Protein AF-A0A554J314-F1 (afdb_monomer_lite)

Structure (mmCIF, N/CA/C/O backbone):
data_AF-A0A554J314-F1
#
_entry.id   AF-A0A554J314-F1
#
loop_
_atom_site.group_PDB
_atom_site.id
_atom_site.type_symbol
_atom_site.label_atom_id
_atom_site.label_alt_id
_atom_site.label_comp_id
_atom_site.label_asym_id
_atom_site.label_entity_id
_atom_site.label_seq_id
_atom_site.pdbx_PDB_ins_code
_atom_site.Cartn_x
_atom_site.Cartn_y
_atom_site.Cartn_z
_atom_site.occupancy
_atom_site.B_iso_or_equiv
_atom_site.auth_seq_id
_atom_site.auth_comp_id
_atom_site.auth_asym_id
_atom_site.auth_atom_id
_atom_site.pdbx_PDB_model_num
ATOM 1 N N . MET A 1 1 ? 24.169 -7.172 84.965 1.00 36.34 1 MET A N 1
ATOM 2 C CA . MET A 1 1 ? 24.574 -8.600 84.905 1.00 36.34 1 MET A CA 1
ATOM 3 C C . MET A 1 1 ? 24.036 -9.178 83.606 1.00 36.34 1 MET A C 1
ATOM 5 O O . MET A 1 1 ? 22.936 -8.791 83.254 1.00 36.34 1 MET A O 1
ATOM 9 N N . LYS A 1 2 ? 24.721 -10.056 82.871 1.00 39.69 2 LYS A N 1
ATOM 10 C CA . LYS A 1 2 ? 26.118 -10.541 82.938 1.00 39.69 2 LYS A CA 1
ATOM 11 C C . LYS A 1 2 ? 26.517 -10.917 81.498 1.00 39.69 2 LYS A C 1
ATOM 13 O O . LYS A 1 2 ? 25.660 -11.377 80.752 1.00 39.69 2 LYS A O 1
ATOM 18 N N . HIS A 1 3 ? 27.785 -10.763 81.117 1.00 31.23 3 HIS A N 1
ATOM 19 C CA . HIS A 1 3 ? 28.264 -11.332 79.851 1.00 31.23 3 HIS A CA 1
ATOM 20 C C . HIS A 1 3 ? 28.229 -12.864 79.908 1.00 31.23 3 HIS A C 1
ATOM 22 O O . HIS A 1 3 ? 28.579 -13.445 80.937 1.00 31.23 3 HIS A O 1
ATOM 28 N N . VAL A 1 4 ? 27.932 -13.498 78.775 1.00 39.94 4 VAL A N 1
ATOM 29 C CA . VAL A 1 4 ? 28.384 -14.859 78.472 1.00 39.94 4 VAL A CA 1
ATOM 30 C C . VAL A 1 4 ? 29.137 -14.788 77.149 1.00 39.94 4 VAL A C 1
ATOM 32 O O . VAL A 1 4 ? 28.532 -14.661 76.090 1.00 39.94 4 VAL A O 1
ATOM 35 N N . LEU A 1 5 ? 30.468 -14.835 77.216 1.00 35.53 5 LEU A N 1
ATOM 36 C CA . LEU A 1 5 ? 31.262 -15.269 76.071 1.00 35.53 5 LEU A CA 1
ATOM 37 C C . LEU A 1 5 ? 31.262 -16.797 76.058 1.00 35.53 5 LEU A C 1
ATOM 39 O O . LEU A 1 5 ? 31.381 -17.418 77.115 1.00 35.53 5 LEU A O 1
ATOM 43 N N . TYR A 1 6 ? 31.296 -17.384 74.867 1.00 33.56 6 TYR A N 1
ATOM 44 C CA . TYR A 1 6 ? 32.010 -18.639 74.678 1.00 33.56 6 TYR A CA 1
ATOM 45 C C . TYR A 1 6 ? 32.952 -18.501 73.482 1.00 33.56 6 TYR A C 1
ATOM 47 O O . TYR A 1 6 ? 32.580 -17.943 72.453 1.00 33.56 6 TYR A O 1
ATOM 55 N N . ARG A 1 7 ? 34.197 -18.955 73.643 1.00 41.25 7 ARG A N 1
ATOM 56 C CA . ARG A 1 7 ? 35.196 -19.014 72.568 1.00 41.25 7 ARG A CA 1
ATOM 57 C C . ARG A 1 7 ? 35.217 -20.429 72.007 1.00 41.25 7 ARG A C 1
ATOM 59 O O . ARG A 1 7 ? 35.247 -21.369 72.795 1.00 41.25 7 ARG A O 1
ATOM 66 N N . ILE A 1 8 ? 35.341 -20.577 70.691 1.00 35.28 8 ILE A N 1
ATOM 67 C CA . ILE A 1 8 ? 35.898 -21.792 70.080 1.00 35.28 8 ILE A CA 1
ATOM 68 C C . ILE A 1 8 ? 37.040 -21.389 69.137 1.00 35.28 8 ILE A C 1
ATOM 70 O O . ILE A 1 8 ? 37.084 -20.268 68.635 1.00 35.28 8 ILE A O 1
ATOM 74 N N . SER A 1 9 ? 38.021 -22.286 69.033 1.00 35.62 9 SER A N 1
ATOM 75 C CA . SER A 1 9 ? 39.341 -22.091 68.430 1.00 35.62 9 SER A CA 1
ATOM 76 C C . SER A 1 9 ? 39.325 -21.678 66.958 1.00 35.62 9 SER A C 1
ATOM 78 O O . SER A 1 9 ? 38.494 -22.131 66.176 1.00 35.62 9 SER A O 1
ATOM 80 N N . SER A 1 10 ? 40.359 -20.933 66.568 1.00 35.44 10 SER A N 1
ATOM 81 C CA . SER A 1 10 ? 40.813 -20.826 65.183 1.00 35.44 10 SER A CA 1
ATOM 82 C C . SER A 1 10 ? 41.165 -22.200 64.599 1.00 35.44 10 SER A C 1
ATOM 84 O O . SER A 1 10 ? 41.749 -23.037 65.292 1.00 35.44 10 SER A O 1
ATOM 86 N N . ALA A 1 11 ? 40.932 -22.365 63.299 1.00 36.38 11 ALA A N 1
ATOM 87 C CA . ALA A 1 11 ? 41.648 -23.302 62.438 1.00 36.38 11 ALA A CA 1
ATOM 88 C C . ALA A 1 11 ? 41.911 -22.586 61.105 1.00 36.38 11 ALA A C 1
ATOM 90 O O . ALA A 1 11 ? 40.971 -22.199 60.415 1.00 36.38 11 ALA A O 1
ATOM 91 N N . ALA A 1 12 ? 43.179 -22.339 60.774 1.00 35.69 12 ALA A N 1
ATOM 92 C CA . ALA A 1 12 ? 43.545 -21.643 59.544 1.00 35.69 12 ALA A CA 1
ATOM 93 C C . ALA A 1 12 ? 43.756 -22.654 58.410 1.00 35.69 12 ALA A C 1
ATOM 95 O O . ALA A 1 12 ? 44.639 -23.505 58.499 1.00 35.69 12 ALA A O 1
ATOM 96 N N . VAL A 1 13 ? 42.980 -22.525 57.334 1.00 40.09 13 VAL A N 1
ATOM 97 C CA . VAL A 1 13 ? 43.230 -23.201 56.055 1.00 40.09 13 VAL A CA 1
ATOM 98 C C . VAL A 1 13 ? 43.403 -22.115 55.000 1.00 40.09 13 VAL A C 1
ATOM 100 O O . VAL A 1 13 ? 42.504 -21.308 54.778 1.00 40.09 13 VAL A O 1
ATOM 103 N N . GLY A 1 14 ? 44.585 -22.058 54.389 1.00 46.81 14 GLY A N 1
ATOM 104 C CA . GLY A 1 14 ? 44.901 -21.056 53.377 1.00 46.81 14 GLY A CA 1
ATOM 105 C C . GLY A 1 14 ? 44.252 -21.390 52.037 1.00 46.81 14 GLY A C 1
ATOM 106 O O . GLY A 1 14 ? 44.757 -22.241 51.313 1.00 46.81 14 GLY A O 1
ATOM 107 N N . ALA A 1 15 ? 43.177 -20.686 51.689 1.00 39.16 15 ALA A N 1
ATOM 108 C CA . ALA A 1 15 ? 42.673 -20.610 50.322 1.00 39.16 15 ALA A CA 1
ATOM 109 C C . ALA A 1 15 ? 43.132 -19.282 49.703 1.00 39.16 15 ALA A C 1
ATOM 111 O O . ALA A 1 15 ? 42.823 -18.211 50.226 1.00 39.16 15 ALA A O 1
ATOM 112 N N . SER A 1 16 ? 43.892 -19.340 48.606 1.00 40.81 16 SER A N 1
ATOM 113 C CA . SER A 1 16 ? 44.317 -18.136 47.886 1.00 40.81 16 SER A CA 1
ATOM 114 C C . SER A 1 16 ? 43.133 -17.588 47.090 1.00 40.81 16 SER A C 1
ATOM 116 O O . SER A 1 16 ? 42.816 -18.084 46.009 1.00 40.81 16 SER A O 1
ATOM 118 N N . LEU A 1 17 ? 42.429 -16.608 47.662 1.00 34.78 17 LEU A N 1
ATOM 119 C CA . LEU A 1 17 ? 41.282 -15.985 47.013 1.00 34.78 17 LEU A CA 1
ATOM 120 C C . LEU A 1 17 ? 41.768 -15.063 45.889 1.00 34.78 17 LEU A C 1
ATOM 122 O O . LEU A 1 17 ? 42.130 -13.909 46.123 1.00 34.78 17 LEU A O 1
ATOM 126 N N . VAL A 1 18 ? 41.760 -15.578 44.661 1.00 39.84 18 VAL A N 1
ATOM 127 C CA . VAL A 1 18 ? 41.906 -14.756 43.458 1.00 39.84 18 VAL A CA 1
ATOM 128 C C . VAL A 1 18 ? 40.742 -13.767 43.436 1.00 39.84 18 VAL A C 1
ATOM 130 O O . VAL A 1 18 ? 39.596 -14.164 43.230 1.00 39.84 18 VAL A O 1
ATOM 133 N N . MET A 1 19 ? 41.026 -12.478 43.649 1.00 43.53 19 MET A N 1
ATOM 134 C CA . MET A 1 19 ? 40.049 -11.408 43.440 1.00 43.53 19 MET A CA 1
ATOM 135 C C . MET A 1 19 ? 39.821 -11.215 41.940 1.00 43.53 19 MET A C 1
ATOM 137 O O . MET A 1 19 ? 40.336 -10.287 41.320 1.00 43.53 19 MET A O 1
ATOM 141 N N . GLY A 1 20 ? 39.041 -12.126 41.358 1.00 37.97 20 GLY A N 1
ATOM 142 C CA . GLY A 1 20 ? 38.425 -11.921 40.061 1.00 37.97 20 GLY A CA 1
ATOM 143 C C . GLY A 1 20 ? 37.456 -10.753 40.171 1.00 37.97 20 GLY A C 1
ATOM 144 O O . GLY A 1 20 ? 36.363 -10.905 40.713 1.00 37.97 20 GLY A O 1
ATOM 145 N N . VAL A 1 21 ? 37.866 -9.591 39.663 1.00 40.28 21 VAL A N 1
ATOM 146 C CA . VAL A 1 21 ? 36.977 -8.452 39.421 1.00 40.28 21 VAL A CA 1
ATOM 147 C C . VAL A 1 21 ? 36.015 -8.803 38.290 1.00 40.28 21 VAL A C 1
ATOM 149 O O . VAL A 1 21 ? 36.167 -8.380 37.148 1.00 40.28 21 VAL A O 1
ATOM 152 N N . PHE A 1 22 ? 34.999 -9.595 38.631 1.00 40.62 22 PHE A N 1
ATOM 153 C CA . PHE A 1 22 ? 33.749 -9.616 37.892 1.00 40.62 22 PHE A CA 1
ATOM 154 C C . PHE A 1 22 ? 33.112 -8.237 38.041 1.00 40.62 22 PHE A C 1
ATOM 156 O O . PHE A 1 22 ? 32.334 -7.995 38.961 1.00 40.62 22 PHE A O 1
ATOM 163 N N . SER A 1 23 ? 33.447 -7.329 37.126 1.00 45.84 23 SER A N 1
ATOM 164 C CA . SER A 1 23 ? 32.514 -6.274 36.755 1.00 45.84 23 SER A CA 1
ATOM 165 C C . SER A 1 23 ? 31.254 -6.978 36.249 1.00 45.84 23 SER A C 1
ATOM 167 O O . SER A 1 23 ? 31.345 -7.657 35.221 1.00 45.84 23 SER A O 1
ATOM 169 N N . PRO A 1 24 ? 30.095 -6.879 36.925 1.00 44.75 24 PRO A N 1
ATOM 170 C CA . PRO A 1 24 ? 28.856 -7.255 36.273 1.00 44.75 24 PRO A CA 1
ATOM 171 C C . PRO A 1 24 ? 28.718 -6.328 35.067 1.00 44.75 24 PRO A C 1
ATOM 173 O O . PRO A 1 24 ? 28.706 -5.105 35.217 1.00 44.75 24 PRO A O 1
ATOM 176 N N . SER A 1 25 ? 28.653 -6.901 33.866 1.00 43.78 25 SER A N 1
ATOM 177 C CA . SER A 1 25 ? 28.128 -6.143 32.741 1.00 43.78 25 SER A CA 1
ATOM 178 C C . SER A 1 25 ? 26.694 -5.788 33.112 1.00 43.78 25 SER A C 1
ATOM 180 O O . SER A 1 25 ? 25.878 -6.681 33.351 1.00 43.78 25 SER A O 1
ATOM 182 N N . LEU A 1 26 ? 26.412 -4.491 33.238 1.00 41.16 26 LEU A N 1
ATOM 183 C CA . LEU A 1 26 ? 25.044 -4.003 33.281 1.00 41.16 26 LEU A CA 1
ATOM 184 C C . LEU A 1 26 ? 24.472 -4.207 31.880 1.00 41.16 26 LEU A C 1
ATOM 186 O O . LEU A 1 26 ? 24.529 -3.310 31.043 1.00 41.16 26 LEU A O 1
ATOM 190 N N . ALA A 1 27 ? 23.955 -5.409 31.630 1.00 44.50 27 ALA A N 1
ATOM 191 C CA . ALA A 1 27 ? 22.963 -5.589 30.590 1.00 44.50 27 ALA A CA 1
ATOM 192 C C . ALA A 1 27 ? 21.834 -4.599 30.896 1.00 44.50 27 ALA A C 1
ATOM 194 O O . ALA A 1 27 ? 21.289 -4.614 32.006 1.00 44.50 27 ALA A O 1
ATOM 195 N N . LEU A 1 28 ? 21.528 -3.715 29.946 1.00 49.56 28 LEU A N 1
ATOM 196 C CA . LEU A 1 28 ? 20.290 -2.953 30.021 1.00 49.56 28 LEU A CA 1
ATOM 197 C C . LEU A 1 28 ? 19.143 -3.969 30.067 1.00 49.56 28 LEU A C 1
ATOM 199 O O . LEU A 1 28 ? 19.191 -5.005 29.399 1.00 49.56 28 LEU A O 1
ATOM 203 N N . ALA A 1 29 ? 18.140 -3.692 30.894 1.00 57.12 29 ALA A N 1
ATOM 204 C CA . ALA A 1 29 ? 16.894 -4.429 30.803 1.00 57.12 29 ALA A CA 1
ATOM 205 C C . ALA A 1 29 ? 16.218 -4.010 29.494 1.00 57.12 29 ALA A C 1
ATOM 207 O O . ALA A 1 29 ? 15.944 -2.825 29.314 1.00 57.12 29 ALA A O 1
ATOM 208 N N . ASP A 1 30 ? 15.997 -4.981 28.610 1.00 70.12 30 ASP A N 1
ATOM 209 C CA . ASP A 1 30 ? 15.224 -4.824 27.377 1.00 70.12 30 ASP A CA 1
ATOM 210 C C . ASP A 1 30 ? 13.847 -4.201 27.699 1.00 70.12 30 ASP A C 1
ATOM 212 O O . ASP A 1 30 ? 13.246 -4.516 28.738 1.00 70.12 30 ASP A O 1
ATOM 216 N N . VAL A 1 31 ? 13.367 -3.285 26.853 1.00 87.38 31 VAL A N 1
ATOM 217 C CA . VAL A 1 31 ? 12.099 -2.583 27.074 1.00 87.38 31 VAL A CA 1
ATOM 218 C C . VAL A 1 31 ? 10.946 -3.572 26.918 1.00 87.38 31 VAL A C 1
ATOM 220 O O . VAL A 1 31 ? 10.574 -3.970 25.819 1.00 87.38 31 VAL A O 1
ATOM 223 N N . VAL A 1 32 ? 10.352 -3.962 28.047 1.00 90.44 32 VAL A N 1
ATOM 224 C CA . VAL A 1 32 ? 9.278 -4.962 28.090 1.00 90.44 32 VAL A CA 1
ATOM 225 C C . VAL A 1 32 ? 8.037 -4.460 27.332 1.00 90.44 32 VAL A C 1
ATOM 227 O O . VAL A 1 32 ? 7.472 -3.433 27.722 1.00 90.44 32 VAL A O 1
ATOM 230 N N . PRO A 1 33 ? 7.554 -5.178 26.299 1.00 92.88 33 PRO A N 1
ATOM 231 C CA . PRO A 1 33 ? 6.301 -4.849 25.627 1.00 92.88 33 PRO A CA 1
ATOM 232 C C . PRO A 1 33 ? 5.094 -4.966 26.564 1.00 92.88 33 PRO A C 1
ATOM 234 O O . PRO A 1 33 ? 4.939 -5.950 27.288 1.00 92.88 33 PRO A O 1
ATOM 237 N N . VAL A 1 34 ? 4.207 -3.976 26.513 1.00 92.44 34 VAL A N 1
ATOM 238 C CA . VAL A 1 34 ? 2.854 -4.051 27.080 1.00 92.44 34 VAL A CA 1
ATOM 239 C C . VAL A 1 34 ? 1.943 -4.784 26.092 1.00 92.44 34 VAL A C 1
ATOM 241 O O . VAL A 1 34 ? 2.133 -4.672 24.881 1.00 92.44 34 VAL A O 1
ATOM 244 N N . SER A 1 35 ? 0.959 -5.531 26.598 1.00 91.75 35 SER A N 1
ATOM 245 C CA . SER A 1 35 ? 0.002 -6.258 25.758 1.00 91.75 35 SER A CA 1
ATOM 246 C C . SER A 1 35 ? -0.831 -5.308 24.889 1.00 91.75 35 SER A C 1
ATOM 248 O O . SER A 1 35 ? -1.215 -4.223 25.321 1.00 91.75 35 SER A O 1
ATOM 250 N N . ASN A 1 36 ? -1.103 -5.736 23.660 1.00 92.44 36 ASN A N 1
ATOM 251 C CA . ASN A 1 36 ? -1.868 -4.999 22.665 1.00 92.44 36 ASN A CA 1
ATOM 252 C C . ASN A 1 36 ? -3.367 -5.001 23.023 1.00 92.44 36 ASN A C 1
ATOM 254 O O . ASN A 1 36 ? -3.939 -6.091 23.163 1.00 92.44 36 ASN A O 1
ATOM 258 N N . PRO A 1 37 ? -4.027 -3.833 23.137 1.00 90.31 37 PRO A N 1
ATOM 259 C CA . PRO A 1 37 ? -5.461 -3.744 23.384 1.00 90.31 37 PRO A CA 1
ATOM 260 C C . PRO A 1 37 ? -6.300 -4.537 22.379 1.00 90.31 37 PRO A C 1
ATOM 262 O O . PRO A 1 37 ? -5.907 -4.766 21.230 1.00 90.31 37 PRO A O 1
ATOM 265 N N . LYS A 1 38 ? -7.478 -4.978 22.826 1.00 86.44 38 LYS A N 1
ATOM 266 C CA . LYS A 1 38 ? -8.464 -5.675 21.994 1.00 86.44 38 LYS A CA 1
ATOM 267 C C . LYS A 1 38 ? -9.531 -4.691 21.540 1.00 86.44 38 LYS A C 1
ATOM 269 O O . LYS A 1 38 ? -10.087 -3.976 22.366 1.00 86.44 38 LYS A O 1
ATOM 274 N N . LEU A 1 39 ? -9.831 -4.700 20.244 1.00 83.88 39 LEU A N 1
ATOM 275 C CA . LEU A 1 39 ? -10.947 -3.940 19.690 1.00 83.88 39 LEU A CA 1
ATOM 276 C C . LEU A 1 39 ? -12.272 -4.569 20.132 1.00 83.88 39 LEU A C 1
ATOM 278 O O . LEU A 1 39 ? -12.472 -5.780 19.999 1.00 83.88 39 LEU A O 1
ATOM 282 N N . SER A 1 40 ? -13.187 -3.733 20.613 1.00 74.75 40 SER A N 1
ATOM 283 C CA . SER A 1 40 ? -14.620 -4.021 20.569 1.00 74.75 40 SER A CA 1
ATOM 284 C C . SER A 1 40 ? -15.111 -4.029 19.115 1.00 74.75 40 SER A C 1
ATOM 286 O O . SER A 1 40 ? -14.478 -3.455 18.229 1.00 74.75 40 SER A O 1
ATOM 288 N N . ASP A 1 41 ? -16.236 -4.698 18.855 1.00 63.66 41 ASP A N 1
ATOM 289 C CA . ASP A 1 41 ? -16.800 -4.804 17.505 1.00 63.66 41 ASP A CA 1
ATOM 290 C C . ASP A 1 41 ? -17.225 -3.426 16.982 1.00 63.66 41 ASP A C 1
ATOM 292 O O . ASP A 1 41 ? -18.177 -2.825 17.484 1.00 63.66 41 ASP A O 1
ATOM 296 N N . ALA A 1 42 ? -16.499 -2.913 15.985 1.00 58.91 42 ALA A N 1
ATOM 297 C CA . ALA A 1 42 ? -16.579 -1.514 15.592 1.00 58.91 42 ALA A CA 1
ATOM 298 C C . ALA A 1 42 ? -16.498 -1.316 14.076 1.00 58.91 42 ALA A C 1
ATOM 300 O O . ALA A 1 42 ? -15.448 -1.020 13.512 1.00 58.91 42 ALA A O 1
ATOM 301 N N . CYS A 1 43 ? -17.656 -1.330 13.420 1.00 68.75 43 CYS A N 1
ATOM 302 C CA . CYS A 1 43 ? -17.812 -0.849 12.046 1.00 68.75 43 CYS A CA 1
ATOM 303 C C . CYS A 1 43 ? -17.752 0.704 11.994 1.00 68.75 43 CYS A C 1
ATOM 305 O O . CYS A 1 43 ? -18.648 1.346 11.453 1.00 68.75 43 CYS A O 1
ATOM 307 N N . GLY A 1 44 ? -16.759 1.326 12.646 1.00 85.38 44 GLY A N 1
ATOM 308 C CA . GLY A 1 44 ? -16.733 2.772 12.916 1.00 85.38 44 GLY A CA 1
ATOM 309 C C . GLY A 1 44 ? -15.498 3.317 13.648 1.00 85.38 44 GLY A C 1
ATOM 310 O O . GLY A 1 44 ? -15.598 4.389 14.239 1.00 85.38 44 GLY A O 1
ATOM 311 N N . LEU A 1 45 ? -14.371 2.593 13.619 1.00 91.88 45 LEU A N 1
ATOM 312 C CA . LEU A 1 45 ? -13.095 2.958 14.264 1.00 91.88 45 LEU A CA 1
ATOM 313 C C . LEU A 1 45 ? -12.597 4.376 13.925 1.00 91.88 45 LEU A C 1
ATOM 315 O O . LEU A 1 45 ? -12.960 4.928 12.882 1.00 91.88 45 LEU A O 1
ATOM 319 N N . ASP A 1 46 ? -11.683 4.895 14.739 1.00 95.62 46 ASP A N 1
ATOM 320 C CA . ASP A 1 46 ? -10.743 5.948 14.349 1.00 95.62 46 ASP A CA 1
ATOM 321 C C . ASP A 1 46 ? -9.388 5.305 14.004 1.00 95.62 46 ASP A C 1
ATOM 323 O O . ASP A 1 46 ? -8.835 4.510 14.765 1.00 95.62 46 ASP A O 1
ATOM 327 N N . ILE A 1 47 ? -8.901 5.539 12.778 1.00 96.88 47 ILE A N 1
ATOM 328 C CA . ILE A 1 47 ? -7.771 4.781 12.214 1.00 96.88 47 ILE A CA 1
ATOM 329 C C . ILE A 1 47 ? -6.658 5.714 11.743 1.00 96.88 47 ILE A C 1
ATOM 331 O O . ILE A 1 47 ? -6.861 6.532 10.844 1.00 96.88 47 ILE A O 1
ATOM 335 N N . MET A 1 48 ? -5.441 5.510 12.247 1.00 98.50 48 MET A N 1
ATOM 336 C CA . MET A 1 48 ? -4.244 6.141 11.685 1.00 98.50 48 MET A CA 1
ATOM 337 C C . MET A 1 48 ? -3.505 5.176 10.764 1.00 98.50 48 MET A C 1
ATOM 339 O O . MET A 1 48 ? -2.975 4.154 11.200 1.00 98.50 48 MET A O 1
ATOM 343 N N . LEU A 1 49 ? -3.437 5.532 9.480 1.00 98.56 49 LEU A N 1
ATOM 344 C CA . LEU A 1 49 ? -2.575 4.873 8.504 1.00 98.56 49 LEU A CA 1
ATOM 345 C C . LEU A 1 49 ? -1.164 5.455 8.644 1.00 98.56 49 LEU A C 1
ATOM 347 O O . LEU A 1 49 ? -0.922 6.597 8.250 1.00 98.56 49 LEU A O 1
ATOM 351 N N . VAL A 1 50 ? -0.247 4.688 9.231 1.00 98.69 50 VAL A N 1
ATOM 352 C CA . VAL A 1 50 ? 1.128 5.114 9.522 1.00 98.69 50 VAL A CA 1
ATOM 353 C C . VAL A 1 50 ? 2.061 4.490 8.487 1.00 98.69 50 VAL A C 1
ATOM 355 O O . VAL A 1 50 ? 2.405 3.314 8.566 1.00 98.69 50 VAL A O 1
ATOM 358 N N . MET A 1 51 ? 2.390 5.267 7.454 1.00 98.19 51 MET A N 1
ATOM 359 C CA . MET A 1 51 ? 3.005 4.793 6.213 1.00 98.19 51 MET A CA 1
ATOM 360 C C . MET A 1 51 ? 4.488 5.160 6.115 1.00 98.19 51 MET A C 1
ATOM 362 O O . MET A 1 51 ? 4.842 6.340 6.044 1.00 98.19 51 MET A O 1
ATOM 366 N N . ASP A 1 52 ? 5.341 4.143 6.030 1.00 97.75 52 ASP A N 1
ATOM 367 C CA . ASP A 1 52 ? 6.777 4.293 5.797 1.00 97.75 52 ASP A CA 1
ATOM 368 C C . ASP A 1 52 ? 7.079 4.863 4.402 1.00 97.75 52 ASP A C 1
ATOM 370 O O . ASP A 1 52 ? 6.515 4.435 3.393 1.00 97.75 52 ASP A O 1
ATOM 374 N N . ARG A 1 53 ? 7.975 5.847 4.347 1.00 97.19 53 ARG A N 1
ATOM 375 C CA . ARG A 1 53 ? 8.488 6.518 3.142 1.00 97.19 53 ARG A CA 1
ATOM 376 C C . ARG A 1 53 ? 10.025 6.547 3.120 1.00 97.19 53 ARG A C 1
ATOM 378 O O . ARG A 1 53 ? 10.611 7.395 2.444 1.00 97.19 53 ARG A O 1
ATOM 385 N N . SER A 1 54 ? 10.667 5.672 3.892 1.00 96.56 54 SER A N 1
ATOM 386 C CA . SER A 1 54 ? 12.119 5.517 3.991 1.00 96.56 54 SER A CA 1
ATOM 387 C C . SER A 1 54 ? 12.784 5.159 2.653 1.00 96.56 54 SER A C 1
ATOM 389 O O . SER A 1 54 ? 12.142 4.800 1.664 1.00 96.56 54 SER A O 1
ATOM 391 N N . GLY A 1 55 ? 14.111 5.304 2.602 1.00 96.06 55 GLY A N 1
ATOM 392 C CA . GLY A 1 55 ? 14.906 5.155 1.380 1.00 96.06 55 GLY A CA 1
ATOM 393 C C . GLY A 1 55 ? 15.102 3.717 0.885 1.00 96.06 55 GLY A C 1
ATOM 394 O O . GLY A 1 55 ? 15.742 3.540 -0.153 1.00 96.06 55 GLY A O 1
ATOM 395 N N . SER A 1 56 ? 14.602 2.709 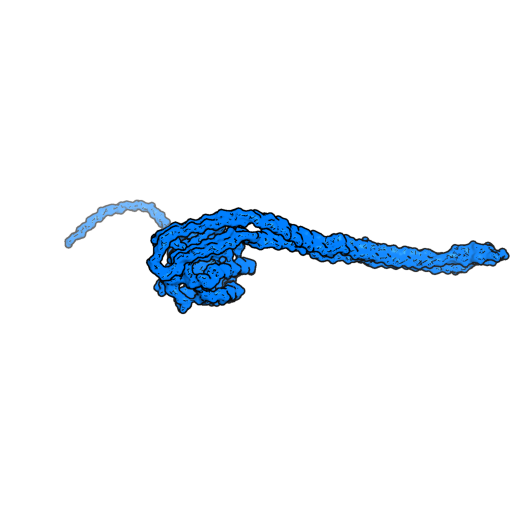1.606 1.00 95.19 56 SER A N 1
ATOM 396 C CA . SER A 1 56 ? 14.554 1.305 1.173 1.00 95.19 56 SER A CA 1
ATOM 397 C C . SER A 1 56 ? 13.454 1.061 0.134 1.00 95.19 56 SER A C 1
ATOM 399 O O . SER A 1 56 ? 13.693 0.364 -0.852 1.00 95.19 56 SER A O 1
ATOM 401 N N . ILE A 1 57 ? 12.294 1.704 0.299 1.00 94.25 57 ILE A N 1
ATOM 402 C CA . ILE A 1 57 ? 11.095 1.484 -0.518 1.00 94.25 57 ILE A CA 1
ATOM 403 C C . ILE A 1 57 ? 11.258 2.132 -1.904 1.00 94.25 57 ILE A C 1
ATOM 405 O O . ILE A 1 57 ? 11.322 3.358 -2.041 1.00 94.25 57 ILE A O 1
ATOM 409 N N . SER A 1 58 ? 11.278 1.326 -2.971 1.00 93.56 58 SER A N 1
ATOM 410 C CA . SER A 1 58 ? 11.399 1.841 -4.341 1.00 93.56 58 SER A CA 1
ATOM 411 C C . SER A 1 58 ? 10.113 2.506 -4.848 1.00 93.56 58 SER A C 1
ATOM 413 O O . SER A 1 58 ? 9.023 2.331 -4.308 1.00 93.56 58 SER A O 1
ATOM 415 N N . SER A 1 59 ? 10.198 3.243 -5.961 1.00 92.44 59 SER A N 1
ATOM 416 C CA . SER A 1 59 ? 9.032 3.911 -6.563 1.00 92.44 59 SER A CA 1
ATOM 417 C C . SER A 1 59 ? 7.921 2.953 -7.024 1.00 92.44 59 SER A C 1
ATOM 419 O O . SER A 1 59 ? 6.755 3.353 -7.063 1.00 92.44 59 SER A O 1
ATOM 421 N N . LEU A 1 60 ? 8.249 1.697 -7.347 1.00 93.19 60 LEU A N 1
ATOM 422 C CA . LEU A 1 60 ? 7.260 0.666 -7.677 1.00 93.19 60 LEU A CA 1
ATOM 423 C C . LEU A 1 60 ? 6.520 0.202 -6.417 1.00 93.19 60 LEU A C 1
ATOM 425 O O . LEU A 1 60 ? 5.291 0.210 -6.382 1.00 93.19 60 LEU A O 1
ATOM 429 N N . GLU A 1 61 ? 7.274 -0.119 -5.372 1.00 94.94 61 GLU A N 1
ATOM 430 C CA . GLU A 1 61 ? 6.768 -0.589 -4.079 1.00 94.94 61 GLU A CA 1
ATOM 431 C C . GLU A 1 61 ? 5.931 0.498 -3.389 1.00 94.94 61 GLU A C 1
ATOM 433 O O . GLU A 1 61 ? 4.821 0.234 -2.931 1.00 94.94 61 GLU A O 1
ATOM 438 N N . MET A 1 62 ? 6.372 1.758 -3.465 1.00 94.19 62 MET A N 1
ATOM 439 C CA . MET A 1 62 ? 5.617 2.941 -3.041 1.00 94.19 62 MET A CA 1
ATOM 440 C C . MET A 1 62 ? 4.273 3.068 -3.779 1.00 94.19 62 MET A C 1
ATOM 442 O O . MET A 1 62 ? 3.246 3.378 -3.174 1.00 94.19 62 MET A O 1
ATOM 446 N N . THR A 1 63 ? 4.252 2.786 -5.088 1.00 94.38 63 THR A N 1
ATOM 447 C CA . THR A 1 63 ? 3.024 2.805 -5.905 1.00 94.38 63 THR A CA 1
ATOM 448 C C . THR A 1 63 ? 2.075 1.669 -5.511 1.00 94.38 63 THR A C 1
ATOM 450 O O . THR A 1 63 ? 0.859 1.870 -5.445 1.00 94.38 63 THR A O 1
ATOM 453 N N . GLN A 1 64 ? 2.612 0.485 -5.212 1.00 94.31 64 GLN A N 1
ATOM 454 C CA . GLN A 1 64 ? 1.840 -0.669 -4.747 1.00 94.31 64 GLN A CA 1
ATOM 455 C C . GLN A 1 64 ? 1.261 -0.425 -3.347 1.00 94.31 64 GLN A C 1
ATOM 457 O O . GLN A 1 64 ? 0.064 -0.627 -3.144 1.00 94.31 64 GLN A O 1
ATOM 462 N N . MET A 1 65 ? 2.061 0.105 -2.419 1.00 95.12 65 MET A N 1
ATOM 463 C CA . MET A 1 65 ? 1.631 0.457 -1.065 1.00 95.12 65 MET A CA 1
ATOM 464 C C . MET A 1 65 ? 0.555 1.550 -1.071 1.00 95.12 65 MET A C 1
ATOM 466 O O . MET A 1 65 ? -0.474 1.393 -0.417 1.00 95.12 65 MET A O 1
ATOM 470 N N . ASN A 1 66 ? 0.712 2.601 -1.884 1.00 95.88 66 ASN A N 1
ATOM 471 C CA . ASN A 1 66 ? -0.344 3.594 -2.095 1.00 95.88 66 ASN A CA 1
ATOM 472 C C . ASN A 1 66 ? -1.619 2.971 -2.668 1.00 95.88 66 ASN A C 1
ATOM 474 O O . ASN A 1 66 ? -2.719 3.309 -2.241 1.00 95.88 66 ASN A O 1
ATOM 478 N N . THR A 1 67 ? -1.501 2.068 -3.643 1.00 95.50 67 THR A N 1
ATOM 479 C CA . THR A 1 67 ? -2.665 1.394 -4.238 1.00 95.50 67 THR A CA 1
ATOM 480 C C . THR A 1 67 ? -3.407 0.553 -3.198 1.00 95.50 67 THR A C 1
ATOM 482 O O . THR A 1 67 ? -4.629 0.649 -3.100 1.00 95.50 67 THR A O 1
ATOM 485 N N . ALA A 1 68 ? -2.677 -0.194 -2.367 1.00 94.44 68 ALA A N 1
ATOM 486 C CA . ALA A 1 68 ? -3.239 -0.991 -1.285 1.00 94.44 68 ALA A CA 1
ATOM 487 C C . ALA A 1 68 ? -3.909 -0.126 -0.202 1.00 94.44 68 ALA A C 1
ATOM 489 O O . ALA A 1 68 ? -5.060 -0.375 0.152 1.00 94.44 68 ALA A O 1
ATOM 490 N N . ALA A 1 69 ? -3.241 0.931 0.270 1.00 96.25 69 ALA A N 1
ATOM 491 C CA . ALA A 1 69 ? -3.794 1.841 1.273 1.00 96.25 69 ALA A CA 1
ATOM 492 C C . ALA A 1 69 ? -5.063 2.554 0.771 1.00 96.25 69 ALA A C 1
ATOM 494 O O . ALA A 1 69 ? -6.051 2.644 1.493 1.00 96.25 69 ALA A O 1
ATOM 495 N N . LYS A 1 70 ? -5.105 2.992 -0.495 1.00 96.38 70 LYS A N 1
ATOM 496 C CA . LYS A 1 70 ? -6.316 3.606 -1.072 1.00 96.38 70 LYS A CA 1
ATOM 497 C C . LYS A 1 70 ? -7.466 2.607 -1.246 1.00 96.38 70 LYS A C 1
ATOM 499 O O . LYS A 1 70 ? -8.615 3.019 -1.118 1.00 96.38 70 LYS A O 1
ATOM 504 N N . ALA A 1 71 ? -7.173 1.327 -1.496 1.00 92.44 71 ALA A N 1
ATOM 505 C CA . ALA A 1 71 ? -8.179 0.262 -1.526 1.00 92.44 71 ALA A CA 1
ATOM 506 C C . ALA A 1 71 ? -8.719 -0.070 -0.120 1.00 92.44 71 ALA A C 1
ATOM 508 O O . ALA A 1 71 ? -9.912 -0.316 0.029 1.00 92.44 71 ALA A O 1
ATOM 509 N N . PHE A 1 72 ? -7.874 0.000 0.916 1.00 94.19 72 PHE A N 1
ATOM 510 C CA . PHE A 1 72 ? -8.304 -0.084 2.316 1.00 94.19 72 PHE A CA 1
ATOM 511 C C . PHE A 1 72 ? -9.264 1.060 2.678 1.00 94.19 72 PHE A C 1
ATOM 513 O O . PHE A 1 72 ? -10.332 0.814 3.230 1.00 94.19 72 PHE A O 1
ATOM 520 N N . VAL A 1 73 ? -8.941 2.299 2.280 1.00 95.50 73 VAL A N 1
ATOM 521 C CA . VAL A 1 73 ? -9.830 3.464 2.456 1.00 95.50 73 VAL A CA 1
ATOM 522 C C . VAL A 1 73 ? -11.195 3.238 1.787 1.00 95.50 73 VAL A C 1
ATOM 524 O O . VAL A 1 73 ? -12.215 3.512 2.412 1.00 95.50 73 VAL A O 1
ATOM 527 N N . ASP A 1 74 ? -11.235 2.706 0.557 1.00 91.94 74 ASP A N 1
ATOM 528 C CA . ASP A 1 74 ? -12.492 2.400 -0.160 1.00 91.94 74 ASP A CA 1
ATOM 529 C C . ASP A 1 74 ? -13.328 1.278 0.477 1.00 91.94 74 ASP A C 1
ATOM 531 O O . ASP A 1 74 ? -14.545 1.243 0.293 1.00 91.94 74 ASP A O 1
ATOM 535 N N . ALA A 1 75 ? -12.701 0.344 1.198 1.00 87.81 75 ALA A N 1
ATOM 536 C CA . ALA A 1 75 ? -13.413 -0.760 1.840 1.00 87.81 75 ALA A CA 1
ATOM 537 C C . ALA A 1 75 ? -14.261 -0.283 3.035 1.00 87.81 75 ALA A C 1
ATOM 539 O O . ALA A 1 75 ? -15.370 -0.775 3.237 1.00 87.81 75 ALA A O 1
ATOM 540 N N . PHE A 1 76 ? -13.773 0.715 3.781 1.00 85.88 76 PHE A N 1
ATOM 541 C CA . PHE A 1 76 ? -14.511 1.349 4.878 1.00 85.88 76 PHE A CA 1
ATOM 542 C C . PHE A 1 76 ? -15.387 2.510 4.394 1.00 85.88 76 PHE A C 1
ATOM 544 O O . PHE A 1 76 ? -16.577 2.572 4.695 1.00 85.88 76 PHE A O 1
ATOM 551 N N . LEU A 1 77 ? -14.822 3.462 3.648 1.00 88.06 77 LEU A N 1
ATOM 552 C CA . LEU A 1 77 ? -15.422 4.782 3.449 1.00 88.06 77 LEU A CA 1
ATOM 553 C C . LEU A 1 77 ? -16.045 4.946 2.050 1.00 88.06 77 LEU A C 1
ATOM 555 O O . LEU A 1 77 ? -15.428 4.573 1.055 1.00 88.06 77 LEU A O 1
ATOM 559 N N . PRO A 1 78 ? -17.237 5.565 1.927 1.00 86.81 78 PRO A N 1
ATOM 560 C CA . PRO A 1 78 ? -18.058 6.191 2.972 1.00 86.81 78 PRO A CA 1
ATOM 561 C C . PRO A 1 78 ? -19.100 5.228 3.590 1.00 86.81 78 PRO A C 1
ATOM 563 O O . PRO A 1 78 ? -20.147 5.673 4.058 1.00 86.81 78 PRO A O 1
ATOM 566 N N . SER A 1 79 ? -18.874 3.913 3.516 1.00 82.56 79 SER A N 1
ATOM 567 C CA . SER A 1 79 ? -19.843 2.881 3.921 1.00 82.56 79 SER A CA 1
ATOM 568 C C . SER A 1 79 ? -19.988 2.729 5.439 1.00 82.56 79 SER A C 1
ATOM 570 O O . SER A 1 79 ? -21.050 2.316 5.905 1.00 82.56 79 SER A O 1
ATOM 572 N N . THR A 1 80 ? -18.951 3.073 6.205 1.00 85.12 80 THR A N 1
ATOM 573 C CA . THR A 1 80 ? -18.917 3.031 7.670 1.00 85.12 80 THR A CA 1
ATOM 574 C C . THR A 1 80 ? -18.766 4.437 8.274 1.00 85.12 80 THR A C 1
ATOM 576 O O . THR A 1 80 ? -18.155 5.315 7.661 1.00 85.12 80 THR A O 1
ATOM 579 N N . PRO A 1 81 ? -19.247 4.674 9.511 1.00 88.38 81 PRO A N 1
ATOM 580 C CA . PRO A 1 81 ? -18.898 5.838 10.333 1.00 88.38 81 PRO A CA 1
ATOM 581 C C . PRO A 1 81 ? -17.453 5.782 10.879 1.00 88.38 81 PRO A C 1
ATOM 583 O O . PRO A 1 81 ? -17.214 6.124 12.033 1.00 88.38 81 PRO A O 1
ATOM 586 N N . THR A 1 82 ? -16.490 5.326 10.080 1.00 92.94 82 THR A N 1
ATOM 587 C CA . THR A 1 82 ? -15.051 5.373 10.388 1.00 92.94 82 THR A CA 1
ATOM 588 C C . THR A 1 82 ? -14.504 6.775 10.090 1.00 92.94 82 THR A C 1
ATOM 590 O O . THR A 1 82 ? -15.004 7.442 9.181 1.00 92.94 82 THR A O 1
ATOM 593 N N . LEU A 1 83 ? -13.460 7.217 10.794 1.00 96.50 83 LEU A N 1
ATOM 594 C CA . LEU A 1 83 ? -12.560 8.260 10.287 1.00 96.50 83 LEU A CA 1
ATOM 595 C C . LEU A 1 83 ? -11.172 7.661 10.047 1.00 96.50 83 LEU A C 1
ATOM 597 O O . LEU A 1 83 ? -10.759 6.712 10.714 1.00 96.50 83 LEU A O 1
ATOM 601 N N . MET A 1 84 ? -10.450 8.218 9.079 1.00 98.06 84 MET A N 1
ATOM 602 C CA . MET A 1 84 ? -9.062 7.862 8.808 1.00 98.06 84 MET A CA 1
ATOM 603 C C . MET A 1 84 ? -8.186 9.110 8.763 1.00 98.06 84 MET A C 1
ATOM 605 O O . MET A 1 84 ? -8.538 10.103 8.122 1.00 98.06 84 MET A O 1
ATOM 609 N N . GLY A 1 85 ? -7.029 9.032 9.411 1.00 98.56 85 GLY A N 1
ATOM 610 C CA . GLY A 1 85 ? -5.914 9.956 9.250 1.00 98.56 85 GLY A CA 1
ATOM 611 C C . GLY A 1 85 ? -4.709 9.261 8.610 1.00 98.56 85 GLY A C 1
ATOM 612 O O . GLY A 1 85 ? -4.672 8.038 8.453 1.00 98.56 85 GLY A O 1
ATOM 613 N N . VAL A 1 86 ? -3.713 10.052 8.214 1.00 98.81 86 VAL A N 1
ATOM 614 C CA . VAL A 1 86 ? -2.484 9.570 7.566 1.00 98.81 86 VAL A CA 1
ATOM 615 C C . VAL A 1 86 ? -1.280 10.247 8.204 1.00 98.81 86 VAL A C 1
ATOM 617 O O . VAL A 1 86 ? -1.119 11.467 8.099 1.00 98.81 86 VAL A O 1
ATOM 620 N N . VAL A 1 87 ? -0.410 9.439 8.806 1.00 98.81 87 VAL A N 1
ATOM 621 C CA . VAL A 1 87 ? 0.967 9.821 9.130 1.00 98.81 87 VAL A CA 1
ATOM 622 C C . VAL A 1 87 ? 1.869 9.201 8.077 1.00 98.81 87 VAL A C 1
ATOM 624 O O . VAL A 1 87 ? 1.838 7.994 7.862 1.00 98.81 87 VAL A O 1
ATOM 627 N N . ASN A 1 88 ? 2.697 10.011 7.432 1.00 98.44 88 ASN A N 1
ATOM 628 C CA . ASN A 1 88 ? 3.815 9.516 6.637 1.00 98.44 88 ASN A CA 1
ATOM 629 C C . ASN A 1 88 ? 5.090 9.654 7.476 1.00 98.44 88 ASN A C 1
ATOM 631 O O . ASN A 1 88 ? 5.226 10.640 8.202 1.00 98.44 88 ASN A O 1
ATOM 635 N N . PHE A 1 89 ? 6.024 8.705 7.400 1.00 98.62 89 PHE A N 1
ATOM 636 C CA . PHE A 1 89 ? 7.269 8.783 8.172 1.00 98.62 89 PHE A CA 1
ATOM 637 C C . PHE A 1 89 ? 8.505 8.347 7.387 1.00 98.62 89 PHE A C 1
ATOM 639 O O . PHE A 1 89 ? 8.418 7.670 6.370 1.00 98.62 89 PHE A O 1
ATOM 646 N N . GLY A 1 90 ? 9.666 8.781 7.860 1.00 98.25 90 GLY A N 1
ATOM 647 C CA . GLY A 1 90 ? 10.977 8.451 7.318 1.00 98.25 90 GLY A CA 1
ATOM 648 C C . GLY A 1 90 ? 12.023 8.655 8.407 1.00 98.25 90 GLY A C 1
ATOM 649 O O . GLY A 1 90 ? 11.981 7.993 9.436 1.00 98.25 90 GLY A O 1
ATOM 650 N N . SER A 1 91 ? 12.929 9.617 8.237 1.00 98.31 91 SER A N 1
ATOM 651 C CA . SER A 1 91 ? 13.806 10.079 9.326 1.00 98.31 91 SER A CA 1
ATOM 652 C C . SER A 1 91 ? 13.040 10.775 10.463 1.00 98.31 91 SER A C 1
ATOM 654 O O . SER A 1 91 ? 13.532 10.825 11.587 1.00 98.31 91 SER A O 1
ATOM 656 N N . PHE A 1 92 ? 11.862 11.316 10.162 1.00 98.12 92 PHE A N 1
ATOM 657 C CA . PHE A 1 92 ? 10.901 11.915 11.091 1.00 98.12 92 PHE A CA 1
ATOM 658 C C . PHE A 1 92 ? 9.477 11.653 10.574 1.00 98.12 92 PHE A C 1
ATOM 660 O O . PHE A 1 92 ? 9.312 11.143 9.465 1.00 98.12 92 PHE A O 1
ATOM 667 N N . ALA A 1 93 ? 8.453 11.989 11.348 1.00 98.44 93 ALA A N 1
ATOM 668 C CA . ALA A 1 93 ? 7.051 11.810 10.992 1.00 98.44 93 ALA A CA 1
ATOM 669 C C . ALA A 1 93 ? 6.367 13.119 10.566 1.00 98.44 93 ALA A C 1
ATOM 671 O O . ALA A 1 93 ? 6.737 14.220 10.979 1.00 98.44 93 ALA A O 1
ATOM 672 N N . ALA A 1 94 ? 5.328 12.993 9.743 1.00 98.56 94 ALA A N 1
ATOM 673 C CA . ALA A 1 94 ? 4.439 14.077 9.355 1.00 98.56 94 ALA A CA 1
ATOM 674 C C . ALA A 1 94 ? 2.982 13.598 9.388 1.00 98.56 94 ALA A C 1
ATOM 676 O O . ALA A 1 94 ? 2.595 12.706 8.631 1.00 98.56 94 ALA A O 1
ATOM 677 N N . LEU A 1 95 ? 2.164 14.231 10.234 1.00 98.62 95 LEU A N 1
ATOM 678 C CA . LEU A 1 95 ? 0.707 14.124 10.177 1.00 98.62 95 LEU A CA 1
ATOM 679 C C . LEU A 1 95 ? 0.218 14.862 8.925 1.00 98.62 95 LEU A C 1
ATOM 681 O O . LEU A 1 95 ? 0.034 16.080 8.924 1.00 98.62 95 LEU A O 1
ATOM 685 N N . ASP A 1 96 ? 0.069 14.125 7.828 1.00 98.44 96 ASP A N 1
ATOM 686 C CA . ASP A 1 96 ? -0.366 14.680 6.552 1.00 98.44 96 ASP A CA 1
ATOM 687 C C . ASP A 1 96 ? -1.885 14.837 6.486 1.00 98.44 96 ASP A C 1
ATOM 689 O O . ASP A 1 96 ? -2.359 15.789 5.866 1.00 98.44 96 ASP A O 1
ATOM 693 N N . GLN A 1 97 ? -2.643 13.938 7.111 1.00 98.62 97 GLN A N 1
ATOM 694 C CA . GLN A 1 97 ? -4.100 14.004 7.156 1.00 98.62 97 GLN A CA 1
ATOM 695 C C . GLN A 1 97 ? -4.592 13.751 8.581 1.00 98.62 97 GLN A C 1
ATOM 697 O O . GLN A 1 97 ? -4.335 12.687 9.139 1.00 98.62 97 GLN A O 1
ATOM 702 N N . THR A 1 98 ? -5.322 14.716 9.137 1.00 98.56 98 THR A N 1
ATOM 703 C CA . THR A 1 98 ? -6.103 14.561 10.374 1.00 98.56 98 THR A CA 1
ATOM 704 C C . THR A 1 98 ? -7.292 13.625 10.151 1.00 98.56 98 THR A C 1
ATOM 706 O O . THR A 1 98 ? -7.744 13.488 9.009 1.00 98.56 98 THR A O 1
ATOM 709 N N . LEU A 1 99 ? -7.838 13.037 11.216 1.00 98.44 99 LEU A N 1
ATOM 710 C CA . LEU A 1 99 ? -9.006 12.151 11.163 1.00 98.44 99 LEU A CA 1
ATOM 711 C C . LEU A 1 99 ? -10.153 12.786 10.355 1.00 98.44 99 LEU A C 1
ATOM 713 O O . LEU A 1 99 ? -10.626 13.886 10.646 1.00 98.44 99 LEU A O 1
ATOM 717 N N . THR A 1 100 ? -10.584 12.104 9.292 1.00 98.06 100 THR A N 1
ATOM 718 C CA . THR A 1 100 ? -11.691 12.540 8.429 1.00 98.06 100 THR A CA 1
ATOM 719 C C . THR A 1 100 ? -12.407 11.352 7.783 1.00 98.06 100 THR A C 1
ATOM 721 O O . THR A 1 100 ? -11.843 10.270 7.649 1.00 98.06 100 THR A O 1
ATOM 724 N N . SER A 1 101 ? -13.646 11.554 7.334 1.00 96.00 101 SER A N 1
ATOM 725 C CA . SER A 1 101 ? -14.369 10.624 6.452 1.00 96.00 101 SER A CA 1
ATOM 726 C C . SER A 1 101 ? -14.298 11.033 4.970 1.00 96.00 101 SER A C 1
ATOM 728 O O . SER A 1 101 ? -14.813 10.326 4.099 1.00 96.00 101 SER A O 1
ATOM 730 N N . THR A 1 102 ? -13.638 12.153 4.639 1.00 97.69 102 THR A N 1
ATOM 731 C CA . THR A 1 102 ? -13.475 12.607 3.251 1.00 97.69 102 THR A CA 1
ATOM 732 C C . THR A 1 102 ? -12.445 11.754 2.505 1.00 97.69 102 THR A C 1
ATOM 734 O O . THR A 1 102 ? -11.254 12.062 2.471 1.00 97.69 102 THR A O 1
ATOM 737 N N . VAL A 1 103 ? -12.927 10.712 1.821 1.00 97.00 103 VAL A N 1
ATOM 738 C CA . VAL A 1 103 ? -12.135 9.788 0.979 1.00 97.00 103 VAL A CA 1
ATOM 739 C C . VAL A 1 103 ? -11.138 10.504 0.056 1.00 97.00 103 VAL A C 1
ATOM 741 O O . VAL A 1 103 ? -10.015 10.039 -0.122 1.00 97.00 103 VAL A O 1
ATOM 744 N N . ILE A 1 104 ? -11.527 11.638 -0.537 1.00 97.50 104 ILE A N 1
ATOM 745 C CA . ILE A 1 104 ? -10.679 12.392 -1.475 1.00 97.50 104 ILE A CA 1
ATOM 746 C C . ILE A 1 104 ? -9.450 12.986 -0.772 1.00 97.50 104 ILE A C 1
ATOM 748 O O . ILE A 1 104 ? -8.353 12.912 -1.327 1.00 97.50 104 ILE A O 1
ATOM 752 N N . ASP A 1 105 ? -9.605 13.520 0.439 1.00 98.06 105 ASP A N 1
ATOM 753 C CA . ASP A 1 105 ? -8.522 14.180 1.177 1.00 98.06 105 ASP A CA 1
ATOM 754 C C . ASP A 1 105 ? -7.475 13.139 1.608 1.00 98.06 105 ASP A C 1
ATOM 756 O O . ASP A 1 105 ? -6.290 13.264 1.284 1.00 98.06 105 ASP A O 1
ATOM 760 N N . ILE A 1 106 ? -7.943 12.030 2.198 1.00 98.44 106 ILE A N 1
ATOM 761 C CA . ILE A 1 106 ? -7.124 10.877 2.607 1.00 98.44 106 ILE A CA 1
ATOM 762 C C . ILE A 1 106 ? -6.316 10.338 1.422 1.00 98.44 106 ILE A C 1
ATOM 764 O O . ILE A 1 106 ? -5.091 10.227 1.493 1.00 98.44 106 ILE A O 1
ATOM 768 N N . LYS A 1 107 ? -6.976 10.046 0.293 1.00 98.44 107 LYS A N 1
ATOM 769 C CA . LYS A 1 107 ? -6.302 9.514 -0.901 1.00 98.44 107 LYS A CA 1
ATOM 770 C C . LYS A 1 107 ? -5.298 10.500 -1.495 1.00 98.44 107 LYS A C 1
ATOM 772 O O . LYS A 1 107 ? -4.225 10.077 -1.918 1.00 98.44 107 LYS A O 1
ATOM 777 N N . THR A 1 108 ? -5.610 11.797 -1.479 1.00 98.12 108 THR A N 1
ATOM 778 C CA . THR A 1 108 ? -4.687 12.851 -1.928 1.00 98.12 108 THR A CA 1
ATOM 779 C C . THR A 1 108 ? -3.425 12.884 -1.064 1.00 98.12 108 THR A C 1
ATOM 781 O O . THR A 1 108 ? -2.331 13.042 -1.599 1.00 98.12 108 THR A O 1
ATOM 784 N N . LYS A 1 109 ? -3.539 12.668 0.252 1.00 98.00 109 LYS A N 1
ATOM 785 C CA . LYS A 1 109 ? -2.387 12.614 1.166 1.00 98.00 109 LYS A CA 1
ATOM 786 C C . LYS A 1 109 ? -1.625 11.287 1.181 1.00 98.00 109 LYS A C 1
ATOM 788 O O . LYS A 1 109 ? -0.439 11.287 1.501 1.00 98.00 109 LYS A O 1
ATOM 793 N N . ILE A 1 110 ? -2.244 10.189 0.747 1.00 98.12 110 ILE A N 1
ATOM 794 C CA . ILE A 1 110 ? -1.526 8.950 0.411 1.00 98.12 110 ILE A CA 1
ATOM 795 C C . ILE A 1 110 ? -0.684 9.146 -0.866 1.00 98.12 110 ILE A C 1
ATOM 797 O O . ILE A 1 110 ? 0.480 8.748 -0.894 1.00 98.12 110 ILE A O 1
ATOM 801 N N . ASP A 1 111 ? -1.243 9.778 -1.908 1.00 97.62 111 ASP A N 1
ATOM 802 C CA . ASP A 1 111 ? -0.584 9.998 -3.212 1.00 97.62 111 ASP A CA 1
ATOM 803 C C . ASP A 1 111 ? 0.351 11.216 -3.288 1.00 97.62 111 ASP A C 1
ATOM 805 O O . ASP A 1 111 ? 1.110 11.356 -4.247 1.00 97.62 111 ASP A O 1
ATOM 809 N N . SER A 1 112 ? 0.315 12.115 -2.310 1.00 96.44 112 SER A N 1
ATOM 810 C CA . SER A 1 112 ? 1.206 13.277 -2.216 1.00 96.44 112 SER A CA 1
ATOM 811 C C . SER A 1 112 ? 1.602 13.532 -0.756 1.00 96.44 112 SER A C 1
ATOM 813 O O . SER A 1 112 ? 1.131 14.501 -0.154 1.00 96.44 112 SER A O 1
ATOM 815 N N . PRO A 1 113 ? 2.437 12.647 -0.176 1.00 96.31 113 PRO A N 1
ATOM 816 C CA . PRO A 1 113 ? 2.938 12.788 1.186 1.00 96.31 113 PRO A CA 1
ATOM 817 C C . PRO A 1 113 ? 3.925 13.958 1.310 1.00 96.31 113 PRO A C 1
ATOM 819 O O . PRO A 1 113 ? 4.596 14.346 0.348 1.00 96.31 113 PRO A O 1
ATOM 822 N N . SER A 1 114 ? 4.058 14.490 2.521 1.00 96.38 114 SER A N 1
ATOM 823 C CA . SER A 1 114 ? 5.117 15.427 2.892 1.00 96.38 114 SER A CA 1
ATOM 824 C C . SER A 1 114 ? 6.497 14.752 2.855 1.00 96.38 114 SER A C 1
ATOM 826 O O . SER A 1 114 ? 6.625 13.541 3.036 1.00 96.38 114 SER A O 1
ATOM 828 N N . PHE A 1 115 ? 7.562 15.530 2.628 1.00 97.00 115 PHE A N 1
ATOM 829 C CA . PHE A 1 115 ? 8.927 14.997 2.692 1.00 97.00 115 PHE A CA 1
ATOM 830 C C . PHE A 1 115 ? 9.341 14.733 4.145 1.00 97.00 115 PHE A C 1
ATOM 832 O O . PHE A 1 115 ? 9.343 15.654 4.961 1.00 97.00 115 PHE A O 1
ATOM 839 N N . VAL A 1 116 ? 9.737 13.491 4.427 1.00 97.88 116 VAL A N 1
ATOM 840 C CA . VAL A 1 116 ? 9.961 12.952 5.782 1.00 97.88 116 VAL A CA 1
ATOM 841 C C . VAL A 1 116 ? 11.371 12.383 6.008 1.00 97.88 116 VAL A C 1
ATOM 843 O O . VAL A 1 116 ? 11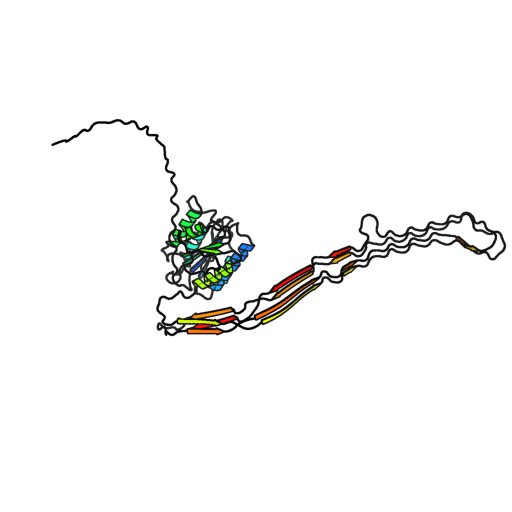.647 11.750 7.023 1.00 97.88 116 VAL A O 1
ATOM 846 N N . GLY A 1 117 ? 12.308 12.623 5.086 1.00 97.50 117 GLY A N 1
ATOM 847 C CA . GLY A 1 117 ? 13.670 12.078 5.145 1.00 97.50 117 GLY A CA 1
ATOM 848 C C . GLY A 1 117 ? 13.824 10.745 4.407 1.00 97.50 117 GLY A C 1
ATOM 849 O O . GLY A 1 117 ? 13.105 10.490 3.448 1.00 97.50 117 GLY A O 1
ATOM 850 N N . PHE A 1 118 ? 14.803 9.933 4.825 1.00 96.94 118 PHE A N 1
ATOM 851 C CA . PHE A 1 118 ? 15.190 8.682 4.139 1.00 96.94 118 PHE A CA 1
ATOM 852 C C . PHE A 1 118 ? 15.570 7.520 5.078 1.00 96.94 118 PHE A C 1
ATOM 854 O O . PHE A 1 118 ? 15.884 6.436 4.592 1.00 96.94 118 PHE A O 1
ATOM 861 N N . LEU A 1 119 ? 15.589 7.740 6.395 1.00 98.06 119 LEU A N 1
ATOM 862 C CA . LEU A 1 119 ? 15.765 6.678 7.399 1.00 98.06 119 LEU A CA 1
ATOM 863 C C . LEU A 1 119 ? 14.385 6.125 7.800 1.00 98.06 119 LEU A C 1
ATOM 865 O O . LEU A 1 119 ? 13.392 6.497 7.181 1.00 98.06 119 LEU A O 1
ATOM 869 N N . THR A 1 120 ? 14.328 5.278 8.825 1.00 97.81 120 THR A N 1
ATOM 870 C CA . THR A 1 120 ? 13.112 4.573 9.262 1.00 97.81 120 THR A CA 1
ATOM 871 C C . THR A 1 120 ? 12.894 4.824 10.758 1.00 97.81 120 THR A C 1
ATOM 873 O O . THR A 1 120 ? 13.542 4.194 11.589 1.00 97.81 120 THR A O 1
ATOM 876 N N . ASN A 1 121 ? 12.033 5.781 11.113 1.00 98.44 121 ASN A N 1
ATOM 877 C CA . ASN A 1 121 ? 11.806 6.247 12.487 1.00 98.44 121 ASN A CA 1
ATOM 878 C C . ASN A 1 121 ? 10.428 5.811 13.002 1.00 98.44 121 ASN A C 1
ATOM 880 O O . ASN A 1 121 ? 9.439 6.533 12.870 1.00 98.44 121 ASN A O 1
ATOM 884 N N . TRP A 1 122 ? 10.364 4.607 13.575 1.00 98.50 122 TRP A N 1
ATOM 885 C CA . TRP A 1 122 ? 9.119 4.046 14.111 1.00 98.50 122 TRP A CA 1
ATOM 886 C C . TRP A 1 122 ? 8.608 4.791 15.355 1.00 98.50 122 TRP A C 1
ATOM 888 O O . TRP A 1 122 ? 7.399 4.887 15.547 1.00 98.50 122 TRP A O 1
ATOM 898 N N . GLU A 1 123 ? 9.499 5.329 16.193 1.00 98.50 123 GLU A N 1
ATOM 899 C CA . GLU A 1 123 ? 9.123 6.067 17.405 1.00 98.50 123 GLU A CA 1
ATOM 900 C C . GLU A 1 123 ? 8.316 7.324 17.057 1.00 98.50 123 GLU A C 1
ATOM 902 O O . GLU A 1 123 ? 7.179 7.473 17.502 1.00 98.50 123 GLU A O 1
ATOM 907 N N . ASP A 1 124 ? 8.882 8.204 16.229 1.00 98.50 124 ASP A N 1
ATOM 908 C CA . ASP A 1 124 ? 8.267 9.483 15.856 1.00 98.50 124 ASP A CA 1
ATOM 909 C C . ASP A 1 124 ? 6.958 9.263 15.075 1.00 98.50 124 ASP A C 1
ATOM 911 O O . ASP A 1 124 ? 5.984 9.994 15.251 1.00 98.50 124 ASP A O 1
ATOM 915 N N . ALA A 1 125 ? 6.891 8.189 14.278 1.00 98.62 125 ALA A N 1
ATOM 916 C CA . ALA A 1 125 ? 5.687 7.765 13.565 1.00 98.62 125 ALA A CA 1
ATOM 917 C C . ALA A 1 125 ? 4.545 7.357 14.511 1.00 98.62 125 ALA A C 1
ATOM 919 O O . ALA A 1 125 ? 3.406 7.802 14.343 1.00 98.62 125 ALA A O 1
ATOM 920 N N . ILE A 1 126 ? 4.853 6.548 15.530 1.00 98.69 126 ILE A N 1
ATOM 921 C CA . ILE A 1 126 ? 3.883 6.109 16.540 1.00 98.69 126 ILE A CA 1
ATOM 922 C C . ILE A 1 126 ? 3.451 7.290 17.417 1.00 98.69 126 ILE A C 1
ATOM 924 O O . ILE A 1 126 ? 2.257 7.441 17.679 1.00 98.69 126 ILE A O 1
ATOM 928 N N . LEU A 1 127 ? 4.378 8.164 17.823 1.00 98.38 127 LEU A N 1
ATOM 929 C CA . LEU A 1 127 ? 4.064 9.371 18.596 1.00 98.38 127 LEU A CA 1
ATOM 930 C C . LEU A 1 127 ? 3.166 10.341 17.812 1.00 98.38 127 LEU A C 1
ATOM 932 O O . LEU A 1 127 ? 2.190 10.840 18.369 1.00 98.38 127 LEU A O 1
ATOM 936 N N . ALA A 1 128 ? 3.440 10.573 16.524 1.00 98.50 128 ALA A N 1
ATOM 937 C CA . ALA A 1 128 ? 2.628 11.448 15.677 1.00 98.50 128 ALA A CA 1
ATOM 938 C C . ALA A 1 128 ? 1.204 10.912 15.448 1.00 98.50 128 ALA A C 1
ATOM 940 O O . ALA A 1 128 ? 0.258 11.696 15.422 1.00 98.50 128 ALA A O 1
ATOM 941 N N . ALA A 1 129 ? 1.039 9.592 15.314 1.00 98.50 129 ALA A N 1
ATOM 942 C CA . ALA A 1 129 ? -0.277 8.964 15.200 1.00 98.50 129 ALA A CA 1
ATOM 943 C C . ALA A 1 129 ? -1.044 8.996 16.532 1.00 98.50 129 ALA A C 1
ATOM 945 O O . ALA A 1 129 ? -2.213 9.375 16.562 1.00 98.50 129 ALA A O 1
ATOM 946 N N . THR A 1 130 ? -0.363 8.683 17.639 1.00 97.81 130 THR A N 1
ATOM 947 C CA . THR A 1 130 ? -0.921 8.768 19.000 1.00 97.81 130 THR A CA 1
ATOM 948 C C . THR A 1 130 ? -1.392 10.189 19.316 1.00 97.81 130 THR A C 1
ATOM 950 O O . THR A 1 130 ? -2.448 10.364 19.899 1.00 97.81 130 THR A O 1
ATOM 953 N N . ALA A 1 131 ? -0.662 11.225 18.891 1.00 97.19 131 ALA A N 1
ATOM 954 C CA . ALA A 1 131 ? -1.032 12.620 19.144 1.00 97.19 131 ALA A CA 1
ATOM 955 C C . ALA A 1 131 ? -2.280 13.115 18.376 1.00 97.19 131 ALA A C 1
ATOM 957 O O . ALA A 1 131 ? -2.821 14.162 18.731 1.00 97.19 131 ALA A O 1
ATOM 958 N N . GLU A 1 132 ? -2.722 12.398 17.337 1.00 97.69 132 GLU A N 1
ATOM 959 C CA . GLU A 1 132 ? -3.969 12.682 16.609 1.00 97.69 132 GLU A CA 1
ATOM 960 C C . GLU A 1 132 ? -5.152 11.875 17.172 1.00 97.69 132 GLU A C 1
ATOM 962 O O . GLU A 1 132 ? -6.240 12.433 17.311 1.00 97.69 132 GLU A O 1
ATOM 967 N N . LEU A 1 133 ? -4.921 10.611 17.551 1.00 96.50 133 LEU A N 1
ATOM 968 C CA . LEU A 1 133 ? -5.890 9.737 18.236 1.00 96.50 133 LEU A CA 1
ATOM 969 C C . LEU A 1 133 ? -6.197 10.215 19.672 1.00 96.50 133 LEU A C 1
ATOM 971 O O . LEU A 1 133 ? -7.327 10.190 20.125 1.00 96.50 133 LEU A O 1
ATOM 975 N N . GLU A 1 134 ? -5.224 10.815 20.358 1.00 95.00 134 GLU A N 1
ATOM 976 C CA . GLU A 1 134 ? -5.426 11.541 21.628 1.00 95.00 134 GLU A CA 1
ATOM 977 C C . GLU A 1 134 ? -5.746 13.037 21.403 1.00 95.00 134 GLU A C 1
ATOM 979 O O . GLU A 1 134 ? -5.540 13.888 22.278 1.00 95.00 134 GLU A O 1
ATOM 984 N N . GLY A 1 135 ? -6.135 13.388 20.175 1.00 92.81 135 GLY A N 1
ATOM 985 C CA . GLY A 1 135 ? -6.164 14.753 19.666 1.00 92.81 135 GLY A CA 1
ATOM 986 C C . GLY A 1 135 ? -7.495 15.484 19.852 1.00 92.81 135 GLY A C 1
ATOM 987 O O . GLY A 1 135 ? -8.393 15.088 20.586 1.00 92.81 135 GLY A O 1
ATOM 988 N N . ALA A 1 136 ? -7.637 16.608 19.145 1.00 91.56 136 ALA A N 1
ATOM 989 C CA . ALA A 1 136 ? -8.881 17.387 19.120 1.00 91.56 136 ALA A CA 1
ATOM 990 C C . ALA A 1 136 ? -9.884 16.921 18.042 1.00 91.56 136 ALA A C 1
ATOM 992 O O . ALA A 1 136 ? -10.987 17.465 17.972 1.00 91.56 136 ALA A O 1
ATOM 993 N N . ASN A 1 137 ? -9.482 15.965 17.195 1.00 94.38 137 ASN A N 1
ATOM 994 C CA . ASN A 1 137 ? -10.289 15.392 16.110 1.00 94.38 137 ASN A CA 1
ATOM 995 C C . ASN A 1 137 ? -10.845 13.996 16.457 1.00 94.38 137 ASN A C 1
ATOM 997 O O . ASN A 1 137 ? -11.680 13.481 15.715 1.00 94.38 137 ASN A O 1
ATOM 1001 N N . ASP A 1 138 ? -10.383 13.423 17.570 1.00 94.00 138 ASP A N 1
ATOM 1002 C CA . ASP A 1 138 ? -10.800 12.138 18.129 1.00 94.00 138 ASP A CA 1
ATOM 1003 C C . ASP A 1 138 ? -12.301 12.077 18.495 1.00 94.00 138 ASP A C 1
ATOM 1005 O O . ASP A 1 138 ? -12.971 13.098 18.717 1.00 94.00 138 ASP A O 1
ATOM 1009 N N . ARG A 1 139 ? -12.834 10.852 18.568 1.00 91.94 139 ARG A N 1
ATOM 1010 C CA . ARG A 1 139 ? -14.180 10.525 19.026 1.00 91.94 139 ARG A CA 1
ATOM 1011 C C . ARG A 1 139 ? -14.122 9.373 20.032 1.00 91.94 139 ARG A C 1
ATOM 1013 O O . ARG A 1 139 ? -13.747 8.266 19.697 1.00 91.94 139 ARG A O 1
ATOM 1020 N N . THR A 1 140 ? -14.744 9.567 21.194 1.00 89.75 140 THR A N 1
ATOM 1021 C CA . THR A 1 140 ? -14.808 8.590 22.302 1.00 89.75 140 THR A CA 1
ATOM 1022 C C . THR A 1 140 ? -14.861 7.102 21.886 1.00 89.75 140 THR A C 1
ATOM 1024 O O . THR A 1 140 ? -15.885 6.602 21.394 1.00 89.75 140 THR A O 1
ATOM 1027 N N . ASP A 1 141 ? -13.789 6.378 22.213 1.00 89.19 141 ASP A N 1
ATOM 1028 C CA . ASP A 1 141 ? -13.474 4.987 21.848 1.00 89.19 141 ASP A CA 1
ATOM 1029 C C . ASP A 1 141 ? -14.535 3.981 22.276 1.00 89.19 141 ASP A C 1
ATOM 1031 O O . ASP A 1 141 ? -14.728 2.943 21.648 1.00 89.19 141 ASP A O 1
ATOM 1035 N N . ALA A 1 142 ? -15.261 4.288 23.357 1.00 83.94 142 ALA A N 1
ATOM 1036 C CA . ALA A 1 142 ? -16.394 3.489 23.821 1.00 83.94 142 ALA A CA 1
ATOM 1037 C C . ALA A 1 142 ? -17.472 3.307 22.728 1.00 83.94 142 ALA A C 1
ATOM 1039 O O . ALA A 1 142 ? -18.351 2.455 22.864 1.00 83.94 142 ALA A O 1
ATOM 1040 N N . THR A 1 143 ? -17.392 4.104 21.658 1.00 85.00 143 THR A N 1
ATOM 1041 C CA . THR A 1 143 ? -18.160 3.981 20.416 1.00 85.00 143 THR A CA 1
ATOM 1042 C C . THR A 1 143 ? -17.307 3.924 19.138 1.00 85.00 143 THR A C 1
ATOM 1044 O O . THR A 1 143 ? -17.805 3.405 18.140 1.00 85.00 143 THR A O 1
ATOM 1047 N N . HIS A 1 144 ? -16.058 4.409 19.146 1.00 89.50 144 HIS A N 1
ATOM 1048 C CA . HIS A 1 144 ? -15.180 4.460 17.964 1.00 89.50 144 HIS A CA 1
ATOM 1049 C C . HIS A 1 144 ? -13.727 4.066 18.318 1.00 89.50 144 HIS A C 1
ATOM 1051 O O . HIS A 1 144 ? -12.871 4.927 18.425 1.00 89.50 144 HIS A O 1
ATOM 1057 N N . PRO A 1 145 ? -13.425 2.782 18.575 1.00 91.56 145 PRO A N 1
ATOM 1058 C CA . PRO A 1 145 ? -12.127 2.373 19.111 1.00 91.56 145 PRO A CA 1
ATOM 1059 C C . PRO A 1 145 ? -10.945 2.686 18.187 1.00 91.56 145 PRO A C 1
ATOM 1061 O O . PRO A 1 145 ? -11.044 2.501 16.970 1.00 91.56 145 PRO A O 1
ATOM 1064 N N . ASP A 1 146 ? -9.817 3.047 18.795 1.00 94.44 146 ASP A N 1
ATOM 1065 C CA . ASP A 1 146 ? -8.599 3.449 18.097 1.00 94.44 146 ASP A CA 1
ATOM 1066 C C . ASP A 1 146 ? -7.785 2.290 17.510 1.00 94.44 146 ASP A C 1
ATOM 1068 O O . ASP A 1 146 ? -7.482 1.287 18.174 1.00 94.44 146 ASP A O 1
ATOM 1072 N N . LEU A 1 147 ? -7.338 2.480 16.264 1.00 95.06 147 LEU A N 1
ATOM 1073 C CA . LEU A 1 147 ? -6.457 1.560 15.552 1.00 95.06 147 LEU A CA 1
ATOM 1074 C C . LEU A 1 147 ? -5.319 2.290 14.816 1.00 95.06 147 LEU A C 1
ATOM 1076 O O . LEU A 1 147 ? -5.512 2.941 13.789 1.00 95.06 147 LEU A O 1
ATOM 1080 N N . LEU A 1 148 ? -4.091 2.089 15.286 1.00 97.69 148 LEU A N 1
ATOM 1081 C CA . LEU A 1 148 ? -2.866 2.514 14.610 1.00 97.69 148 LEU A CA 1
ATOM 1082 C C . LEU A 1 148 ? -2.367 1.372 13.712 1.00 97.69 148 LEU A C 1
ATOM 1084 O O . LEU A 1 148 ? -1.975 0.318 14.215 1.00 97.69 148 LEU A O 1
ATOM 1088 N N . ILE A 1 149 ? -2.358 1.568 12.390 1.00 97.56 149 ILE A N 1
ATOM 1089 C CA . ILE A 1 149 ? -1.852 0.578 11.423 1.00 97.56 149 ILE A CA 1
ATOM 1090 C C . ILE A 1 149 ? -0.467 1.009 10.934 1.00 97.56 149 ILE A C 1
ATOM 1092 O O . ILE A 1 149 ? -0.336 1.985 10.197 1.00 97.56 149 ILE A O 1
ATOM 1096 N N . MET A 1 150 ? 0.557 0.270 11.358 1.00 97.75 150 MET A N 1
ATOM 1097 C CA . MET A 1 150 ? 1.973 0.567 11.146 1.00 97.75 150 MET A CA 1
ATOM 1098 C C . MET A 1 150 ? 2.526 -0.223 9.955 1.00 97.75 150 MET A C 1
ATOM 1100 O O . MET A 1 150 ? 2.801 -1.417 10.075 1.00 97.75 150 MET A O 1
ATOM 1104 N N . PHE A 1 151 ? 2.702 0.440 8.814 1.00 97.31 151 PHE A N 1
ATOM 1105 C CA . PHE A 1 151 ? 3.297 -0.129 7.601 1.00 97.31 151 PHE A CA 1
ATOM 1106 C C . PHE A 1 151 ? 4.799 0.155 7.567 1.00 97.31 151 PHE A C 1
ATOM 1108 O O . PHE A 1 151 ? 5.172 1.316 7.700 1.00 97.31 151 PHE A O 1
ATOM 1115 N N . SER A 1 152 ? 5.651 -0.853 7.347 1.00 96.75 152 SER A N 1
ATOM 1116 C CA . SER A 1 152 ? 7.100 -0.663 7.129 1.00 96.75 152 SER A CA 1
ATOM 1117 C C . SER A 1 152 ? 7.723 -1.858 6.397 1.00 96.75 152 SER A C 1
ATOM 1119 O O . SER A 1 152 ? 7.221 -2.981 6.510 1.00 96.75 152 SER A O 1
ATOM 1121 N N . ASP A 1 153 ? 8.798 -1.628 5.635 1.00 94.88 153 ASP A N 1
ATOM 1122 C CA . ASP A 1 153 ? 9.517 -2.682 4.898 1.00 94.88 153 ASP A CA 1
ATOM 1123 C C . ASP A 1 153 ? 10.733 -3.253 5.653 1.00 94.88 153 ASP A C 1
ATOM 1125 O O . ASP A 1 153 ? 11.262 -4.303 5.282 1.00 94.88 153 ASP A O 1
ATOM 1129 N N . GLY A 1 154 ? 11.141 -2.611 6.751 1.00 95.06 154 GLY A N 1
ATOM 1130 C CA . GLY A 1 154 ? 12.298 -2.992 7.555 1.00 95.06 154 GLY A CA 1
ATOM 1131 C C . GLY A 1 154 ? 12.206 -2.527 9.008 1.00 95.06 154 GLY A C 1
ATOM 1132 O O . GLY A 1 154 ? 11.243 -1.890 9.424 1.00 95.06 154 GLY A O 1
ATOM 1133 N N . ASP A 1 155 ? 13.223 -2.872 9.793 1.00 95.69 155 ASP A N 1
ATOM 1134 C CA . ASP A 1 155 ? 13.363 -2.435 11.187 1.00 95.69 155 ASP A CA 1
ATOM 1135 C C . ASP A 1 155 ? 13.717 -0.932 11.287 1.00 95.69 155 ASP A C 1
ATOM 1137 O O . ASP A 1 155 ? 14.256 -0.361 10.330 1.00 95.69 155 ASP A O 1
ATOM 1141 N N . PRO A 1 156 ? 13.460 -0.260 12.429 1.00 97.00 156 PRO A N 1
ATOM 1142 C CA . PRO A 1 156 ? 13.829 1.141 12.593 1.00 97.00 156 PRO A CA 1
ATOM 1143 C C . PRO A 1 156 ? 15.351 1.346 12.531 1.00 97.00 156 PRO A C 1
ATOM 1145 O O . PRO A 1 156 ? 16.136 0.552 13.045 1.00 97.00 156 PRO A O 1
ATOM 1148 N N . THR A 1 157 ? 15.760 2.446 11.897 1.00 97.19 157 THR A N 1
ATOM 1149 C CA . THR A 1 157 ? 17.164 2.821 11.638 1.00 97.19 157 THR A CA 1
ATOM 1150 C C . THR A 1 157 ? 17.537 4.197 12.197 1.00 97.19 157 THR A C 1
ATOM 1152 O O . THR A 1 157 ? 18.649 4.683 11.973 1.00 97.19 157 THR A O 1
ATOM 1155 N N . THR A 1 158 ? 16.592 4.862 12.868 1.00 98.06 158 THR A N 1
ATOM 1156 C CA . THR A 1 158 ? 16.817 6.078 13.652 1.00 98.06 158 THR A CA 1
ATOM 1157 C C . THR A 1 158 ? 15.651 6.315 14.615 1.00 98.06 158 THR A C 1
ATOM 1159 O O . THR A 1 158 ? 14.555 5.795 14.407 1.00 98.06 158 THR A O 1
ATOM 1162 N N . SER A 1 159 ? 15.870 7.127 15.644 1.00 97.31 159 SER A N 1
ATOM 1163 C CA . SER A 1 159 ? 14.875 7.529 16.636 1.00 97.31 159 SER A CA 1
ATOM 1164 C C . SER A 1 159 ? 15.179 8.942 17.150 1.00 97.31 159 SER A C 1
ATOM 1166 O O . SER A 1 159 ? 16.289 9.459 16.986 1.00 97.31 159 SER A O 1
ATOM 1168 N N . SER A 1 160 ? 14.177 9.587 17.745 1.00 94.69 160 SER A N 1
ATOM 1169 C CA . SER A 1 160 ? 14.270 10.917 18.370 1.00 94.69 160 SER A CA 1
ATOM 1170 C C . SER A 1 160 ? 14.454 10.842 19.896 1.00 94.69 160 SER A C 1
ATOM 1172 O O . SER A 1 160 ? 14.726 11.860 20.539 1.00 94.69 160 SER A O 1
ATOM 1174 N N . GLY A 1 161 ? 14.278 9.649 20.468 1.00 92.12 161 GLY A N 1
ATOM 1175 C CA . GLY A 1 161 ? 14.303 9.338 21.888 1.00 92.12 161 GLY A CA 1
ATOM 1176 C C . GLY A 1 161 ? 15.689 9.337 22.532 1.00 92.12 161 GLY A C 1
ATOM 1177 O O . GLY A 1 161 ? 16.638 9.980 22.084 1.00 92.12 161 GLY A O 1
ATOM 1178 N N . SER A 1 162 ? 15.795 8.647 23.670 1.00 93.12 162 SER A N 1
ATOM 1179 C CA . SER A 1 162 ? 16.978 8.719 24.550 1.00 93.12 162 SER A CA 1
ATOM 1180 C C . SER A 1 162 ? 17.612 7.373 24.900 1.00 93.12 162 SER A C 1
ATOM 1182 O O . SER A 1 162 ? 18.667 7.347 25.539 1.00 93.12 162 SER A O 1
ATOM 1184 N N . LEU A 1 163 ? 17.007 6.262 24.473 1.00 93.12 163 LEU A N 1
ATOM 1185 C CA . LEU A 1 163 ? 17.625 4.941 24.527 1.00 93.12 163 LEU A CA 1
ATOM 1186 C C . LEU A 1 163 ? 18.621 4.782 23.371 1.00 93.12 163 LEU A C 1
ATOM 1188 O O . LEU A 1 163 ? 18.548 5.487 22.367 1.00 93.12 163 LEU A O 1
ATOM 1192 N N . SER A 1 164 ? 19.579 3.869 23.530 1.00 92.06 164 SER A N 1
ATOM 1193 C CA . SER A 1 164 ? 20.664 3.632 22.564 1.00 92.06 164 SER A CA 1
ATOM 1194 C C . SER A 1 164 ? 20.284 2.735 21.381 1.00 92.06 164 SER A C 1
ATOM 1196 O O . SER A 1 164 ? 21.150 2.431 20.564 1.00 92.06 164 SER A O 1
ATOM 1198 N N . ASP A 1 165 ? 19.044 2.260 21.347 1.00 95.06 165 ASP A N 1
ATOM 1199 C CA . ASP A 1 165 ? 18.501 1.345 20.350 1.00 95.06 165 ASP A CA 1
ATOM 1200 C C . ASP A 1 165 ? 17.178 1.933 19.833 1.00 95.06 165 ASP A C 1
ATOM 1202 O O . ASP A 1 165 ? 16.316 2.340 20.619 1.00 95.06 165 ASP A O 1
ATOM 1206 N N . ASP A 1 166 ? 17.059 2.045 18.509 1.00 96.94 166 ASP A N 1
ATOM 1207 C CA . ASP A 1 166 ? 15.946 2.738 17.853 1.00 96.94 166 ASP A CA 1
ATOM 1208 C C . ASP A 1 166 ? 14.620 1.972 17.985 1.00 96.94 166 ASP A C 1
ATOM 1210 O O . ASP A 1 166 ? 13.548 2.582 18.055 1.00 96.94 166 ASP A O 1
ATOM 1214 N N . LEU A 1 167 ? 14.683 0.639 18.081 1.00 96.50 167 LEU A N 1
ATOM 1215 C CA . LEU A 1 167 ? 13.520 -0.209 18.307 1.00 96.50 167 LEU A CA 1
ATOM 1216 C C . LEU A 1 167 ? 13.054 -0.100 19.759 1.00 96.50 167 LEU A C 1
ATOM 1218 O O . LEU A 1 167 ? 11.857 0.039 19.987 1.00 96.50 167 LEU A O 1
ATOM 1222 N N . ASP A 1 168 ? 13.961 -0.079 20.737 1.00 96.50 168 ASP A N 1
ATOM 1223 C CA . ASP A 1 168 ? 13.593 0.126 22.145 1.00 96.50 168 ASP A CA 1
ATOM 1224 C C . ASP A 1 168 ? 12.918 1.496 22.380 1.00 96.50 168 ASP A C 1
ATOM 1226 O O . ASP A 1 168 ? 11.935 1.566 23.125 1.00 96.50 168 ASP A O 1
ATOM 1230 N N . ASN A 1 169 ? 13.360 2.572 21.709 1.00 97.75 169 ASN A N 1
ATOM 1231 C CA . ASN A 1 169 ? 12.639 3.859 21.715 1.00 97.75 169 ASN A CA 1
ATOM 1232 C C . ASN A 1 169 ? 11.220 3.706 21.113 1.00 97.75 169 ASN A C 1
ATOM 1234 O O . ASN A 1 169 ? 10.241 4.166 21.707 1.00 97.75 169 ASN A O 1
ATOM 1238 N N . ALA A 1 170 ? 11.072 2.981 19.997 1.00 97.88 170 ALA A N 1
ATOM 1239 C CA . ALA A 1 170 ? 9.761 2.689 19.409 1.00 97.88 170 ALA A CA 1
ATOM 1240 C C . ALA A 1 170 ? 8.859 1.822 20.315 1.00 97.88 170 ALA A C 1
ATOM 1242 O O . ALA A 1 170 ? 7.646 2.039 20.344 1.00 97.88 170 ALA A O 1
ATOM 1243 N N . VAL A 1 171 ? 9.413 0.899 21.116 1.00 97.31 171 VAL A N 1
ATOM 1244 C CA . VAL A 1 171 ? 8.645 0.152 22.134 1.00 97.31 171 VAL A CA 1
ATOM 1245 C C . VAL A 1 171 ? 8.149 1.075 23.245 1.00 97.31 171 VAL A C 1
ATOM 1247 O O . VAL A 1 171 ? 7.016 0.910 23.694 1.00 97.31 171 VAL A O 1
ATOM 1250 N N . VAL A 1 172 ? 8.933 2.072 23.673 1.00 97.31 172 VAL A N 1
ATOM 1251 C CA . VAL A 1 172 ? 8.461 3.075 24.647 1.00 97.31 172 VAL A CA 1
ATOM 1252 C C . VAL A 1 172 ? 7.276 3.867 24.084 1.00 97.31 172 VAL A C 1
ATOM 1254 O O . VAL A 1 172 ? 6.264 3.993 24.776 1.00 97.31 172 VAL A O 1
ATOM 1257 N N . ALA A 1 173 ? 7.349 4.330 22.831 1.00 97.81 173 ALA A N 1
ATOM 1258 C CA . ALA A 1 173 ? 6.236 5.017 22.167 1.00 97.81 173 ALA A CA 1
ATOM 1259 C C . ALA A 1 173 ? 4.990 4.119 22.038 1.00 97.81 173 ALA A C 1
ATOM 1261 O O . ALA A 1 173 ? 3.893 4.510 22.441 1.00 97.81 173 ALA A O 1
ATOM 1262 N N . ALA A 1 174 ? 5.165 2.882 21.563 1.00 97.69 174 ALA A N 1
ATOM 1263 C CA . ALA A 1 174 ? 4.089 1.903 21.417 1.00 97.69 174 ALA A CA 1
ATOM 1264 C C . ALA A 1 174 ? 3.428 1.547 22.758 1.00 97.69 174 ALA A C 1
ATOM 1266 O O . ALA A 1 174 ? 2.207 1.442 22.854 1.00 97.69 174 ALA A O 1
ATOM 1267 N N . ASN A 1 175 ? 4.223 1.377 23.815 1.00 96.44 175 ASN A N 1
ATOM 1268 C CA . ASN A 1 175 ? 3.722 1.147 25.167 1.00 96.44 175 ASN A CA 1
ATOM 1269 C C . ASN A 1 175 ? 2.980 2.370 25.726 1.00 96.44 175 ASN A C 1
ATOM 1271 O O . ASN A 1 175 ? 2.068 2.184 26.524 1.00 96.44 175 ASN A O 1
ATOM 1275 N N . GLY A 1 176 ? 3.332 3.589 25.305 1.00 95.69 176 GLY A N 1
ATOM 1276 C CA . GLY A 1 176 ? 2.561 4.799 25.591 1.00 95.69 176 GLY A CA 1
ATOM 1277 C C . GLY A 1 176 ? 1.143 4.714 25.023 1.00 95.69 176 GLY A C 1
ATOM 1278 O O . GLY A 1 176 ? 0.184 4.771 25.787 1.00 95.69 176 GLY A O 1
ATOM 1279 N N . ALA A 1 177 ? 1.018 4.479 23.713 1.00 96.38 177 ALA A N 1
ATOM 1280 C CA . ALA A 1 177 ? -0.270 4.336 23.023 1.00 96.38 177 ALA A CA 1
ATOM 1281 C C . ALA A 1 177 ? -1.148 3.219 23.631 1.00 96.38 177 ALA A C 1
ATOM 1283 O O . ALA A 1 177 ? -2.290 3.448 24.028 1.00 96.38 177 ALA A O 1
ATOM 1284 N N . LYS A 1 178 ? -0.575 2.020 23.819 1.00 95.12 178 LYS A N 1
ATOM 1285 C CA . LYS A 1 178 ? -1.253 0.848 24.412 1.00 95.12 178 LYS A CA 1
ATOM 1286 C C . LYS A 1 178 ? -1.598 0.993 25.904 1.00 95.12 178 LYS A C 1
ATOM 1288 O O . LYS A 1 178 ? -2.246 0.109 26.462 1.00 95.12 178 LYS A O 1
ATOM 1293 N N . MET A 1 179 ? -1.142 2.053 26.574 1.00 92.31 179 MET A N 1
ATOM 1294 C CA . MET A 1 179 ? -1.488 2.381 27.965 1.00 92.31 179 MET A CA 1
ATOM 1295 C C . MET A 1 179 ? -2.195 3.732 28.092 1.00 92.31 179 MET A C 1
ATOM 1297 O O . MET A 1 179 ? -2.278 4.272 29.201 1.00 92.31 179 MET A O 1
ATOM 1301 N N . SER A 1 180 ? -2.691 4.292 26.988 1.00 84.75 180 SER A N 1
ATOM 1302 C CA . SER A 1 180 ? -3.386 5.565 27.061 1.00 84.75 180 SER A CA 1
ATOM 1303 C C . SER A 1 180 ? -4.681 5.481 27.873 1.00 84.75 180 SER A C 1
ATOM 1305 O O . SER A 1 180 ? -5.252 4.415 28.119 1.00 84.75 180 SER A O 1
ATOM 1307 N N . SER A 1 181 ? -5.076 6.636 28.400 1.00 71.94 181 SER A N 1
ATOM 1308 C CA . SER A 1 181 ? -6.146 6.779 29.392 1.00 71.94 181 SER A CA 1
ATOM 1309 C C . SER A 1 181 ? -6.903 8.107 29.302 1.00 71.94 181 SER A C 1
ATOM 1311 O O . SER A 1 181 ? -7.734 8.383 30.171 1.00 71.94 181 SER A O 1
ATOM 1313 N N . SER A 1 182 ? -6.635 8.926 28.280 1.00 65.56 182 SER A N 1
ATOM 1314 C CA . SER A 1 182 ? -7.416 10.136 27.992 1.00 65.56 182 SER A CA 1
ATOM 1315 C C . SER A 1 182 ? -8.724 9.780 27.282 1.00 65.56 182 SER A C 1
ATOM 1317 O O . SER A 1 182 ? -9.765 10.352 27.613 1.00 65.56 182 SER A O 1
ATOM 1319 N N . THR A 1 183 ? -8.657 8.812 26.365 1.00 67.06 183 THR A N 1
ATOM 1320 C CA . THR A 1 183 ? -9.748 8.330 25.510 1.00 67.06 183 THR A CA 1
ATOM 1321 C C . THR A 1 183 ? -9.997 6.836 25.838 1.00 67.06 183 THR A C 1
ATOM 1323 O O . THR A 1 183 ? -10.861 6.540 26.675 1.00 67.06 183 THR A O 1
ATOM 1326 N N . MET A 1 184 ? -9.144 5.914 25.370 1.00 79.12 184 MET A N 1
ATOM 1327 C CA . MET A 1 184 ? -8.907 4.546 25.879 1.00 79.12 184 MET A CA 1
ATOM 1328 C C . MET A 1 184 ? -7.570 3.976 25.321 1.00 79.12 184 MET A C 1
ATOM 1330 O O . MET A 1 184 ? -6.791 4.700 24.711 1.00 79.12 184 MET A O 1
ATOM 1334 N N . PRO A 1 185 ? -7.204 2.703 25.592 1.00 90.25 185 PRO A N 1
ATOM 1335 C CA . PRO A 1 185 ? -5.970 2.112 25.060 1.00 90.25 185 PRO A CA 1
ATOM 1336 C C . PRO A 1 185 ? -6.006 1.808 23.547 1.00 90.25 185 PRO A C 1
ATOM 1338 O O . PRO A 1 185 ? -6.714 0.898 23.109 1.00 90.25 185 PRO A O 1
ATOM 1341 N N . ILE A 1 186 ? -5.143 2.478 22.776 1.00 94.25 186 ILE A N 1
ATOM 1342 C CA . ILE A 1 186 ? -4.986 2.318 21.317 1.00 94.25 186 ILE A CA 1
ATOM 1343 C C . ILE A 1 186 ? -4.478 0.912 20.950 1.00 94.25 186 ILE A C 1
ATOM 1345 O O . ILE A 1 186 ? -3.451 0.461 21.470 1.00 94.25 186 ILE A O 1
ATOM 1349 N N . ARG A 1 187 ? -5.123 0.232 19.986 1.00 94.31 187 ARG A N 1
ATOM 1350 C CA . ARG A 1 187 ? -4.582 -1.005 19.387 1.00 94.31 187 ARG A CA 1
ATOM 1351 C C . ARG A 1 187 ? -3.577 -0.679 18.283 1.00 94.31 187 ARG A C 1
ATOM 1353 O O . ARG A 1 187 ? -3.849 0.134 17.404 1.00 94.31 187 ARG A O 1
ATOM 1360 N N . ILE A 1 188 ? -2.444 -1.380 18.277 1.00 96.69 188 ILE A N 1
ATOM 1361 C CA . ILE A 1 188 ? -1.433 -1.297 17.214 1.00 96.69 188 ILE A CA 1
ATOM 1362 C C . ILE A 1 188 ? -1.523 -2.547 16.333 1.00 96.69 188 ILE A C 1
ATOM 1364 O O . ILE A 1 188 ? -1.508 -3.666 16.840 1.00 96.69 188 ILE A O 1
ATOM 1368 N N . LEU A 1 189 ? -1.578 -2.375 15.015 1.00 95.94 189 LEU A N 1
ATOM 1369 C CA . LEU A 1 189 ? -1.481 -3.451 14.029 1.00 95.94 189 LEU A CA 1
ATOM 1370 C C . LEU A 1 189 ? -0.209 -3.268 13.201 1.00 95.94 189 LEU A C 1
ATOM 1372 O O . LEU A 1 189 ? -0.053 -2.267 12.506 1.00 95.94 189 LEU A O 1
ATOM 1376 N N . GLY A 1 190 ? 0.689 -4.248 13.260 1.00 95.94 190 GLY A N 1
ATOM 1377 C CA . GLY A 1 190 ? 1.873 -4.287 12.413 1.00 95.94 190 GLY A CA 1
ATOM 1378 C C . GLY A 1 190 ? 1.561 -4.810 11.015 1.00 95.94 190 GLY A C 1
ATOM 1379 O O . GLY A 1 190 ? 0.942 -5.863 10.877 1.00 95.94 190 GLY A O 1
ATOM 1380 N N . VAL A 1 191 ? 2.024 -4.117 9.979 1.00 95.94 191 VAL A N 1
ATOM 1381 C CA . VAL A 1 191 ? 1.986 -4.580 8.587 1.00 95.94 191 VAL A CA 1
ATOM 1382 C C . VAL A 1 191 ? 3.406 -4.527 8.029 1.00 95.94 191 VAL A C 1
ATOM 1384 O O . VAL A 1 191 ? 3.844 -3.520 7.472 1.00 95.94 191 VAL A O 1
ATOM 1387 N N . GLY A 1 192 ? 4.136 -5.626 8.215 1.00 94.88 192 GLY A N 1
ATOM 1388 C CA . GLY A 1 192 ? 5.477 -5.800 7.669 1.00 94.88 192 GLY A CA 1
ATOM 1389 C C . GLY A 1 192 ? 5.413 -6.179 6.192 1.00 94.88 192 GLY A C 1
ATOM 1390 O O . GLY A 1 192 ? 4.647 -7.075 5.821 1.00 94.88 192 GLY A O 1
ATOM 1391 N N . ILE A 1 193 ? 6.196 -5.494 5.354 1.00 94.06 193 ILE A N 1
ATOM 1392 C CA . ILE A 1 193 ? 6.124 -5.639 3.897 1.00 94.06 193 ILE A CA 1
ATOM 1393 C C . ILE A 1 193 ? 7.447 -6.159 3.315 1.00 94.06 193 ILE A C 1
ATOM 1395 O O . ILE A 1 193 ? 8.491 -5.531 3.452 1.00 94.06 193 ILE A O 1
ATOM 1399 N N . GLY A 1 194 ? 7.401 -7.289 2.611 1.00 90.06 194 GLY A N 1
ATOM 1400 C CA . GLY A 1 194 ? 8.565 -7.899 1.967 1.00 90.06 194 GLY A CA 1
ATOM 1401 C C . GLY A 1 194 ? 9.530 -8.591 2.940 1.00 90.06 194 GLY A C 1
ATOM 1402 O O . GLY A 1 194 ? 9.187 -8.940 4.067 1.00 90.06 194 GLY A O 1
ATOM 1403 N N . SER A 1 195 ? 10.756 -8.854 2.473 1.00 83.56 195 SER A N 1
ATOM 1404 C CA . SER A 1 195 ? 11.705 -9.761 3.140 1.00 83.56 195 SER A CA 1
ATOM 1405 C C . SER A 1 195 ? 12.693 -9.108 4.112 1.00 83.56 195 SER A C 1
ATOM 1407 O O . SER A 1 195 ? 13.471 -9.828 4.734 1.00 83.56 195 SER A O 1
ATOM 1409 N N . SER A 1 196 ? 12.724 -7.776 4.203 1.00 82.00 196 SER A N 1
ATOM 1410 C CA . SER A 1 196 ? 13.682 -7.038 5.046 1.00 82.00 196 SER A CA 1
ATOM 1411 C C . SER A 1 196 ? 13.163 -6.781 6.468 1.00 82.00 196 SER A C 1
ATOM 1413 O O . SER A 1 196 ? 13.879 -6.209 7.287 1.00 82.00 196 SER A O 1
ATOM 1415 N N . VAL A 1 197 ? 11.935 -7.216 6.763 1.00 82.62 197 VAL A N 1
ATOM 1416 C CA . VAL A 1 197 ? 11.224 -6.920 8.006 1.00 82.62 197 VAL A CA 1
ATOM 1417 C C . VAL A 1 197 ? 11.421 -8.020 9.054 1.00 82.62 197 VAL A C 1
ATOM 1419 O O . VAL A 1 197 ? 11.198 -9.204 8.781 1.00 82.62 197 VAL A O 1
ATOM 1422 N N . THR A 1 198 ? 11.813 -7.656 10.278 1.00 88.06 198 THR A N 1
ATOM 1423 C CA . THR A 1 198 ? 11.992 -8.639 11.355 1.00 88.06 198 THR A CA 1
ATOM 1424 C C . THR A 1 198 ? 10.712 -8.764 12.178 1.00 88.06 198 THR A C 1
ATOM 1426 O O . THR A 1 19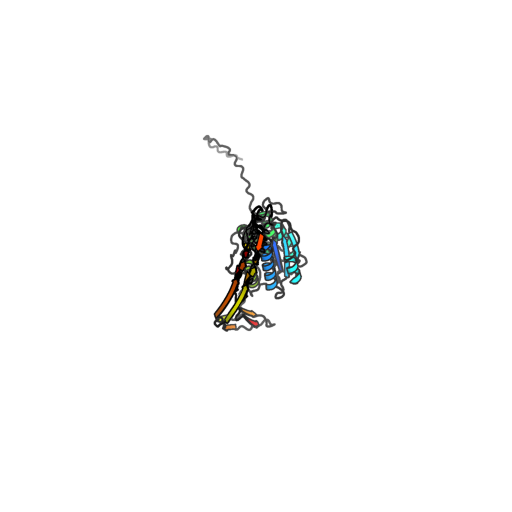8 ? 10.284 -7.832 12.857 1.00 88.06 198 THR A O 1
ATOM 1429 N N . VAL A 1 199 ? 10.103 -9.956 12.170 1.00 87.44 199 VAL A N 1
ATOM 1430 C CA . VAL A 1 199 ? 8.824 -10.218 12.863 1.00 87.44 199 VAL A CA 1
ATOM 1431 C C . VAL A 1 199 ? 8.886 -9.833 14.345 1.00 87.44 199 VAL A C 1
ATOM 1433 O O . VAL A 1 199 ? 7.973 -9.175 14.836 1.00 87.44 199 VAL A O 1
ATOM 1436 N N . SER A 1 200 ? 9.987 -10.147 15.039 1.00 90.25 200 SER A N 1
ATOM 1437 C CA . SER A 1 200 ? 10.157 -9.837 16.466 1.00 90.25 200 SER A CA 1
ATOM 1438 C C . SER A 1 200 ? 10.195 -8.338 16.790 1.00 90.25 200 SER A C 1
ATOM 1440 O O . SER A 1 200 ? 9.926 -7.960 17.928 1.00 90.25 200 SER A O 1
ATOM 1442 N N . SER A 1 201 ? 10.487 -7.471 15.816 1.00 93.62 201 SER A N 1
ATOM 1443 C CA . SER A 1 201 ? 10.399 -6.014 15.981 1.00 93.62 201 SER A CA 1
ATOM 1444 C C . SER A 1 201 ? 8.942 -5.561 16.034 1.00 93.62 201 SER A C 1
ATOM 1446 O O . SER A 1 201 ? 8.547 -4.803 16.921 1.00 93.62 201 SER A O 1
ATOM 1448 N N . PHE A 1 202 ? 8.110 -6.113 15.146 1.00 94.50 202 PHE A N 1
ATOM 1449 C CA . PHE A 1 202 ? 6.664 -5.924 15.201 1.00 94.50 202 PHE A CA 1
ATOM 1450 C C . PHE A 1 202 ? 6.033 -6.590 16.434 1.00 94.50 202 PHE A C 1
ATOM 1452 O O . PHE A 1 202 ? 5.113 -6.016 17.017 1.00 94.50 202 PHE A O 1
ATOM 1459 N N . GLU A 1 203 ? 6.550 -7.733 16.907 1.00 93.69 203 GLU A N 1
ATOM 1460 C CA . GLU A 1 203 ? 6.138 -8.320 18.195 1.00 93.69 203 GLU A CA 1
ATOM 1461 C C . GLU A 1 203 ? 6.440 -7.352 19.346 1.00 93.69 203 GLU A C 1
ATOM 1463 O O . GLU A 1 203 ? 5.563 -7.086 20.168 1.00 93.69 203 GLU A O 1
ATOM 1468 N N . LYS A 1 204 ? 7.647 -6.766 19.377 1.00 94.06 204 LYS A N 1
ATOM 1469 C CA . LYS A 1 204 ? 8.074 -5.793 20.394 1.00 94.06 204 LYS A CA 1
ATOM 1470 C C . LYS A 1 204 ? 7.136 -4.580 20.500 1.00 94.06 204 LYS A C 1
ATOM 1472 O O . LYS A 1 204 ? 6.797 -4.190 21.616 1.00 94.06 204 LYS A O 1
ATOM 1477 N N . ILE A 1 205 ? 6.662 -4.007 19.387 1.00 95.38 205 ILE A N 1
ATOM 1478 C CA . ILE A 1 205 ? 5.707 -2.881 19.449 1.00 95.38 205 ILE A CA 1
ATOM 1479 C C . ILE A 1 205 ? 4.248 -3.314 19.681 1.00 95.38 205 ILE A C 1
ATOM 1481 O O . ILE A 1 205 ? 3.481 -2.539 20.248 1.00 95.38 205 ILE A O 1
ATOM 1485 N N . THR A 1 206 ? 3.849 -4.546 19.348 1.00 94.06 206 THR A N 1
ATOM 1486 C CA . THR A 1 206 ? 2.458 -5.023 19.510 1.00 94.06 206 THR A CA 1
ATOM 1487 C C . THR A 1 206 ? 2.219 -5.740 20.844 1.00 94.06 206 THR A C 1
ATOM 1489 O O . THR A 1 206 ? 1.845 -5.080 21.811 1.00 94.06 206 THR A O 1
ATOM 1492 N N . ASN A 1 207 ? 2.399 -7.064 20.925 1.00 86.12 207 ASN A N 1
ATOM 1493 C CA . ASN A 1 207 ? 1.998 -7.898 22.072 1.00 86.12 207 ASN A CA 1
ATOM 1494 C C . ASN A 1 207 ? 3.174 -8.582 22.806 1.00 86.12 207 ASN A C 1
ATOM 1496 O O . ASN A 1 207 ? 2.974 -9.198 23.852 1.00 86.12 207 ASN A O 1
ATOM 1500 N N . GLY A 1 208 ? 4.397 -8.494 22.279 1.00 81.00 208 GLY A N 1
ATOM 1501 C CA . GLY A 1 208 ? 5.565 -9.231 22.762 1.00 81.00 208 GLY A CA 1
ATOM 1502 C C . GLY A 1 208 ? 5.512 -10.727 22.427 1.00 81.00 208 GLY A C 1
ATOM 1503 O O . GLY A 1 208 ? 5.036 -11.141 21.370 1.00 81.00 208 GLY A O 1
ATOM 1504 N N . VAL A 1 209 ? 6.014 -11.576 23.325 1.00 64.31 209 VAL A N 1
ATOM 1505 C CA . VAL A 1 209 ? 6.030 -13.033 23.107 1.00 64.31 209 VAL A CA 1
ATOM 1506 C C . VAL A 1 209 ? 4.604 -13.594 23.140 1.00 64.31 209 VAL A C 1
ATOM 1508 O O . VAL A 1 209 ? 3.924 -13.496 24.159 1.00 64.31 209 VAL A O 1
ATOM 1511 N N . GLY A 1 210 ? 4.177 -14.236 22.048 1.00 64.31 210 GLY A N 1
ATOM 1512 C CA . GLY A 1 210 ? 2.816 -14.773 21.889 1.00 64.31 210 GLY A CA 1
ATOM 1513 C C . GLY A 1 210 ? 1.872 -13.897 21.055 1.00 64.31 210 GLY A C 1
ATOM 1514 O O . GLY A 1 210 ? 0.681 -14.190 20.986 1.00 64.31 210 GLY A O 1
ATOM 1515 N N . THR A 1 211 ? 2.403 -12.851 20.418 1.00 78.62 211 THR A N 1
ATOM 1516 C CA . THR A 1 211 ? 1.718 -12.010 19.424 1.00 78.62 211 THR A CA 1
ATOM 1517 C C . THR A 1 211 ? 1.080 -12.831 18.292 1.00 78.62 211 THR A C 1
ATOM 1519 O O . THR A 1 211 ? 1.673 -13.790 17.795 1.00 78.62 211 THR A O 1
ATOM 1522 N N . SER A 1 212 ? -0.116 -12.438 17.838 1.00 82.94 212 SER A N 1
ATOM 1523 C CA . SER A 1 212 ? -0.790 -13.081 16.702 1.00 82.94 212 SER A CA 1
ATOM 1524 C C . SER A 1 212 ? -0.245 -12.567 15.363 1.00 82.94 212 SER A C 1
ATOM 1526 O O . SER A 1 212 ? -0.673 -11.520 14.874 1.00 82.94 212 SER A O 1
ATOM 1528 N N . SER A 1 213 ? 0.700 -13.300 14.768 1.00 87.06 213 SER A N 1
ATOM 1529 C CA . SER A 1 213 ? 1.223 -13.032 13.422 1.00 87.06 213 SER A CA 1
ATOM 1530 C C . SER A 1 213 ? 0.601 -13.945 12.358 1.00 87.06 213 SER A C 1
ATOM 1532 O O . SER A 1 213 ? 0.429 -15.147 12.577 1.00 87.06 213 SER A O 1
ATOM 1534 N N . ILE A 1 214 ? 0.272 -13.381 11.190 1.00 87.75 214 ILE A N 1
ATOM 1535 C CA . ILE A 1 214 ? -0.232 -14.122 10.022 1.00 87.75 214 ILE A CA 1
ATOM 1536 C C . ILE A 1 214 ? 0.590 -13.820 8.765 1.00 87.75 214 ILE A C 1
ATOM 1538 O O . ILE A 1 214 ? 1.096 -12.713 8.575 1.00 87.75 214 ILE A O 1
ATOM 1542 N N . VAL A 1 215 ? 0.663 -14.812 7.874 1.00 84.12 215 VAL A N 1
ATOM 1543 C CA . VAL A 1 215 ? 1.190 -14.686 6.507 1.00 84.12 215 VAL A CA 1
ATOM 1544 C C . VAL A 1 215 ? 0.051 -15.044 5.540 1.00 84.12 215 VAL A C 1
ATOM 1546 O O . VAL A 1 215 ? -0.465 -16.165 5.621 1.00 84.12 215 VAL A O 1
ATOM 1549 N N . PRO A 1 216 ? -0.382 -14.151 4.631 1.00 78.75 216 PRO A N 1
ATOM 1550 C CA . PRO A 1 216 ? -1.379 -14.472 3.613 1.00 78.75 216 PRO A CA 1
ATOM 1551 C C . PRO A 1 216 ? -0.930 -15.678 2.764 1.00 78.75 216 PRO A C 1
ATOM 1553 O O . PRO A 1 216 ? 0.254 -15.790 2.445 1.00 78.75 216 PRO A O 1
ATOM 1556 N N . PRO A 1 217 ? -1.835 -16.597 2.379 1.00 73.12 217 PRO A N 1
ATOM 1557 C CA . PRO A 1 217 ? -3.292 -16.465 2.376 1.00 73.12 217 PRO A CA 1
ATOM 1558 C C . PRO A 1 217 ? -3.997 -16.912 3.673 1.00 73.12 217 PRO A C 1
ATOM 1560 O O . PRO A 1 217 ? -5.192 -17.194 3.628 1.00 73.12 217 PRO A O 1
ATOM 1563 N N . ALA A 1 218 ? -3.309 -17.002 4.820 1.00 77.25 218 ALA A N 1
ATOM 1564 C CA . ALA A 1 218 ? -3.996 -17.194 6.099 1.00 77.25 218 ALA A CA 1
ATOM 1565 C C . ALA A 1 218 ? -5.003 -16.055 6.363 1.00 77.25 218 ALA A C 1
ATOM 1567 O O . ALA A 1 218 ? -4.726 -14.891 6.062 1.00 77.25 218 ALA A O 1
ATOM 1568 N N . SER A 1 219 ? -6.169 -16.395 6.917 1.00 76.50 219 SER A N 1
ATOM 1569 C CA . SER A 1 219 ? -7.231 -15.430 7.213 1.00 76.50 219 SER A CA 1
ATOM 1570 C C . SER A 1 219 ? -6.785 -14.406 8.255 1.00 76.50 219 SER A C 1
ATOM 1572 O O . SER A 1 219 ? -6.317 -14.772 9.333 1.00 76.50 219 SER A O 1
ATOM 1574 N N . VAL A 1 220 ? -6.980 -13.126 7.939 1.00 81.75 220 VAL A N 1
ATOM 1575 C CA . VAL A 1 220 ? -6.860 -12.022 8.898 1.00 81.75 220 VAL A CA 1
ATOM 1576 C C . VAL A 1 220 ? -8.081 -12.028 9.823 1.00 81.75 220 VAL A C 1
ATOM 1578 O O . VAL A 1 220 ? -9.175 -12.401 9.407 1.00 81.75 220 VAL A O 1
ATOM 1581 N N . THR A 1 221 ? -7.900 -11.608 11.072 1.00 83.25 221 THR A N 1
ATOM 1582 C CA . THR A 1 221 ? -8.959 -11.449 12.083 1.00 83.25 221 THR A CA 1
ATOM 1583 C C . THR A 1 221 ? -8.780 -10.122 12.825 1.00 83.25 221 THR A C 1
ATOM 1585 O O . THR A 1 221 ? -7.664 -9.604 12.883 1.00 83.25 221 THR A O 1
ATOM 1588 N N . LYS A 1 222 ? -9.824 -9.598 13.485 1.00 81.25 222 LYS A N 1
ATOM 1589 C CA . LYS A 1 222 ? -9.702 -8.434 14.396 1.00 81.25 222 LYS A CA 1
ATOM 1590 C C . LYS A 1 222 ? -8.649 -8.613 15.509 1.00 81.25 222 LYS A C 1
ATOM 1592 O O . LYS A 1 222 ? -8.089 -7.640 16.012 1.00 81.25 222 LYS A O 1
ATOM 1597 N N . ASP A 1 223 ? -8.360 -9.865 15.867 1.00 85.25 223 ASP A N 1
ATOM 1598 C CA . ASP A 1 223 ? -7.366 -10.270 16.864 1.00 85.25 223 ASP A CA 1
ATOM 1599 C C . ASP A 1 223 ? -5.934 -10.408 16.318 1.00 85.25 223 ASP A C 1
ATOM 1601 O O . ASP A 1 223 ? -5.006 -10.576 17.112 1.00 85.25 223 ASP A O 1
ATOM 1605 N N . THR A 1 224 ? -5.741 -10.317 14.997 1.00 90.00 224 THR A N 1
ATOM 1606 C CA . THR A 1 224 ? -4.419 -10.321 14.350 1.00 90.00 224 THR A CA 1
ATOM 1607 C C . THR A 1 224 ? -3.632 -9.086 14.781 1.00 90.00 224 THR A C 1
ATOM 1609 O O . THR A 1 224 ? -4.135 -7.967 14.691 1.00 90.00 224 THR A O 1
ATOM 1612 N N . ASP A 1 225 ? -2.411 -9.283 15.274 1.00 92.69 225 ASP A N 1
ATOM 1613 C CA . ASP A 1 225 ? -1.513 -8.218 15.735 1.00 92.69 225 ASP A CA 1
ATOM 1614 C C . ASP A 1 225 ? -0.448 -7.864 14.678 1.00 92.69 225 ASP A C 1
ATOM 1616 O O . ASP A 1 225 ? -0.027 -6.712 14.600 1.00 92.69 225 ASP A O 1
ATOM 1620 N N . ILE A 1 226 ? -0.007 -8.839 13.869 1.00 94.25 226 ILE A N 1
ATOM 1621 C CA . ILE A 1 226 ? 0.981 -8.654 12.793 1.00 94.25 226 ILE A CA 1
ATOM 1622 C C . ILE A 1 226 ? 0.499 -9.330 11.510 1.00 94.25 226 ILE A C 1
ATOM 1624 O O . ILE A 1 226 ? 0.137 -10.507 11.498 1.00 94.25 226 ILE A O 1
ATOM 1628 N N . ILE A 1 227 ? 0.596 -8.603 10.406 1.00 93.12 227 ILE A N 1
ATOM 1629 C CA . ILE A 1 227 ? 0.434 -9.084 9.040 1.00 93.12 227 ILE A CA 1
ATOM 1630 C C . ILE A 1 227 ? 1.797 -9.006 8.348 1.00 93.12 227 ILE A C 1
ATOM 1632 O O . ILE A 1 227 ? 2.429 -7.953 8.346 1.00 93.12 227 ILE A O 1
ATOM 1636 N N . LEU A 1 228 ? 2.237 -10.107 7.741 1.00 91.62 228 LEU A N 1
ATOM 1637 C CA . LEU A 1 228 ? 3.459 -10.175 6.934 1.00 91.62 228 LEU A CA 1
ATOM 1638 C C . LEU A 1 228 ? 3.065 -10.406 5.472 1.00 91.62 228 LEU A C 1
ATOM 1640 O O . LEU A 1 228 ? 2.587 -11.486 5.133 1.00 91.62 228 LEU A O 1
ATOM 1644 N N . SER A 1 229 ? 3.212 -9.396 4.615 1.00 91.19 229 SER A N 1
ATOM 1645 C CA . SER A 1 229 ? 2.715 -9.398 3.227 1.00 91.19 229 SER A CA 1
ATOM 1646 C C . SER A 1 229 ? 3.809 -8.977 2.246 1.00 91.19 229 SER A C 1
ATOM 1648 O O . SER A 1 229 ? 4.761 -8.315 2.630 1.00 91.19 229 SER A O 1
ATOM 1650 N N . ASP A 1 230 ? 3.656 -9.267 0.955 1.00 89.12 230 ASP A N 1
ATOM 1651 C CA . ASP A 1 230 ? 4.485 -8.657 -0.095 1.00 89.12 230 ASP A CA 1
ATOM 1652 C C . ASP A 1 230 ? 3.775 -7.437 -0.694 1.00 89.12 230 ASP A C 1
ATOM 1654 O O . ASP A 1 230 ? 2.542 -7.392 -0.728 1.00 89.12 230 ASP A O 1
ATOM 1658 N N 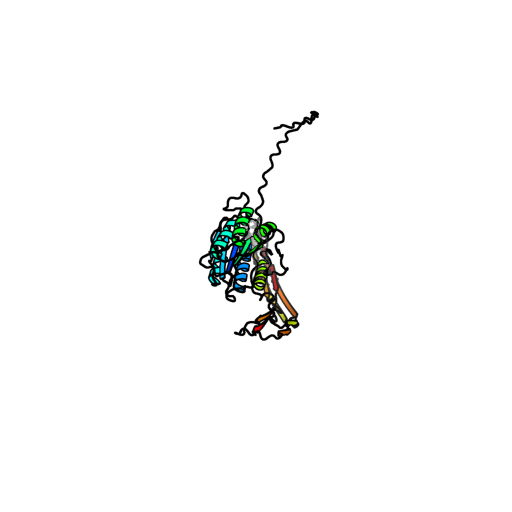. PHE A 1 231 ? 4.520 -6.483 -1.268 1.00 88.31 231 PHE A N 1
ATOM 1659 C CA . PHE A 1 231 ? 3.939 -5.335 -1.989 1.00 88.31 231 PHE A CA 1
ATOM 1660 C C . PHE A 1 231 ? 2.957 -5.760 -3.100 1.00 88.31 231 PHE A C 1
ATOM 1662 O O . PHE A 1 231 ? 1.966 -5.078 -3.352 1.00 88.31 231 PHE A O 1
ATOM 1669 N N . GLY A 1 232 ? 3.192 -6.913 -3.738 1.00 84.00 232 GLY A N 1
ATOM 1670 C CA . GLY A 1 232 ? 2.304 -7.476 -4.761 1.00 84.00 232 GLY A CA 1
ATOM 1671 C C . GLY A 1 232 ? 0.990 -8.068 -4.232 1.00 84.00 232 GLY A C 1
ATOM 1672 O O . GLY A 1 232 ? 0.032 -8.166 -4.994 1.00 84.00 232 GLY A O 1
ATOM 1673 N N . THR A 1 233 ? 0.918 -8.447 -2.951 1.00 85.31 233 THR A N 1
ATOM 1674 C CA . THR A 1 233 ? -0.275 -9.048 -2.318 1.00 85.31 233 THR A CA 1
ATOM 1675 C C . THR A 1 233 ? -0.986 -8.106 -1.346 1.00 85.31 233 THR A C 1
ATOM 1677 O O . THR A 1 233 ? -2.169 -8.302 -1.072 1.00 85.31 233 THR A O 1
ATOM 1680 N N . LEU A 1 234 ? -0.309 -7.047 -0.889 1.00 88.56 234 LEU A N 1
ATOM 1681 C CA . LEU A 1 234 ? -0.760 -6.106 0.141 1.00 88.56 234 LEU A CA 1
ATOM 1682 C C . LEU A 1 234 ? -2.173 -5.541 -0.086 1.00 88.56 234 LEU A C 1
ATOM 1684 O O . LEU A 1 234 ? -2.921 -5.391 0.874 1.00 88.56 234 LEU A O 1
ATOM 1688 N N . ALA A 1 235 ? -2.576 -5.273 -1.333 1.00 86.56 235 ALA A N 1
ATOM 1689 C CA . ALA A 1 235 ? -3.927 -4.786 -1.637 1.00 86.56 235 ALA A CA 1
ATOM 1690 C C . ALA A 1 235 ? -5.021 -5.819 -1.302 1.00 86.56 235 ALA A C 1
ATOM 1692 O O . ALA A 1 235 ? -6.036 -5.470 -0.701 1.00 86.56 235 ALA A O 1
ATOM 1693 N N . THR A 1 236 ? -4.793 -7.096 -1.620 1.00 85.62 236 THR A N 1
ATOM 1694 C CA . THR A 1 236 ? -5.681 -8.205 -1.234 1.00 85.62 236 THR A CA 1
ATOM 1695 C C . THR A 1 236 ? -5.656 -8.416 0.277 1.00 85.62 236 THR A C 1
ATOM 1697 O O . THR A 1 236 ? -6.700 -8.594 0.899 1.00 85.62 236 THR A O 1
ATOM 1700 N N . THR A 1 237 ? -4.469 -8.349 0.884 1.00 87.44 237 THR A N 1
ATOM 1701 C CA . THR A 1 237 ? -4.285 -8.511 2.330 1.00 87.44 237 THR A CA 1
ATOM 1702 C C . THR A 1 237 ? -5.039 -7.443 3.127 1.00 87.44 237 THR A C 1
ATOM 1704 O O . THR A 1 237 ? -5.721 -7.771 4.096 1.00 87.44 237 THR A O 1
ATOM 1707 N N . LEU A 1 238 ? -4.984 -6.180 2.693 1.00 87.62 238 LEU A N 1
ATOM 1708 C CA . LEU A 1 238 ? -5.734 -5.087 3.312 1.00 87.62 238 LEU A CA 1
ATOM 1709 C C . LEU A 1 238 ? -7.240 -5.159 3.033 1.00 87.62 238 LEU A C 1
ATOM 1711 O O . LEU A 1 238 ? -8.018 -4.843 3.927 1.00 87.62 238 LEU A O 1
ATOM 1715 N N . GLY A 1 239 ? -7.670 -5.634 1.860 1.00 85.19 239 GLY A N 1
ATOM 1716 C CA . GLY A 1 239 ? -9.086 -5.936 1.615 1.00 85.19 239 GLY A CA 1
ATOM 1717 C C . GLY A 1 239 ? -9.633 -6.981 2.597 1.00 85.19 239 GLY A C 1
ATOM 1718 O O . GLY A 1 239 ? -10.697 -6.791 3.181 1.00 85.19 239 GLY A O 1
ATOM 1719 N N . ASN A 1 240 ? -8.863 -8.042 2.859 1.00 84.56 240 ASN A N 1
ATOM 1720 C CA . ASN A 1 240 ? -9.219 -9.064 3.846 1.00 84.56 240 ASN A CA 1
ATOM 1721 C C . ASN A 1 240 ? -9.228 -8.515 5.284 1.00 84.56 240 ASN A C 1
ATOM 1723 O O . ASN A 1 240 ? -10.124 -8.856 6.049 1.00 84.56 240 ASN A O 1
ATOM 1727 N N . LEU A 1 241 ? -8.275 -7.647 5.647 1.00 87.56 241 LEU A N 1
ATOM 1728 C CA . LEU A 1 241 ? -8.267 -6.953 6.942 1.00 87.56 241 LEU A CA 1
ATOM 1729 C C . LEU A 1 241 ? -9.501 -6.057 7.117 1.00 87.56 241 LEU A C 1
ATOM 1731 O O . LEU A 1 241 ? -10.119 -6.083 8.176 1.00 87.56 241 LEU A O 1
ATOM 1735 N N . ALA A 1 242 ? -9.865 -5.277 6.096 1.00 87.12 242 ALA A N 1
ATOM 1736 C CA . ALA A 1 242 ? -11.036 -4.408 6.148 1.00 87.12 242 ALA A CA 1
ATOM 1737 C C . ALA A 1 242 ? -12.323 -5.218 6.351 1.00 87.12 242 ALA A C 1
ATOM 1739 O O . ALA A 1 242 ? -13.116 -4.894 7.231 1.00 87.12 242 ALA A O 1
ATOM 1740 N N . ASN A 1 243 ? -12.480 -6.330 5.624 1.00 82.06 243 ASN A N 1
ATOM 1741 C CA . ASN A 1 243 ? -13.580 -7.268 5.850 1.00 82.06 243 ASN A CA 1
ATOM 1742 C C . ASN A 1 243 ? -13.564 -7.808 7.291 1.00 82.06 243 ASN A C 1
ATOM 1744 O O . ASN A 1 243 ? -14.563 -7.682 7.985 1.00 82.06 243 ASN A O 1
ATOM 1748 N N . ALA A 1 244 ? -12.427 -8.300 7.790 1.00 82.00 244 ALA A N 1
ATOM 1749 C CA . ALA A 1 244 ? -12.307 -8.870 9.138 1.00 82.00 244 ALA A CA 1
ATOM 1750 C C . ALA A 1 244 ? -12.479 -7.862 10.302 1.00 82.00 244 ALA A C 1
ATOM 1752 O O . ALA A 1 244 ? -12.652 -8.278 11.449 1.00 82.00 244 ALA A O 1
ATOM 1753 N N . LEU A 1 245 ? -12.406 -6.554 10.026 1.00 82.69 245 LEU A N 1
ATOM 1754 C CA . LEU A 1 245 ? -12.712 -5.469 10.970 1.00 82.69 245 LEU A CA 1
ATOM 1755 C C . LEU A 1 245 ? -14.162 -4.961 10.848 1.00 82.69 245 LEU A C 1
ATOM 1757 O O . LEU A 1 245 ? -14.704 -4.431 11.816 1.00 82.69 245 LEU A O 1
ATOM 1761 N N . CYS A 1 246 ? -14.787 -5.112 9.675 1.00 74.56 246 CYS A N 1
ATOM 1762 C CA . CYS A 1 246 ? -16.163 -4.685 9.403 1.00 74.56 246 CYS A CA 1
ATOM 1763 C C . CYS A 1 246 ? -17.207 -5.809 9.483 1.00 74.56 246 CYS A C 1
ATOM 1765 O O . CYS A 1 246 ? -18.402 -5.506 9.542 1.00 74.56 246 CYS A O 1
ATOM 1767 N N . GLU A 1 247 ? -16.791 -7.076 9.482 1.00 63.06 247 GLU A N 1
ATOM 1768 C CA . GLU A 1 247 ? -17.648 -8.223 9.771 1.00 63.06 247 GLU A CA 1
ATOM 1769 C C . GLU A 1 247 ? -18.346 -8.008 11.125 1.00 63.06 247 GLU A C 1
ATOM 1771 O O . GLU A 1 247 ? -17.692 -7.620 12.098 1.00 63.06 247 GLU A O 1
ATOM 1776 N N . PRO A 1 248 ? -19.672 -8.231 11.223 1.00 52.66 248 PRO A N 1
ATOM 1777 C CA . PRO A 1 248 ? -20.353 -8.194 12.507 1.00 52.66 248 PRO A CA 1
ATOM 1778 C C . PRO A 1 248 ? -19.775 -9.321 13.363 1.00 52.66 248 PRO A C 1
ATOM 1780 O O . PRO A 1 248 ? -20.021 -10.496 13.084 1.00 52.66 248 PRO A O 1
ATOM 1783 N N . GLY A 1 249 ? -18.959 -8.950 14.353 1.00 47.53 249 GLY A N 1
ATOM 1784 C CA . GLY A 1 249 ? -18.205 -9.901 15.161 1.00 47.53 249 GLY A CA 1
ATOM 1785 C C . GLY A 1 249 ? -19.106 -10.962 15.781 1.00 47.53 249 GLY A C 1
ATOM 1786 O O . GLY A 1 249 ? -20.262 -10.679 16.098 1.00 47.53 249 GLY A O 1
ATOM 1787 N N . ASP A 1 250 ? -18.566 -12.176 15.930 1.00 41.16 250 ASP A N 1
ATOM 1788 C CA . ASP A 1 250 ? -19.305 -13.356 16.388 1.00 41.16 250 ASP A CA 1
ATOM 1789 C C . ASP A 1 250 ? -20.017 -13.069 17.718 1.00 41.16 250 ASP A C 1
ATOM 1791 O O . ASP A 1 250 ? -19.417 -13.028 18.798 1.00 41.16 250 ASP A O 1
ATOM 1795 N N . HIS A 1 251 ? -21.305 -12.748 17.609 1.00 41.72 251 HIS A N 1
ATOM 1796 C CA . HIS A 1 251 ? -22.088 -12.250 18.718 1.00 41.72 251 HIS A CA 1
ATOM 1797 C C . HIS A 1 251 ? -22.466 -13.430 19.610 1.00 41.72 251 HIS A C 1
ATOM 1799 O O . HIS A 1 251 ? -23.529 -14.029 19.451 1.00 41.72 251 HIS A O 1
ATOM 1805 N N . ASP A 1 252 ? -21.685 -13.630 20.674 1.00 43.78 252 ASP A N 1
ATOM 1806 C CA . ASP A 1 252 ? -22.057 -14.409 21.871 1.00 43.78 252 ASP A CA 1
ATOM 1807 C C . ASP A 1 252 ? -23.200 -13.724 22.685 1.00 43.78 252 ASP A C 1
ATOM 1809 O O . ASP A 1 252 ? -23.400 -13.921 23.884 1.00 43.78 252 ASP A O 1
ATOM 1813 N N . VAL A 1 253 ? -23.976 -12.873 22.001 1.00 47.62 253 VAL A N 1
ATOM 1814 C CA . VAL A 1 253 ? -25.278 -12.333 22.381 1.00 47.62 253 VAL A CA 1
ATOM 1815 C C . VAL A 1 253 ? -26.321 -13.183 21.645 1.00 47.62 253 VAL A C 1
ATOM 1817 O O . VAL A 1 253 ? -26.319 -13.185 20.414 1.00 47.62 253 VAL A O 1
ATOM 1820 N N . PRO A 1 254 ? -27.236 -13.891 22.336 1.00 46.31 254 PRO A N 1
ATOM 1821 C CA . PRO A 1 254 ? -28.114 -14.883 21.711 1.00 46.31 254 PRO A CA 1
ATOM 1822 C C . PRO A 1 254 ? -29.223 -14.258 20.842 1.00 46.31 254 PRO A C 1
ATOM 1824 O O . PRO A 1 254 ? -30.402 -14.229 21.199 1.00 46.31 254 PRO A O 1
ATOM 1827 N N . CYS A 1 255 ? -28.849 -13.805 19.647 1.00 50.75 255 CYS A N 1
ATOM 1828 C CA . CYS A 1 255 ? -29.735 -13.436 18.548 1.00 50.75 255 CYS A CA 1
ATOM 1829 C C . CYS A 1 255 ? -30.298 -14.713 17.900 1.00 50.75 255 CYS A C 1
ATOM 1831 O O . CYS A 1 255 ? -29.842 -15.147 16.845 1.00 50.75 255 CYS A O 1
ATOM 1833 N N . CYS A 1 256 ? -31.267 -15.335 18.582 1.00 54.97 256 CYS A N 1
ATOM 1834 C CA . CYS A 1 256 ? -31.768 -16.692 18.337 1.00 54.97 256 CYS A CA 1
ATOM 1835 C C . CYS A 1 256 ? -32.128 -16.996 16.868 1.00 54.97 256 CYS A C 1
ATOM 1837 O O . CYS A 1 256 ? -33.235 -16.700 16.414 1.00 54.97 256 CYS A O 1
ATOM 1839 N N . GLY A 1 257 ? -31.236 -17.669 16.148 1.00 58.59 257 GLY A N 1
ATOM 1840 C CA . GLY A 1 257 ? -31.478 -18.187 14.804 1.00 58.59 257 GLY A CA 1
ATOM 1841 C C . GLY A 1 257 ? -30.172 -18.359 14.041 1.00 58.59 257 GLY A C 1
ATOM 1842 O O . GLY A 1 257 ? -29.246 -17.568 14.213 1.00 58.59 257 GLY A O 1
ATOM 1843 N N . ASP A 1 258 ? -30.125 -19.355 13.166 1.00 61.72 258 ASP A N 1
ATOM 1844 C CA . ASP A 1 258 ? -28.941 -19.682 12.367 1.00 61.72 258 ASP A CA 1
ATOM 1845 C C . ASP A 1 258 ? -29.065 -19.051 10.975 1.00 61.72 258 ASP A C 1
ATOM 1847 O O . ASP A 1 258 ? -30.109 -19.177 10.335 1.00 61.72 258 ASP A O 1
ATOM 1851 N N . ASP A 1 259 ? -28.026 -18.386 10.474 1.00 65.50 259 ASP A N 1
ATOM 1852 C CA . ASP A 1 259 ? -27.974 -18.036 9.051 1.00 65.50 259 ASP A CA 1
ATOM 1853 C C . ASP A 1 259 ? -27.184 -19.117 8.311 1.00 65.50 259 ASP A C 1
ATOM 1855 O O . ASP A 1 259 ? -26.114 -19.538 8.742 1.00 65.50 259 ASP A O 1
ATOM 1859 N N . THR A 1 260 ? -27.739 -19.614 7.208 1.00 69.06 260 THR A N 1
ATOM 1860 C CA . THR A 1 260 ? -27.171 -20.718 6.428 1.00 69.06 260 THR A CA 1
ATOM 1861 C C . THR A 1 260 ? -27.030 -20.257 4.987 1.00 69.06 260 THR A C 1
ATOM 1863 O O . THR A 1 260 ? -27.998 -20.263 4.227 1.00 69.06 260 THR A O 1
ATOM 1866 N N . VAL A 1 261 ? -25.830 -19.807 4.623 1.00 68.44 261 VAL A N 1
ATOM 1867 C CA . VAL A 1 261 ? -25.508 -19.399 3.252 1.00 68.44 261 VAL A CA 1
ATOM 1868 C C . VAL A 1 261 ? -24.926 -20.601 2.509 1.00 68.44 261 VAL A C 1
ATOM 1870 O O . VAL A 1 261 ? -23.840 -21.077 2.827 1.00 68.44 261 VAL A O 1
ATOM 1873 N N . GLU A 1 262 ? -25.660 -21.097 1.519 1.00 66.56 262 GLU A N 1
ATOM 1874 C CA . GLU A 1 262 ? -25.284 -22.216 0.651 1.00 66.56 262 GLU A CA 1
ATOM 1875 C C . GLU A 1 262 ? -25.024 -21.670 -0.763 1.00 66.56 262 GLU A C 1
ATOM 1877 O O . GLU A 1 262 ? -25.816 -20.875 -1.269 1.00 66.56 262 GLU A O 1
ATOM 1882 N N . ASN A 1 263 ? -23.922 -22.054 -1.416 1.00 58.25 263 ASN A N 1
ATOM 1883 C CA . ASN A 1 263 ? -23.504 -21.441 -2.684 1.00 58.25 263 ASN A CA 1
ATOM 1884 C C . ASN A 1 263 ? -22.969 -22.488 -3.690 1.00 58.25 263 ASN A C 1
ATOM 1886 O O . ASN A 1 263 ? -21.885 -23.035 -3.495 1.00 58.25 263 ASN A O 1
ATOM 1890 N N . GLU A 1 264 ? -23.724 -22.783 -4.756 1.00 60.16 264 GLU A N 1
ATOM 1891 C CA . GLU A 1 264 ? -23.521 -23.922 -5.681 1.00 60.16 264 GLU A CA 1
ATOM 1892 C C . GLU A 1 264 ? -23.347 -23.463 -7.149 1.00 60.16 264 GLU A C 1
ATOM 1894 O O . GLU A 1 264 ? -24.321 -23.149 -7.825 1.00 60.16 264 GLU A O 1
ATOM 1899 N N . ASN A 1 265 ? -22.129 -23.418 -7.699 1.00 57.62 265 ASN A N 1
ATOM 1900 C CA . ASN A 1 265 ? -21.865 -22.597 -8.898 1.00 57.62 265 ASN A CA 1
ATOM 1901 C C . ASN A 1 265 ? -21.380 -23.372 -10.157 1.00 57.62 265 ASN A C 1
ATOM 1903 O O . ASN A 1 265 ? -20.200 -23.699 -10.254 1.00 57.62 265 ASN A O 1
ATOM 1907 N N . GLU A 1 266 ? -22.255 -23.574 -11.165 1.00 55.19 266 GLU A N 1
ATOM 1908 C CA . GLU A 1 266 ? -21.970 -24.180 -12.504 1.00 55.19 266 GLU A CA 1
ATOM 1909 C C . GLU A 1 266 ? -22.700 -23.464 -13.702 1.00 55.19 266 GLU A C 1
ATOM 1911 O O . GLU A 1 266 ? -23.868 -23.116 -13.542 1.00 55.19 266 GLU A O 1
ATOM 1916 N N . ALA A 1 267 ? -22.031 -23.172 -14.851 1.00 50.91 267 ALA A N 1
ATOM 1917 C CA . ALA A 1 267 ? -22.575 -22.736 -16.185 1.00 50.91 267 ALA A CA 1
ATOM 1918 C C . ALA A 1 267 ? -21.442 -22.576 -17.259 1.00 50.91 267 ALA A C 1
ATOM 1920 O O . ALA A 1 267 ? -20.496 -23.339 -17.165 1.00 50.91 267 ALA A O 1
ATOM 1921 N N . VAL A 1 268 ? -21.497 -21.642 -18.254 1.00 55.25 268 VAL A N 1
ATOM 1922 C CA . VAL A 1 268 ? -20.587 -21.536 -19.454 1.00 55.25 268 VAL A CA 1
ATOM 1923 C C . VAL A 1 268 ? -20.349 -20.093 -19.996 1.00 55.25 268 VAL A C 1
ATOM 1925 O O . VAL A 1 268 ? -21.299 -19.316 -20.039 1.00 55.25 268 VAL A O 1
ATOM 1928 N N . VAL A 1 269 ? -19.136 -19.743 -20.491 1.00 51.31 269 VAL A N 1
ATOM 1929 C CA . VAL A 1 269 ? -18.792 -18.490 -21.240 1.00 51.31 269 VAL A CA 1
ATOM 1930 C C . VAL A 1 269 ? -17.684 -18.710 -22.296 1.00 51.31 269 VAL A C 1
ATOM 1932 O O . VAL A 1 269 ? -16.566 -19.054 -21.943 1.00 51.31 269 VAL A O 1
ATOM 1935 N N . VAL A 1 270 ? -17.911 -18.433 -23.588 1.00 56.34 270 VAL A N 1
ATOM 1936 C CA . VAL A 1 270 ? -16.881 -18.605 -24.648 1.00 56.34 270 VAL A CA 1
ATOM 1937 C C . VAL A 1 270 ? -16.521 -17.273 -25.322 1.00 56.34 270 VAL A C 1
ATOM 1939 O O . VAL A 1 270 ? -17.408 -16.590 -25.829 1.00 56.34 270 VAL A O 1
ATOM 1942 N N . ASN A 1 271 ? -15.226 -16.929 -25.389 1.00 50.53 271 ASN A N 1
ATOM 1943 C CA . ASN A 1 271 ? -14.714 -15.709 -26.036 1.00 50.53 271 ASN A CA 1
ATOM 1944 C C . ASN A 1 271 ? -13.662 -16.011 -27.115 1.00 50.53 271 ASN A C 1
ATOM 1946 O O . ASN A 1 271 ? -12.892 -16.965 -27.002 1.00 50.53 271 ASN A O 1
ATOM 1950 N N . VAL A 1 272 ? -13.553 -15.136 -28.121 1.00 58.69 272 VAL A N 1
ATOM 1951 C CA . VAL A 1 272 ? -12.500 -15.188 -29.150 1.00 58.69 272 VAL A CA 1
ATOM 1952 C C . VAL A 1 272 ? -11.955 -13.782 -29.408 1.00 58.69 272 VAL A C 1
ATOM 1954 O O . VAL A 1 272 ? -12.729 -12.875 -29.703 1.00 58.69 272 VAL A O 1
ATOM 1957 N N . VAL A 1 273 ? -10.633 -13.600 -29.341 1.00 51.41 273 VAL A N 1
ATOM 1958 C CA . VAL A 1 273 ? -9.953 -12.336 -29.686 1.00 51.41 273 VAL A CA 1
ATOM 1959 C C . VAL A 1 273 ? -8.761 -12.628 -30.589 1.00 51.41 273 VAL A C 1
ATOM 1961 O O . VAL A 1 273 ? -7.944 -13.494 -30.291 1.00 51.41 273 VAL A O 1
ATOM 1964 N N . GLY A 1 274 ? -8.656 -11.885 -31.690 1.00 58.69 274 GLY A N 1
ATOM 1965 C CA . GLY A 1 274 ? -7.518 -11.918 -32.605 1.00 58.69 274 GLY A CA 1
ATOM 1966 C C . GLY A 1 274 ? -6.881 -10.537 -32.725 1.00 58.69 274 GLY A C 1
ATOM 1967 O O . GLY A 1 274 ? -7.575 -9.571 -33.033 1.00 58.69 274 GLY A O 1
ATOM 1968 N N . SER A 1 275 ? -5.570 -10.450 -32.515 1.00 50.38 275 SER A N 1
ATOM 1969 C CA . SER A 1 275 ? -4.765 -9.242 -32.742 1.00 50.38 275 SER A CA 1
ATOM 1970 C C . SER A 1 275 ? -3.616 -9.564 -33.691 1.00 50.38 275 SER A C 1
ATOM 1972 O O . SER A 1 275 ? -2.960 -10.594 -33.537 1.00 50.38 275 SER A O 1
ATOM 1974 N N . SER A 1 276 ? -3.355 -8.720 -34.689 1.00 66.31 276 SER A N 1
ATOM 1975 C CA . SER A 1 276 ? -2.233 -8.932 -35.605 1.00 66.31 276 SER A CA 1
ATOM 1976 C C . SER A 1 276 ? -1.582 -7.621 -36.022 1.00 66.31 276 SER A C 1
ATOM 1978 O O . SER A 1 276 ? -2.262 -6.616 -36.225 1.00 66.31 276 SER A O 1
ATOM 1980 N N . ALA A 1 277 ? -0.256 -7.650 -36.134 1.00 52.09 277 ALA A N 1
ATOM 1981 C CA . ALA A 1 277 ? 0.579 -6.534 -36.551 1.00 52.09 277 ALA A CA 1
ATOM 1982 C C . ALA A 1 277 ? 1.545 -7.029 -37.630 1.00 52.09 277 ALA A C 1
ATOM 1984 O O . ALA A 1 277 ? 2.218 -8.040 -37.435 1.00 52.09 277 ALA A O 1
ATOM 1985 N N . ASN A 1 278 ? 1.618 -6.319 -38.754 1.00 62.84 278 ASN A N 1
ATOM 1986 C CA . ASN A 1 278 ? 2.532 -6.630 -39.848 1.00 62.84 278 ASN A CA 1
ATOM 1987 C C . ASN A 1 278 ? 3.191 -5.333 -40.335 1.00 62.84 278 ASN A C 1
ATOM 1989 O O . ASN A 1 278 ? 2.472 -4.377 -40.631 1.00 62.84 278 ASN A O 1
ATOM 1993 N N . THR A 1 279 ? 4.525 -5.273 -40.414 1.00 58.75 279 THR A N 1
ATOM 1994 C CA . THR A 1 279 ? 5.247 -4.069 -40.889 1.00 58.75 279 THR A CA 1
ATOM 1995 C C . THR A 1 279 ? 5.425 -3.995 -42.410 1.00 58.75 279 THR A C 1
ATOM 1997 O O . THR A 1 279 ? 6.148 -3.135 -42.911 1.00 58.75 279 THR A O 1
ATOM 2000 N N . GLY A 1 280 ? 4.682 -4.821 -43.151 1.00 58.16 280 GLY A N 1
ATOM 2001 C CA . GLY A 1 280 ? 4.488 -4.722 -44.593 1.00 58.16 280 GLY A CA 1
ATOM 2002 C C . GLY A 1 280 ? 5.460 -5.559 -45.422 1.00 58.16 280 GLY A C 1
ATOM 2003 O O . GLY A 1 280 ? 6.512 -5.996 -44.963 1.00 58.16 280 GLY A O 1
ATOM 2004 N N . GLY A 1 281 ? 5.093 -5.769 -46.688 1.00 55.81 281 GLY A N 1
ATOM 2005 C CA . GLY A 1 281 ? 5.999 -6.309 -47.698 1.00 55.81 281 GLY A CA 1
ATOM 2006 C C . GLY A 1 281 ? 6.889 -5.197 -48.252 1.00 55.81 281 GLY A C 1
ATOM 2007 O O . GLY A 1 281 ? 6.515 -4.561 -49.237 1.00 55.81 281 GLY A O 1
ATOM 2008 N N . ASN A 1 282 ? 8.014 -4.910 -47.598 1.00 57.62 282 ASN A N 1
ATOM 2009 C CA . ASN A 1 282 ? 8.888 -3.802 -47.982 1.00 57.62 282 ASN A CA 1
ATOM 2010 C C . ASN A 1 282 ? 9.856 -4.246 -49.086 1.00 57.62 282 ASN A C 1
ATOM 2012 O O . ASN A 1 282 ? 10.710 -5.097 -48.853 1.00 57.62 282 ASN A O 1
ATOM 2016 N N . SER A 1 283 ? 9.736 -3.650 -50.274 1.00 58.94 283 SER A N 1
ATOM 2017 C CA . SER A 1 283 ? 10.624 -3.899 -51.415 1.00 58.94 283 SER A CA 1
ATOM 2018 C C . SER A 1 283 ? 11.370 -2.619 -51.792 1.00 58.94 283 SER A C 1
ATOM 2020 O O . SER A 1 283 ? 10.738 -1.593 -52.056 1.00 58.94 283 SER A O 1
ATOM 2022 N N . ALA A 1 284 ? 12.705 -2.668 -51.819 1.00 58.03 284 ALA A N 1
ATOM 2023 C CA . ALA A 1 284 ? 13.550 -1.552 -52.238 1.00 58.03 284 ALA A CA 1
ATOM 2024 C C . ALA A 1 284 ? 14.395 -1.933 -53.467 1.00 58.03 284 ALA A C 1
ATOM 2026 O O . ALA A 1 284 ? 15.322 -2.737 -53.385 1.00 58.03 284 ALA A O 1
ATOM 2027 N N . GLY A 1 285 ? 14.064 -1.338 -54.616 1.00 58.06 285 GLY A N 1
ATOM 2028 C CA . GLY A 1 285 ? 14.711 -1.627 -55.898 1.00 58.06 285 GLY A CA 1
ATOM 2029 C C . GLY A 1 285 ? 16.177 -1.180 -55.972 1.00 58.06 285 GLY A C 1
ATOM 2030 O O . GLY A 1 285 ? 16.549 -0.124 -55.459 1.00 58.06 285 GLY A O 1
ATOM 2031 N N . GLY A 1 286 ? 17.000 -1.967 -56.665 1.00 58.91 286 GLY A N 1
ATOM 2032 C CA . GLY A 1 286 ? 18.395 -1.651 -56.965 1.00 58.91 286 GLY A CA 1
ATOM 2033 C C . GLY A 1 286 ? 18.532 -0.636 -58.102 1.00 58.91 286 GLY A C 1
ATOM 2034 O O . GLY A 1 286 ? 17.610 -0.424 -58.892 1.00 58.91 286 GLY A O 1
ATOM 2035 N N . SER A 1 287 ? 19.704 -0.006 -58.222 1.00 53.22 287 SER A N 1
ATOM 2036 C CA . SER A 1 287 ? 19.968 0.966 -59.293 1.00 53.22 287 SER A CA 1
ATOM 2037 C C . SER A 1 287 ? 20.731 0.349 -60.472 1.00 53.22 287 SER A C 1
ATOM 2039 O O . SER A 1 287 ? 21.662 -0.437 -60.294 1.00 53.22 287 SER A O 1
ATOM 2041 N N . THR A 1 288 ? 20.375 0.736 -61.697 1.00 56.31 288 THR A N 1
ATOM 2042 C CA . THR A 1 288 ? 21.108 0.367 -62.920 1.00 56.31 288 THR A CA 1
ATOM 2043 C C . THR A 1 288 ? 22.063 1.480 -63.347 1.00 56.31 288 THR A C 1
ATOM 2045 O O . THR A 1 288 ? 21.631 2.601 -63.621 1.00 56.31 288 THR A O 1
ATOM 2048 N N . GLY A 1 289 ? 23.354 1.165 -63.454 1.00 56.47 289 GLY A N 1
ATOM 2049 C CA . GLY A 1 289 ? 24.357 2.036 -64.067 1.00 56.47 289 GLY A CA 1
ATOM 2050 C C . GLY A 1 289 ? 24.150 2.161 -65.582 1.00 56.47 289 GLY A C 1
ATOM 2051 O O . GLY A 1 289 ? 23.767 1.202 -66.247 1.00 56.47 289 GLY A O 1
ATOM 2052 N N . GLY A 1 290 ? 24.384 3.352 -66.138 1.00 53.59 290 GLY A N 1
ATOM 2053 C CA . GLY A 1 290 ? 24.132 3.636 -67.557 1.00 53.59 290 GLY A CA 1
ATOM 2054 C C . GLY A 1 290 ? 25.156 3.021 -68.521 1.00 53.59 290 GLY A C 1
ATOM 2055 O O . GLY A 1 290 ? 26.342 2.927 -68.205 1.00 53.59 290 GLY A O 1
ATOM 2056 N N . ASP A 1 291 ? 24.712 2.655 -69.725 1.00 52.91 291 ASP A N 1
ATOM 2057 C CA . ASP A 1 291 ? 25.570 2.106 -70.784 1.00 52.91 291 ASP A CA 1
ATOM 2058 C C . ASP A 1 291 ? 26.663 3.083 -71.255 1.00 52.91 291 ASP A C 1
ATOM 2060 O O . ASP A 1 291 ? 26.414 4.253 -71.553 1.00 52.91 291 ASP A O 1
ATOM 2064 N N . GLY A 1 292 ? 27.884 2.567 -71.400 1.00 56.12 292 GLY A N 1
ATOM 2065 C CA . GLY A 1 292 ? 29.041 3.278 -71.935 1.00 56.12 292 GLY A CA 1
ATOM 2066 C C . GLY A 1 292 ? 28.994 3.458 -73.456 1.00 56.12 292 GLY A C 1
ATOM 2067 O O . GLY A 1 292 ? 28.581 2.579 -74.219 1.00 56.12 292 GLY A O 1
ATOM 2068 N N . GLY A 1 293 ? 29.455 4.619 -73.923 1.00 53.06 293 GLY A N 1
ATOM 2069 C CA . GLY A 1 293 ? 29.352 5.024 -75.327 1.00 53.06 293 GLY A CA 1
ATOM 2070 C C . GLY A 1 293 ? 30.245 4.213 -76.272 1.00 53.06 293 GLY A C 1
ATOM 2071 O O . GLY A 1 293 ? 31.456 4.126 -76.073 1.00 53.06 293 GLY A O 1
ATOM 2072 N N . ARG A 1 294 ? 29.670 3.661 -77.349 1.00 53.59 294 ARG A N 1
ATOM 2073 C CA . ARG A 1 294 ? 30.434 3.017 -78.433 1.00 53.59 294 ARG A CA 1
ATOM 2074 C C . ARG A 1 294 ? 31.291 4.044 -79.184 1.00 53.59 294 ARG A C 1
ATOM 2076 O O . ARG A 1 294 ? 30.751 5.027 -79.683 1.00 53.59 294 ARG A O 1
ATOM 2083 N N . GLY A 1 295 ? 32.582 3.765 -79.345 1.00 53.94 295 GLY A N 1
ATOM 2084 C CA . GLY A 1 295 ? 33.399 4.359 -80.402 1.00 53.94 295 GLY A CA 1
ATOM 2085 C C . GLY A 1 295 ? 32.927 3.952 -81.813 1.00 53.94 295 GLY A C 1
ATOM 2086 O O . GLY A 1 295 ? 31.993 3.160 -81.971 1.00 53.94 295 GLY A O 1
ATOM 2087 N N . GLY A 1 296 ? 33.549 4.559 -82.836 1.00 54.06 296 GLY A N 1
ATOM 2088 C CA . GLY A 1 296 ? 33.243 4.398 -84.274 1.00 54.06 296 GLY A CA 1
ATOM 2089 C C . GLY A 1 296 ? 33.520 3.006 -84.880 1.00 54.06 296 GLY A C 1
ATOM 2090 O O . GLY A 1 296 ? 33.628 2.033 -84.149 1.00 54.06 296 GLY A O 1
ATOM 2091 N N . ARG A 1 297 ? 33.649 2.882 -86.218 1.00 54.59 297 ARG A N 1
ATOM 2092 C CA . ARG A 1 297 ? 33.912 1.583 -86.889 1.00 54.59 297 ARG A CA 1
ATOM 2093 C C . ARG A 1 297 ? 34.813 1.599 -88.160 1.00 54.59 297 ARG A C 1
ATOM 2095 O O . ARG A 1 297 ? 34.548 2.398 -89.049 1.00 54.59 297 ARG A O 1
ATOM 2102 N N . ILE A 1 298 ? 35.774 0.654 -88.313 1.00 52.62 298 ILE A N 1
ATOM 2103 C CA . ILE A 1 298 ? 36.583 0.361 -89.532 1.00 52.62 298 ILE A CA 1
ATOM 2104 C C . ILE A 1 298 ? 35.746 -0.527 -90.468 1.00 52.62 298 ILE A C 1
ATOM 2106 O O . ILE A 1 298 ? 35.144 -1.520 -90.044 1.00 52.62 298 ILE A O 1
ATOM 2110 N N . SER A 1 299 ? 35.728 -0.212 -91.766 1.00 56.34 299 SER A N 1
ATOM 2111 C CA . SER A 1 299 ? 35.481 -1.149 -92.887 1.00 56.34 299 SER A CA 1
ATOM 2112 C C . SER A 1 299 ? 36.001 -0.505 -94.166 1.00 56.34 299 SER A C 1
ATOM 2114 O O . SER A 1 299 ? 35.665 0.651 -94.411 1.00 56.34 299 SER A O 1
ATOM 2116 N N . ASN A 1 300 ? 36.836 -1.211 -94.921 1.00 52.00 300 ASN A N 1
ATOM 2117 C CA . ASN A 1 300 ? 37.499 -0.685 -96.104 1.00 52.00 300 ASN A CA 1
ATOM 2118 C C . ASN A 1 300 ? 37.170 -1.555 -97.325 1.00 52.00 300 ASN A C 1
ATOM 2120 O O . ASN A 1 300 ? 37.681 -2.668 -97.447 1.00 52.00 300 ASN A O 1
ATOM 2124 N N . ASP A 1 301 ? 36.309 -1.049 -98.201 1.00 52.19 301 ASP A N 1
ATOM 2125 C CA . ASP A 1 301 ? 35.526 -1.843 -99.143 1.00 52.19 301 ASP A CA 1
ATOM 2126 C C . ASP A 1 301 ? 35.685 -1.275 -100.578 1.00 52.19 301 ASP A C 1
ATOM 2128 O O . ASP A 1 301 ? 34.721 -0.824 -101.198 1.00 52.19 301 ASP A O 1
ATOM 2132 N N . GLY A 1 302 ? 36.919 -1.273 -101.110 1.00 53.53 302 GLY A N 1
ATOM 2133 C CA . GLY A 1 302 ? 37.199 -1.149 -102.556 1.00 53.53 302 GLY A CA 1
ATOM 2134 C C . GLY A 1 302 ? 38.402 -0.272 -102.964 1.00 53.53 302 GLY A C 1
ATOM 2135 O O . GLY A 1 302 ? 38.715 0.729 -102.323 1.00 53.53 302 GLY A O 1
ATOM 2136 N N . GLY A 1 303 ? 39.098 -0.648 -104.046 1.00 53.56 303 GLY A N 1
ATOM 2137 C CA . GLY A 1 303 ? 40.350 -0.010 -104.507 1.00 53.56 303 GLY A CA 1
ATOM 2138 C C . GLY A 1 303 ? 41.639 -0.578 -103.873 1.00 53.56 303 GLY A C 1
ATOM 2139 O O . GLY A 1 303 ? 41.597 -1.559 -103.134 1.00 53.56 303 GLY A O 1
ATOM 2140 N N . ILE A 1 304 ? 42.797 0.024 -104.180 1.00 53.44 304 ILE A N 1
ATOM 2141 C CA . ILE A 1 304 ? 44.147 -0.311 -103.648 1.00 53.44 304 ILE A CA 1
ATOM 2142 C C . ILE A 1 304 ? 44.538 0.740 -102.581 1.00 53.44 304 ILE A C 1
ATOM 2144 O O . ILE A 1 304 ? 44.244 1.898 -102.816 1.00 53.44 304 ILE A O 1
ATOM 2148 N N . GLN A 1 305 ? 45.152 0.406 -101.425 1.00 52.69 305 GLN A N 1
ATOM 2149 C CA . GLN A 1 305 ? 44.879 1.153 -100.163 1.00 52.69 305 GLN A CA 1
ATOM 2150 C C . GLN A 1 305 ? 46.062 1.550 -99.223 1.00 52.69 305 GLN A C 1
ATOM 2152 O O . GLN A 1 305 ? 46.759 0.673 -98.718 1.00 52.69 305 GLN A O 1
ATOM 2157 N N . THR A 1 306 ? 46.242 2.857 -98.894 1.00 53.38 306 THR A N 1
ATOM 2158 C CA . THR A 1 306 ? 47.205 3.397 -97.870 1.00 53.38 306 THR A CA 1
ATOM 2159 C C . THR A 1 306 ? 46.853 4.796 -97.240 1.00 53.38 306 THR A C 1
ATOM 2161 O O . THR A 1 306 ? 47.280 5.823 -97.761 1.00 53.38 306 THR A O 1
ATOM 2164 N N . VAL A 1 307 ? 46.062 4.899 -96.142 1.00 50.81 307 VAL A N 1
ATOM 2165 C CA . VAL A 1 307 ? 45.703 6.179 -95.412 1.00 50.81 307 VAL A CA 1
ATOM 2166 C C . VAL A 1 307 ? 46.578 6.303 -94.196 1.00 50.81 307 VAL A C 1
ATOM 2168 O O . VAL A 1 307 ? 46.539 5.415 -93.353 1.00 50.81 307 VAL A O 1
ATOM 2171 N N . ASN A 1 308 ? 47.249 7.430 -94.036 1.00 49.62 308 ASN A N 1
ATOM 2172 C CA . ASN A 1 308 ? 48.147 7.608 -92.911 1.00 49.62 308 ASN A CA 1
ATOM 2173 C C . ASN A 1 308 ? 47.438 8.346 -91.755 1.00 49.62 308 ASN A C 1
ATOM 2175 O O . ASN A 1 308 ? 46.472 9.086 -91.955 1.00 49.62 308 ASN A O 1
ATOM 2179 N N . ASP A 1 309 ? 47.892 8.074 -90.532 1.00 52.28 309 ASP A N 1
ATOM 2180 C CA . ASP A 1 309 ? 47.692 8.886 -89.320 1.00 52.28 309 ASP A CA 1
ATOM 2181 C C . ASP A 1 309 ? 46.241 9.129 -88.816 1.00 52.28 309 ASP A C 1
ATOM 2183 O O . ASP A 1 309 ? 46.007 9.972 -87.952 1.00 52.28 309 ASP A O 1
ATOM 2187 N N . SER A 1 310 ? 45.244 8.368 -89.289 1.00 52.31 310 SER A N 1
ATOM 2188 C CA . SER A 1 310 ? 43.815 8.560 -88.943 1.00 52.31 310 SER A CA 1
ATOM 2189 C C . SER A 1 310 ? 43.356 7.853 -87.654 1.00 52.31 310 SER A C 1
ATOM 2191 O O . SER A 1 310 ? 42.879 6.719 -87.707 1.00 52.31 310 SER A O 1
ATOM 2193 N N . SER A 1 311 ? 43.476 8.499 -86.491 1.00 55.28 311 SER A N 1
ATOM 2194 C CA . SER A 1 311 ? 43.015 7.939 -85.206 1.00 55.28 311 SER A CA 1
ATOM 2195 C C . SER A 1 311 ? 41.506 8.086 -84.942 1.00 55.28 311 SER A C 1
ATOM 2197 O O . SER A 1 311 ? 40.806 8.855 -85.602 1.00 55.28 311 SER A O 1
ATOM 2199 N N . THR A 1 312 ? 40.986 7.344 -83.957 1.00 58.31 312 THR A N 1
ATOM 2200 C CA . THR A 1 312 ? 39.570 7.382 -83.533 1.00 58.31 312 THR A CA 1
ATOM 2201 C C . THR A 1 312 ? 39.400 7.592 -82.036 1.00 58.31 312 THR A C 1
ATOM 2203 O O . THR A 1 312 ? 40.273 7.276 -81.230 1.00 58.31 312 THR A O 1
ATOM 2206 N N . GLY A 1 313 ? 38.234 8.118 -81.654 1.00 52.50 313 GLY A N 1
ATOM 2207 C CA . GLY A 1 313 ? 37.881 8.338 -80.254 1.00 52.50 313 GLY A CA 1
ATOM 2208 C C . GLY A 1 313 ? 37.745 7.039 -79.458 1.00 52.50 313 GLY A C 1
ATOM 2209 O O . GLY A 1 313 ? 37.201 6.047 -79.951 1.00 52.50 313 GLY A O 1
ATOM 2210 N N . ASN A 1 314 ? 38.214 7.076 -78.208 1.00 56.53 314 ASN A N 1
ATOM 2211 C CA . ASN A 1 314 ? 37.931 6.045 -77.213 1.00 56.53 314 ASN A CA 1
ATOM 2212 C C . ASN A 1 314 ? 36.416 5.932 -76.966 1.00 56.53 314 ASN A C 1
ATOM 2214 O O . ASN A 1 314 ? 35.684 6.918 -77.081 1.00 56.53 314 ASN A O 1
ATOM 2218 N N . GLY A 1 315 ? 35.961 4.752 -76.551 1.00 59.06 315 GLY A N 1
ATOM 2219 C CA . GLY A 1 315 ? 34.624 4.574 -75.998 1.00 59.06 315 GLY A CA 1
ATOM 2220 C C . GLY A 1 315 ? 34.444 5.345 -74.690 1.00 59.06 315 GLY A C 1
ATOM 2221 O O . GLY A 1 315 ? 35.384 5.508 -73.909 1.00 59.06 315 GLY A O 1
ATOM 2222 N N . GLY A 1 316 ? 33.218 5.795 -74.430 1.00 55.16 316 GLY A N 1
ATOM 2223 C CA . GLY A 1 316 ? 32.854 6.346 -73.127 1.00 55.16 316 GLY A CA 1
ATOM 2224 C C . GLY A 1 316 ? 32.831 5.240 -72.073 1.00 55.16 316 GLY A C 1
ATOM 2225 O O . GLY A 1 316 ? 32.328 4.148 -72.339 1.00 55.16 316 GLY A O 1
ATOM 2226 N N . ASN A 1 317 ? 33.360 5.506 -70.877 1.00 58.59 317 ASN A N 1
ATOM 2227 C CA . ASN A 1 317 ? 33.182 4.583 -69.754 1.00 58.59 317 ASN A CA 1
ATOM 2228 C C . ASN A 1 317 ? 31.682 4.413 -69.447 1.00 58.59 317 ASN A C 1
ATOM 2230 O O . ASN A 1 317 ? 30.905 5.354 -69.622 1.00 58.59 317 ASN A O 1
ATOM 2234 N N . GLY A 1 318 ? 31.290 3.227 -68.986 1.00 59.78 318 GLY A N 1
ATOM 2235 C CA . GLY A 1 318 ? 29.962 2.986 -68.427 1.00 59.78 318 GLY A CA 1
ATOM 2236 C C . GLY A 1 318 ? 29.757 3.768 -67.131 1.00 59.78 318 GLY A C 1
ATOM 2237 O O . GLY A 1 318 ? 30.711 4.062 -66.405 1.00 59.78 318 GLY A O 1
ATOM 2238 N N . GLY A 1 319 ? 28.507 4.108 -66.838 1.00 55.88 319 GLY A N 1
ATOM 2239 C CA . GLY A 1 319 ? 28.130 4.700 -65.563 1.00 55.88 319 GLY A CA 1
ATOM 2240 C C . GLY A 1 319 ? 28.236 3.667 -64.444 1.00 55.88 319 GLY A C 1
ATOM 2241 O O . GLY A 1 319 ? 27.659 2.581 -64.539 1.00 55.88 319 GLY A O 1
ATOM 2242 N N . ASN A 1 320 ? 28.947 4.013 -63.368 1.00 58.47 320 ASN A N 1
ATOM 2243 C CA . ASN A 1 320 ? 28.861 3.267 -62.113 1.00 58.47 320 ASN A CA 1
ATOM 2244 C C . ASN A 1 320 ? 27.398 3.228 -61.650 1.00 58.47 320 ASN A C 1
ATOM 2246 O O . ASN A 1 320 ? 26.672 4.213 -61.806 1.00 58.47 320 ASN A O 1
ATOM 2250 N N . ALA A 1 321 ? 26.978 2.110 -61.065 1.00 57.81 321 ALA A N 1
ATOM 2251 C CA . ALA A 1 321 ? 25.685 2.052 -60.393 1.00 57.81 321 ALA A CA 1
ATOM 2252 C C . ALA A 1 321 ? 25.767 2.733 -59.016 1.00 57.81 321 ALA A C 1
ATOM 2254 O O . ALA A 1 321 ? 26.849 2.842 -58.432 1.00 57.81 321 ALA A O 1
ATOM 2255 N N . GLY A 1 322 ? 24.627 3.195 -58.503 1.00 56.00 322 GLY A N 1
ATOM 2256 C CA . GLY A 1 322 ? 24.507 3.692 -57.135 1.00 56.00 322 GLY A CA 1
ATOM 2257 C C . GLY A 1 322 ? 24.441 2.557 -56.108 1.00 56.00 322 GLY A C 1
ATOM 2258 O O . GLY A 1 322 ? 24.515 1.373 -56.446 1.00 56.00 322 GLY A O 1
ATOM 2259 N N . VAL A 1 323 ? 24.260 2.919 -54.839 1.00 58.72 323 VAL A N 1
ATOM 2260 C CA . VAL A 1 323 ? 23.923 1.956 -53.775 1.00 58.72 323 VAL A CA 1
ATOM 2261 C C . VAL A 1 323 ? 22.565 1.302 -54.091 1.00 58.72 323 VAL A C 1
ATOM 2263 O O . VAL A 1 323 ? 21.755 1.887 -54.813 1.00 58.72 323 VAL A O 1
ATOM 2266 N N . GLY A 1 324 ? 22.357 0.062 -53.637 1.00 63.00 324 GLY A N 1
ATOM 2267 C CA . GLY A 1 324 ? 21.065 -0.622 -53.751 1.00 63.00 324 GLY A CA 1
ATOM 2268 C C . GLY A 1 324 ? 20.000 -0.009 -52.836 1.00 63.00 324 GLY A C 1
ATOM 2269 O O . GLY A 1 324 ? 20.268 0.945 -52.104 1.00 63.00 324 GLY A O 1
ATOM 2270 N N . GLY A 1 325 ? 18.792 -0.566 -52.868 1.00 59.78 325 GLY A N 1
ATOM 2271 C CA . GLY A 1 325 ? 17.730 -0.165 -51.949 1.00 59.78 325 GLY A CA 1
ATOM 2272 C C . GLY A 1 325 ? 18.051 -0.534 -50.495 1.00 59.78 325 GLY A C 1
ATOM 2273 O O . GLY A 1 325 ? 18.563 -1.620 -50.228 1.00 59.78 325 GLY A O 1
ATOM 2274 N N . GLU A 1 326 ? 17.730 0.347 -49.547 1.00 64.44 326 GLU A N 1
ATOM 2275 C CA . GLU A 1 326 ? 17.755 0.030 -48.113 1.00 64.44 326 GLU A CA 1
ATOM 2276 C C . GLU A 1 326 ? 16.324 -0.160 -47.597 1.00 64.44 326 GLU A C 1
ATOM 2278 O O . GLU A 1 326 ? 15.458 0.694 -47.798 1.00 64.44 326 GLU A O 1
ATOM 2283 N N . VAL A 1 327 ? 16.088 -1.280 -46.914 1.00 60.44 327 VAL A N 1
ATOM 2284 C CA . VAL A 1 327 ? 14.862 -1.590 -46.179 1.00 60.44 327 VAL A CA 1
ATOM 2285 C C . VAL A 1 327 ? 15.194 -1.616 -44.693 1.00 60.44 327 VAL A C 1
ATOM 2287 O O . VAL A 1 327 ? 15.959 -2.462 -44.237 1.00 60.44 327 VAL A O 1
ATOM 2290 N N . ASN A 1 328 ? 14.575 -0.722 -43.928 1.00 65.69 328 ASN A N 1
ATOM 2291 C CA . ASN A 1 328 ? 14.605 -0.748 -42.471 1.00 65.69 328 ASN A CA 1
ATOM 2292 C C . ASN A 1 328 ? 13.161 -0.876 -41.966 1.00 65.69 328 ASN A C 1
ATOM 2294 O O . ASN A 1 328 ? 12.428 0.115 -41.926 1.00 65.69 328 ASN A O 1
ATOM 2298 N N . SER A 1 329 ? 12.717 -2.105 -41.681 1.00 63.91 329 SER A N 1
ATOM 2299 C CA . SER A 1 329 ? 11.351 -2.353 -41.209 1.00 63.91 329 SER A CA 1
ATOM 2300 C C . SER A 1 329 ? 11.258 -2.148 -39.699 1.00 63.91 329 SER A C 1
ATOM 2302 O O . SER A 1 329 ? 12.138 -2.552 -38.939 1.00 63.91 329 SER A O 1
ATOM 2304 N N . GLY A 1 330 ? 10.184 -1.497 -39.249 1.00 61.75 330 GLY A N 1
ATOM 2305 C CA . GLY A 1 330 ? 9.959 -1.251 -37.825 1.00 61.75 330 GLY A CA 1
ATOM 2306 C C . GLY A 1 330 ? 9.691 -2.529 -37.022 1.00 61.75 330 GLY A C 1
ATOM 2307 O O . GLY A 1 330 ? 9.527 -3.621 -37.570 1.00 61.75 330 GLY A O 1
ATOM 2308 N N . ASN A 1 331 ? 9.580 -2.376 -35.702 1.00 70.19 331 ASN A N 1
ATOM 2309 C 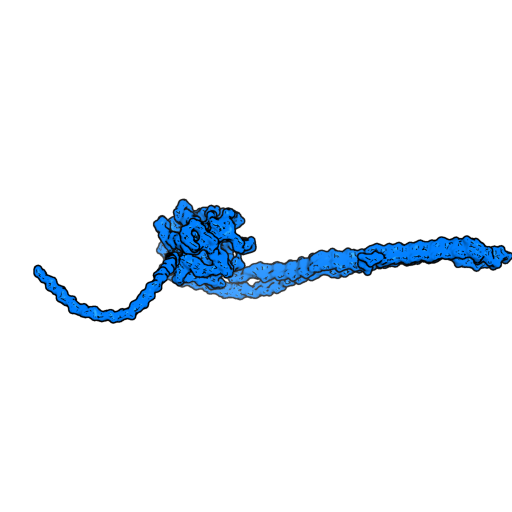CA . ASN A 1 331 ? 9.099 -3.450 -34.832 1.00 70.19 331 ASN A CA 1
ATOM 2310 C C . ASN A 1 331 ? 7.608 -3.721 -35.094 1.00 70.19 331 ASN A C 1
ATOM 2312 O O . ASN A 1 331 ? 6.818 -2.781 -35.201 1.00 70.19 331 ASN A O 1
ATOM 2316 N N . ALA A 1 332 ? 7.216 -4.993 -35.122 1.00 63.41 332 ALA A N 1
ATOM 2317 C CA . ALA A 1 332 ? 5.821 -5.417 -35.175 1.00 63.41 332 ALA A CA 1
ATOM 2318 C C . ALA A 1 332 ? 5.391 -5.909 -33.787 1.00 63.41 332 ALA A C 1
ATOM 2320 O O . ALA A 1 332 ? 5.906 -6.919 -33.312 1.00 63.41 332 ALA A O 1
ATOM 2321 N N . THR A 1 333 ? 4.444 -5.223 -33.139 1.00 71.19 333 THR A N 1
ATOM 2322 C CA . THR A 1 333 ? 3.938 -5.623 -31.814 1.00 71.19 333 THR A CA 1
ATOM 2323 C C . THR A 1 333 ? 2.435 -5.874 -31.856 1.00 71.19 333 THR A C 1
ATOM 2325 O O . THR A 1 333 ? 1.661 -4.941 -32.064 1.00 71.19 333 THR A O 1
ATOM 2328 N N . ALA A 1 334 ? 2.016 -7.120 -31.627 1.00 62.59 334 ALA A N 1
ATOM 2329 C CA . ALA A 1 334 ? 0.610 -7.515 -31.542 1.00 62.59 334 ALA A CA 1
ATOM 2330 C C . ALA A 1 334 ? 0.249 -7.867 -30.091 1.00 62.59 334 ALA A C 1
ATOM 2332 O O . ALA A 1 334 ? 0.736 -8.858 -29.554 1.00 62.59 334 ALA A O 1
ATOM 2333 N N . ASN A 1 335 ? -0.623 -7.071 -29.467 1.00 63.00 335 ASN A N 1
ATOM 2334 C CA . ASN A 1 335 ? -1.106 -7.300 -28.101 1.00 63.00 335 ASN A CA 1
ATOM 2335 C C . ASN A 1 335 ? -2.603 -7.655 -28.110 1.00 63.00 335 ASN A C 1
ATOM 2337 O O . ASN A 1 335 ? -3.370 -7.032 -28.848 1.00 63.00 335 ASN A O 1
ATOM 2341 N N . ALA A 1 336 ? -3.027 -8.606 -27.274 1.00 54.62 336 ALA A N 1
ATOM 2342 C CA . ALA A 1 336 ? -4.434 -8.961 -27.051 1.00 54.62 336 ALA A CA 1
ATOM 2343 C C . ALA A 1 336 ? -4.710 -9.252 -25.561 1.00 54.62 336 ALA A C 1
ATOM 2345 O O . ALA A 1 336 ? -4.082 -10.148 -25.009 1.00 54.62 336 ALA A O 1
ATOM 2346 N N . SER A 1 337 ? -5.655 -8.546 -24.923 1.00 65.81 337 SER A N 1
ATOM 2347 C CA . SER A 1 337 ? -6.164 -8.862 -23.568 1.00 65.81 337 SER A CA 1
ATOM 2348 C C . SER A 1 337 ? -7.690 -8.987 -23.568 1.00 65.81 337 SER A C 1
ATOM 2350 O O . SER A 1 337 ? -8.344 -8.458 -24.471 1.00 65.81 337 SER A O 1
ATOM 2352 N N . LEU A 1 338 ? -8.247 -9.686 -22.575 1.00 55.62 338 LEU A N 1
ATOM 2353 C CA . LEU A 1 338 ? -9.684 -9.922 -22.374 1.00 55.62 338 LEU A CA 1
ATOM 2354 C C . LEU A 1 338 ? -9.905 -10.381 -20.916 1.00 55.62 338 LEU A C 1
ATOM 2356 O O . LEU A 1 338 ? -9.316 -11.389 -20.561 1.00 55.62 338 LEU A O 1
ATOM 2360 N N . ASP A 1 339 ? -10.687 -9.681 -20.070 1.00 57.53 339 ASP A N 1
ATOM 2361 C CA . ASP A 1 339 ? -10.519 -9.746 -18.589 1.00 57.53 339 ASP A CA 1
ATOM 2362 C C . ASP A 1 339 ? -11.814 -9.722 -17.715 1.00 57.53 339 ASP A C 1
ATOM 2364 O O . ASP A 1 339 ? -12.825 -9.189 -18.173 1.00 57.53 339 ASP A O 1
ATOM 2368 N N . ASN A 1 340 ? -11.758 -10.297 -16.479 1.00 51.78 340 ASN A N 1
ATOM 2369 C CA . ASN A 1 340 ? -12.615 -10.259 -15.230 1.00 51.78 340 ASN A CA 1
ATOM 2370 C C . ASN A 1 340 ? -12.237 -11.478 -14.296 1.00 51.78 340 ASN A C 1
ATOM 2372 O O . ASN A 1 340 ? -11.193 -12.054 -14.569 1.00 51.78 340 ASN A O 1
ATOM 2376 N N . THR A 1 341 ? -12.827 -11.974 -13.180 1.00 58.31 341 THR A N 1
ATOM 2377 C CA . THR A 1 341 ? -14.135 -11.944 -12.447 1.00 58.31 341 THR A CA 1
ATOM 2378 C C . THR A 1 341 ? -15.250 -12.981 -12.803 1.00 58.31 341 THR A C 1
ATOM 2380 O O . THR A 1 341 ? -16.299 -12.580 -13.310 1.00 58.31 341 THR A O 1
ATOM 2383 N N . VAL A 1 342 ? -15.105 -14.293 -12.486 1.00 59.88 342 VAL A N 1
ATOM 2384 C CA . VAL A 1 342 ? -16.220 -15.298 -12.527 1.00 59.88 342 VAL A CA 1
ATOM 2385 C C . VAL A 1 342 ? -16.727 -15.749 -11.144 1.00 59.88 342 VAL A C 1
ATOM 2387 O O . VAL A 1 342 ? -15.931 -15.924 -10.227 1.00 59.88 342 VAL A O 1
ATOM 2390 N N . ASN A 1 343 ? -18.032 -16.035 -11.033 1.00 56.84 343 ASN A N 1
ATOM 2391 C CA . ASN A 1 343 ? -18.726 -16.644 -9.875 1.00 56.84 343 ASN A CA 1
ATOM 2392 C C . ASN A 1 343 ? -18.535 -15.884 -8.542 1.00 56.84 343 ASN A C 1
ATOM 2394 O O . ASN A 1 343 ? -18.437 -16.472 -7.462 1.00 56.84 343 ASN A O 1
ATOM 2398 N N . ASP A 1 344 ? -18.492 -14.561 -8.647 1.00 62.53 344 ASP A N 1
ATOM 2399 C CA . ASP A 1 344 ? -18.198 -13.578 -7.604 1.00 62.53 344 ASP A CA 1
ATOM 2400 C C . ASP A 1 344 ? -19.435 -13.294 -6.721 1.00 62.53 344 ASP A C 1
ATOM 2402 O O . ASP A 1 344 ? -20.291 -12.467 -7.033 1.00 62.53 344 ASP A O 1
ATOM 2406 N N . ASN A 1 345 ? -19.596 -14.043 -5.631 1.00 61.09 345 ASN A N 1
ATOM 2407 C CA . ASN A 1 345 ? -20.809 -13.996 -4.809 1.00 61.09 345 ASN A CA 1
ATOM 2408 C C . ASN A 1 345 ? -20.590 -13.210 -3.498 1.00 61.09 345 ASN A C 1
ATOM 2410 O O . ASN A 1 345 ? -20.059 -13.752 -2.532 1.00 61.09 345 ASN A O 1
ATOM 2414 N N . ASP A 1 346 ? -21.062 -11.961 -3.455 1.00 71.25 346 ASP A N 1
ATOM 2415 C CA . ASP A 1 346 ? -21.155 -11.095 -2.263 1.00 71.25 346 ASP A CA 1
ATOM 2416 C C . ASP A 1 346 ? -22.485 -11.402 -1.554 1.00 71.25 346 ASP A C 1
ATOM 2418 O O . ASP A 1 346 ? -23.552 -11.223 -2.141 1.00 71.25 346 ASP A O 1
ATOM 2422 N N . THR A 1 347 ? -22.459 -11.917 -0.322 1.00 69.19 347 THR A N 1
ATOM 2423 C CA . THR A 1 347 ? -23.681 -12.166 0.465 1.00 69.19 347 THR A CA 1
ATOM 2424 C C . THR A 1 347 ? -23.572 -11.541 1.848 1.00 69.19 347 THR A C 1
ATOM 2426 O O . THR A 1 347 ? -22.743 -11.945 2.655 1.00 69.19 347 THR A O 1
ATOM 2429 N N . SER A 1 348 ? -24.454 -10.583 2.132 1.00 69.75 348 SER A N 1
ATOM 2430 C CA . SER A 1 348 ? -24.499 -9.831 3.386 1.00 69.75 348 SER A CA 1
ATOM 2431 C C . SER A 1 348 ? -25.876 -9.952 4.042 1.00 69.75 348 SER A C 1
ATOM 2433 O O . SER A 1 348 ? -26.908 -9.737 3.395 1.00 69.75 348 SER A O 1
ATOM 2435 N N . ILE A 1 349 ? -25.901 -10.283 5.335 1.00 66.62 349 ILE A N 1
ATOM 2436 C CA . ILE A 1 349 ? -27.125 -10.370 6.139 1.00 66.62 349 ILE A CA 1
ATOM 2437 C C . ILE A 1 349 ? -27.011 -9.388 7.308 1.00 66.62 349 ILE A C 1
ATOM 2439 O O . ILE A 1 349 ? -26.212 -9.574 8.220 1.00 66.62 349 ILE A O 1
ATOM 2443 N N . ASN A 1 350 ? -27.831 -8.339 7.289 1.00 67.19 350 ASN A N 1
ATOM 2444 C CA . ASN A 1 350 ? -27.954 -7.382 8.381 1.00 67.19 350 ASN A CA 1
ATOM 2445 C C . ASN A 1 350 ? -29.162 -7.758 9.252 1.00 67.19 350 ASN A C 1
ATOM 2447 O O . ASN A 1 350 ? -30.312 -7.484 8.900 1.00 67.19 350 ASN A O 1
ATOM 2451 N N . ARG A 1 351 ? -28.883 -8.376 10.406 1.00 62.91 351 ARG A N 1
ATOM 2452 C CA . ARG A 1 351 ? -29.875 -8.791 11.417 1.00 62.91 351 ARG A CA 1
ATOM 2453 C C . ARG A 1 351 ? -30.467 -7.630 12.237 1.00 62.91 351 ARG A C 1
ATOM 2455 O O . ARG A 1 351 ? -31.365 -7.865 13.040 1.00 62.91 351 ARG A O 1
ATOM 2462 N N . CYS A 1 352 ? -29.960 -6.411 12.045 1.00 58.12 352 CYS A N 1
ATOM 2463 C CA . CYS A 1 352 ? -30.232 -5.224 12.858 1.00 58.12 352 CYS A CA 1
ATOM 2464 C C . CYS A 1 352 ? -30.794 -4.055 12.021 1.00 58.12 352 CYS A C 1
ATOM 2466 O O . CYS A 1 352 ? -30.615 -2.892 12.381 1.00 58.12 352 CYS A O 1
ATOM 2468 N N . ALA A 1 353 ? -31.445 -4.336 10.885 1.00 59.91 353 ALA A N 1
ATOM 2469 C CA . ALA A 1 353 ? -32.023 -3.303 10.023 1.00 59.91 353 ALA A CA 1
ATOM 2470 C C . ALA A 1 353 ? -33.387 -2.800 10.543 1.00 59.91 353 ALA A C 1
ATOM 2472 O O . ALA A 1 353 ? -33.793 -1.678 10.235 1.00 59.91 353 ALA A O 1
ATOM 2473 N N . CYS A 1 354 ? -34.089 -3.604 11.348 1.00 54.97 354 CYS A N 1
ATOM 2474 C CA . CYS A 1 354 ? -35.320 -3.215 12.031 1.00 54.97 354 CYS A CA 1
ATOM 2475 C C . CYS A 1 354 ? -35.070 -2.220 13.188 1.00 54.97 354 CYS A C 1
ATOM 2477 O O . CYS A 1 354 ? -34.386 -2.565 14.155 1.00 54.97 354 CYS A O 1
ATOM 2479 N N . PRO A 1 355 ? -35.689 -1.022 13.191 1.00 48.25 355 PRO A N 1
ATOM 2480 C CA . PRO A 1 355 ? -35.595 -0.087 14.311 1.00 48.25 355 PRO A CA 1
ATOM 2481 C C . PRO A 1 355 ? -36.487 -0.525 15.490 1.00 48.25 355 PRO A C 1
ATOM 2483 O O . PRO A 1 355 ? -37.616 -0.057 15.648 1.00 48.25 355 PRO A O 1
ATOM 2486 N N . GLY A 1 356 ? -35.976 -1.417 16.342 1.00 56.56 356 GLY A N 1
ATOM 2487 C CA . GLY A 1 356 ? -36.624 -1.817 17.594 1.00 56.56 356 GLY A CA 1
ATOM 2488 C C . GLY A 1 356 ? -35.850 -2.891 18.362 1.00 56.56 356 GLY A C 1
ATOM 2489 O O . GLY A 1 356 ? -35.213 -3.751 17.767 1.00 56.56 356 GLY A O 1
ATOM 2490 N N . THR A 1 357 ? -35.933 -2.884 19.695 1.00 50.47 357 THR A N 1
ATOM 2491 C CA . THR A 1 357 ? -35.180 -3.791 20.590 1.00 50.47 357 THR A CA 1
ATOM 2492 C C . THR A 1 357 ? -35.727 -5.228 20.654 1.00 50.47 357 THR A C 1
ATOM 2494 O O . THR A 1 357 ? -35.447 -5.954 21.604 1.00 50.47 357 THR A O 1
ATOM 2497 N N . GLU A 1 358 ? -36.529 -5.650 19.676 1.00 54.09 358 GLU A N 1
ATOM 2498 C CA . GLU A 1 358 ? -37.116 -6.992 19.593 1.00 54.09 358 GLU A CA 1
ATOM 2499 C C . GLU A 1 358 ? -36.525 -7.749 18.399 1.00 54.09 358 GLU A C 1
ATOM 2501 O O . GLU A 1 358 ? -37.115 -7.798 17.318 1.00 54.09 358 GLU A O 1
ATOM 2506 N N . CYS A 1 359 ? -35.359 -8.369 18.601 1.00 54.66 359 CYS A N 1
ATOM 2507 C CA . CYS A 1 359 ? -34.768 -9.284 17.625 1.00 54.66 359 CYS A CA 1
ATOM 2508 C C . CYS A 1 359 ? -35.744 -10.439 17.346 1.00 54.66 359 CYS A C 1
ATOM 2510 O O . CYS A 1 359 ? -35.917 -11.341 18.171 1.00 54.66 359 CYS A O 1
ATOM 2512 N N . ARG A 1 360 ? -36.399 -10.421 16.178 1.00 55.53 360 ARG A N 1
ATOM 2513 C CA . ARG A 1 360 ? -37.344 -11.467 15.755 1.00 55.53 360 ARG A CA 1
ATOM 2514 C C . ARG A 1 360 ? -36.591 -12.707 15.289 1.00 55.53 360 ARG A C 1
ATOM 2516 O O . ARG A 1 360 ? -36.422 -12.936 14.089 1.00 55.53 360 ARG A O 1
ATOM 2523 N N . GLY A 1 361 ? -36.149 -13.476 16.280 1.00 54.38 361 GLY A N 1
ATOM 2524 C CA . GLY A 1 361 ? -35.391 -14.706 16.110 1.00 54.38 361 GLY A CA 1
ATOM 2525 C C . GLY A 1 361 ? -36.034 -15.668 15.113 1.00 54.38 361 GLY A C 1
ATOM 2526 O O . GLY A 1 361 ? -37.240 -15.921 15.144 1.00 54.38 361 GLY A O 1
ATOM 2527 N N . GLY A 1 362 ? -35.211 -16.182 14.208 1.00 60.16 362 GLY A N 1
ATOM 2528 C CA . GLY A 1 362 ? -35.603 -17.102 13.152 1.00 60.16 362 GLY A CA 1
ATOM 2529 C C . GLY A 1 362 ? -34.546 -17.129 12.059 1.00 60.16 362 GLY A C 1
ATOM 2530 O O . GLY A 1 362 ? -34.129 -16.074 11.590 1.00 60.16 362 GLY A O 1
ATOM 2531 N N . SER A 1 363 ? -34.143 -18.327 11.651 1.00 64.94 363 SER A N 1
ATOM 2532 C CA . SER A 1 363 ? -33.053 -18.579 10.707 1.00 64.94 363 SER A CA 1
ATOM 2533 C C . SER A 1 363 ? -33.206 -17.868 9.352 1.00 64.94 363 SER A C 1
ATOM 2535 O O . SER A 1 363 ? -34.325 -17.547 8.934 1.00 64.94 363 SER A O 1
ATOM 2537 N N . THR A 1 364 ? -32.093 -17.649 8.646 1.00 65.88 364 THR A N 1
ATOM 2538 C CA . THR A 1 364 ? -32.067 -17.137 7.262 1.00 65.88 364 THR A CA 1
ATOM 2539 C C . THR A 1 364 ? -31.290 -18.105 6.375 1.00 65.88 364 THR A C 1
ATOM 2541 O O . THR A 1 364 ? -30.065 -18.144 6.425 1.00 65.88 364 THR A O 1
ATOM 2544 N N . VAL A 1 365 ? -31.984 -18.888 5.545 1.00 72.62 365 VAL A N 1
ATOM 2545 C CA . VAL A 1 365 ? -31.320 -19.759 4.560 1.00 72.62 365 VAL A CA 1
ATOM 2546 C C . VAL A 1 365 ? -31.196 -19.010 3.238 1.00 72.62 365 VAL A C 1
ATOM 2548 O O . VAL A 1 365 ? -32.202 -18.597 2.659 1.00 72.62 365 VAL A O 1
ATOM 2551 N N . VAL A 1 366 ? -29.965 -18.836 2.763 1.00 72.94 366 VAL A N 1
ATOM 2552 C CA . VAL A 1 366 ? -29.628 -18.131 1.524 1.00 72.94 366 VAL A CA 1
ATOM 2553 C C . VAL A 1 366 ? -28.936 -19.115 0.593 1.00 72.94 366 VAL A C 1
ATOM 2555 O O . VAL A 1 366 ? -27.720 -19.266 0.653 1.00 72.94 366 VAL A O 1
ATOM 2558 N N . ARG A 1 367 ? -29.708 -19.803 -0.257 1.00 69.00 367 ARG A N 1
ATOM 2559 C CA . ARG A 1 367 ? -29.146 -20.721 -1.255 1.00 69.00 367 ARG A CA 1
ATOM 2560 C C . ARG A 1 367 ? -29.016 -20.041 -2.615 1.00 69.00 367 ARG A C 1
ATOM 2562 O O . ARG A 1 367 ? -30.017 -19.733 -3.261 1.00 69.00 367 ARG A O 1
ATOM 2569 N N . ASN A 1 368 ? -27.776 -19.815 -3.021 1.00 65.25 368 ASN A N 1
ATOM 2570 C CA . ASN A 1 368 ? -27.342 -19.115 -4.225 1.00 65.25 368 ASN A CA 1
ATOM 2571 C C . ASN A 1 368 ? -26.738 -20.146 -5.208 1.00 65.25 368 ASN A C 1
ATOM 2573 O O . ASN A 1 368 ? -26.016 -21.036 -4.762 1.00 65.25 368 ASN A O 1
ATOM 2577 N N . VAL A 1 369 ? -27.091 -20.134 -6.504 1.00 67.69 369 VAL A N 1
ATOM 2578 C CA . VAL A 1 369 ? -26.809 -21.277 -7.412 1.00 67.69 369 VAL A CA 1
ATOM 2579 C C . VAL A 1 369 ? -26.523 -20.837 -8.862 1.00 67.69 369 VAL A C 1
ATOM 2581 O O . VAL A 1 369 ? -27.464 -20.596 -9.619 1.00 67.69 369 VAL A O 1
ATOM 2584 N N . ASN A 1 370 ? -25.250 -20.679 -9.266 1.00 62.25 370 ASN A N 1
ATOM 2585 C CA . ASN A 1 370 ? -24.887 -20.012 -10.538 1.00 62.25 370 ASN A CA 1
ATOM 2586 C C . ASN A 1 370 ? -23.397 -20.135 -10.952 1.00 62.25 370 ASN A C 1
ATOM 2588 O O . ASN A 1 370 ? -22.554 -19.576 -10.262 1.00 62.25 370 ASN A O 1
ATOM 2592 N N . GLY A 1 371 ? -23.012 -20.688 -12.120 1.00 57.12 371 GLY A N 1
ATOM 2593 C CA . GLY A 1 371 ? -21.570 -20.754 -12.495 1.00 57.12 371 GLY A CA 1
ATOM 2594 C C . GLY A 1 371 ? -21.079 -20.360 -13.896 1.00 57.12 371 GLY A C 1
ATOM 2595 O O . GLY A 1 371 ? -21.659 -19.532 -14.590 1.00 57.12 371 GLY A O 1
ATOM 2596 N N . ALA A 1 372 ? -19.937 -20.949 -14.273 1.00 57.97 372 ALA A N 1
ATOM 2597 C CA . ALA A 1 372 ? -19.166 -20.637 -15.475 1.00 57.97 372 ALA A CA 1
ATOM 2598 C C . ALA A 1 372 ? -18.250 -21.809 -15.897 1.00 57.97 372 ALA A C 1
ATOM 2600 O O . ALA A 1 372 ? -17.698 -22.501 -15.044 1.00 57.97 372 ALA A O 1
ATOM 2601 N N . GLU A 1 373 ? -18.038 -21.956 -17.205 1.00 57.34 373 GLU A N 1
ATOM 2602 C CA . GLU A 1 373 ? -17.138 -22.889 -17.908 1.00 57.34 373 GLU A CA 1
ATOM 2603 C C . GLU A 1 373 ? -16.542 -22.047 -19.034 1.00 57.34 373 GLU A C 1
ATOM 2605 O O . GLU A 1 373 ? -17.212 -21.761 -20.027 1.00 57.34 373 GLU A O 1
ATOM 2610 N N . VAL A 1 374 ? -15.338 -21.517 -18.820 1.00 58.28 374 VAL A N 1
ATOM 2611 C CA . VAL A 1 374 ? -14.848 -20.409 -19.641 1.00 58.28 374 VAL A CA 1
ATOM 2612 C C . VAL A 1 374 ? -13.917 -20.885 -20.759 1.00 58.28 374 VAL A C 1
ATOM 2614 O O . VAL A 1 374 ? -12.767 -21.240 -20.508 1.00 58.28 374 VAL A O 1
ATOM 2617 N N . GLY A 1 375 ? -14.382 -20.831 -22.008 1.00 53.44 375 GLY A N 1
ATOM 2618 C CA . GLY A 1 375 ? -13.606 -21.178 -23.201 1.00 53.44 375 GLY A CA 1
ATOM 2619 C C . GLY A 1 375 ? -13.045 -19.951 -23.924 1.00 53.44 375 GLY A C 1
ATOM 2620 O O . GLY A 1 375 ? -13.731 -19.352 -24.747 1.00 53.44 375 GLY A O 1
ATOM 2621 N N . ASN A 1 376 ? -11.789 -19.582 -23.670 1.00 55.47 376 ASN A N 1
ATOM 2622 C CA . ASN A 1 376 ? -11.156 -18.429 -24.324 1.00 55.47 376 ASN A CA 1
ATOM 2623 C C . ASN A 1 376 ? -10.191 -18.834 -25.441 1.00 55.47 376 ASN A C 1
ATOM 2625 O O . ASN A 1 376 ? -9.275 -19.624 -25.225 1.00 55.47 376 ASN A O 1
ATOM 2629 N N . LEU A 1 377 ? -10.338 -18.211 -26.611 1.00 64.06 377 LEU A N 1
ATOM 2630 C CA . LEU A 1 377 ? -9.420 -18.322 -27.743 1.00 64.06 377 LEU A CA 1
ATOM 2631 C C . LEU A 1 377 ? -8.808 -16.946 -28.047 1.00 64.06 377 LEU A C 1
ATOM 2633 O O . LEU A 1 377 ? -9.311 -16.202 -28.888 1.00 64.06 377 LEU A O 1
ATOM 2637 N N . VAL A 1 378 ? -7.727 -16.596 -27.343 1.00 61.78 378 VAL A N 1
ATOM 2638 C CA . VAL A 1 378 ? -7.014 -15.322 -27.537 1.00 61.78 378 VAL A CA 1
ATOM 2639 C C . VAL A 1 378 ? -5.719 -15.548 -28.312 1.00 61.78 378 VAL A C 1
ATOM 2641 O O . VAL A 1 378 ? -4.738 -16.087 -27.797 1.00 61.78 378 VAL A O 1
ATOM 2644 N N . SER A 1 379 ? -5.729 -15.113 -29.569 1.00 68.62 379 SER A N 1
ATOM 2645 C CA . SER A 1 379 ? -4.619 -15.200 -30.511 1.00 68.62 379 SER A CA 1
ATOM 2646 C C . SER A 1 379 ? -3.999 -13.823 -30.738 1.00 68.62 379 SER A C 1
ATOM 2648 O O . SER A 1 379 ? -4.700 -12.843 -31.005 1.00 68.62 379 SER A O 1
ATOM 2650 N N . SER A 1 380 ? -2.673 -13.754 -30.676 1.00 62.69 380 SER A N 1
ATOM 2651 C CA . SER A 1 380 ? -1.904 -12.622 -31.190 1.00 62.69 380 SER A CA 1
ATOM 2652 C C . SER A 1 380 ? -0.909 -13.138 -32.233 1.00 62.69 380 SER A C 1
ATOM 2654 O O . SER A 1 380 ? -0.341 -14.216 -32.056 1.00 62.69 380 SER A O 1
ATOM 2656 N N . GLY A 1 381 ? -0.717 -12.396 -33.325 1.00 68.12 381 GLY A N 1
ATOM 2657 C CA . GLY A 1 381 ? 0.235 -12.745 -34.380 1.00 68.12 381 GLY A CA 1
ATOM 2658 C C . GLY A 1 381 ? 0.956 -11.522 -34.936 1.00 68.12 381 GLY A C 1
ATOM 2659 O O . GLY A 1 381 ? 0.376 -10.768 -35.721 1.00 68.12 381 GLY A O 1
ATOM 2660 N N . ALA A 1 382 ? 2.216 -11.338 -34.545 1.00 65.56 382 ALA A N 1
ATOM 2661 C CA . ALA A 1 382 ? 3.097 -10.305 -35.079 1.00 65.56 382 ALA A CA 1
ATOM 2662 C C . ALA A 1 382 ? 4.047 -10.869 -36.153 1.00 65.56 382 ALA A C 1
ATOM 2664 O O . ALA A 1 382 ? 4.596 -11.962 -35.998 1.00 65.56 382 ALA A O 1
ATOM 2665 N N . ASP A 1 383 ? 4.279 -10.103 -37.217 1.00 66.06 383 ASP A N 1
ATOM 2666 C CA . ASP A 1 383 ? 5.186 -10.436 -38.320 1.00 66.06 383 ASP A CA 1
ATOM 2667 C C . ASP A 1 383 ? 5.933 -9.175 -38.795 1.00 66.06 383 ASP A C 1
ATOM 2669 O O . ASP A 1 383 ? 5.336 -8.111 -38.954 1.00 66.06 383 ASP A O 1
ATOM 2673 N N . THR A 1 384 ? 7.242 -9.273 -39.026 1.00 59.12 384 THR A N 1
ATOM 2674 C CA . THR A 1 384 ? 8.053 -8.167 -39.572 1.00 59.12 384 THR A CA 1
ATOM 2675 C C . THR A 1 384 ? 8.019 -8.089 -41.101 1.00 59.12 384 THR A C 1
ATOM 2677 O O . THR A 1 384 ? 8.587 -7.162 -41.684 1.00 59.12 384 THR A O 1
ATOM 2680 N N . GLY A 1 385 ? 7.315 -9.025 -41.744 1.00 64.19 385 GLY A N 1
ATOM 2681 C CA . GLY A 1 385 ? 6.947 -9.000 -43.153 1.00 64.19 385 GLY A CA 1
ATOM 2682 C C . GLY A 1 385 ? 8.003 -9.578 -44.095 1.00 64.19 385 GLY A C 1
ATOM 2683 O O . GLY A 1 385 ? 9.133 -9.901 -43.719 1.00 64.19 385 GLY A O 1
ATOM 2684 N N . VAL A 1 386 ? 7.629 -9.698 -45.370 1.00 60.22 386 VAL A N 1
ATOM 2685 C CA . VAL A 1 386 ? 8.558 -10.087 -46.440 1.00 60.22 386 VAL A CA 1
ATOM 2686 C C . VAL A 1 386 ? 9.343 -8.849 -46.863 1.00 60.22 386 VAL A C 1
ATOM 2688 O O . VAL A 1 386 ? 8.790 -7.943 -47.480 1.00 60.22 386 VAL A O 1
ATOM 2691 N N . ASN A 1 387 ? 10.624 -8.809 -46.510 1.00 60.09 387 ASN A N 1
ATOM 2692 C CA . ASN A 1 387 ? 11.506 -7.681 -46.786 1.00 60.09 387 ASN A CA 1
ATOM 2693 C C . ASN A 1 387 ? 12.507 -8.076 -47.881 1.00 60.09 387 ASN A C 1
ATOM 2695 O O . ASN A 1 387 ? 13.222 -9.066 -47.731 1.00 60.09 387 ASN A O 1
ATOM 2699 N N . ASP A 1 388 ? 12.528 -7.318 -48.975 1.00 63.31 388 ASP A N 1
ATOM 2700 C CA . ASP A 1 388 ? 13.262 -7.622 -50.207 1.00 63.31 388 ASP A CA 1
ATOM 2701 C C . ASP A 1 388 ? 14.041 -6.385 -50.686 1.00 63.31 388 ASP A C 1
ATOM 2703 O O . ASP A 1 388 ? 13.527 -5.264 -50.653 1.00 63.31 388 ASP A O 1
ATOM 2707 N N . ALA A 1 389 ? 15.295 -6.560 -51.097 1.00 61.59 389 ALA A N 1
ATOM 2708 C CA . ALA A 1 389 ? 16.179 -5.442 -51.422 1.00 61.59 389 ALA A CA 1
ATOM 2709 C C . ALA A 1 389 ? 17.146 -5.803 -52.558 1.00 61.59 389 ALA A C 1
ATOM 2711 O O . ALA A 1 389 ? 18.125 -6.532 -52.379 1.00 61.59 389 ALA A O 1
ATOM 2712 N N . ASP A 1 390 ? 16.870 -5.255 -53.738 1.00 61.50 390 ASP A N 1
ATOM 2713 C CA . ASP A 1 390 ? 17.582 -5.570 -54.973 1.00 61.50 390 ASP A CA 1
ATOM 2714 C C . ASP A 1 390 ? 19.001 -4.975 -54.995 1.00 61.50 390 ASP A C 1
ATOM 2716 O O . ASP A 1 390 ? 19.252 -3.822 -54.620 1.00 61.50 390 ASP A O 1
ATOM 2720 N N . GLY A 1 391 ? 19.946 -5.756 -55.520 1.00 57.12 391 GLY A N 1
ATOM 2721 C CA . GLY A 1 391 ? 21.314 -5.307 -55.771 1.00 57.12 391 GLY A CA 1
ATOM 2722 C C . GLY A 1 391 ? 21.429 -4.405 -57.005 1.00 57.12 391 GLY A C 1
ATOM 2723 O O . GLY A 1 391 ? 20.783 -4.626 -58.027 1.00 57.12 391 GLY A O 1
ATOM 2724 N N . SER A 1 392 ? 22.303 -3.400 -56.939 1.00 54.84 392 SER A N 1
ATOM 2725 C CA . SER A 1 392 ? 22.593 -2.514 -58.074 1.00 54.84 392 SER A CA 1
ATOM 2726 C C . SER A 1 392 ? 23.434 -3.191 -59.168 1.00 54.84 392 SER A C 1
ATOM 2728 O O . SER A 1 392 ? 24.458 -3.815 -58.884 1.00 54.84 392 SER A O 1
ATOM 2730 N N . ALA A 1 393 ? 23.065 -2.988 -60.435 1.00 56.12 393 ALA A N 1
ATOM 2731 C CA . ALA A 1 393 ? 23.737 -3.563 -61.604 1.00 56.12 393 ALA A CA 1
ATOM 2732 C C . ALA A 1 393 ? 24.597 -2.519 -62.345 1.00 56.12 393 ALA A C 1
ATOM 2734 O O . ALA A 1 393 ? 24.090 -1.489 -62.789 1.00 56.12 393 ALA A O 1
ATOM 2735 N N . GLY A 1 394 ? 25.901 -2.781 -62.497 1.00 56.12 394 GLY A N 1
ATOM 2736 C CA . GLY A 1 394 ? 26.851 -1.880 -63.172 1.00 56.12 394 GLY A CA 1
ATOM 2737 C C . GLY A 1 394 ? 26.625 -1.759 -64.686 1.00 56.12 394 GLY A C 1
ATOM 2738 O O . GLY A 1 394 ? 26.335 -2.751 -65.354 1.00 56.12 394 GLY A O 1
ATOM 2739 N N . GLY A 1 395 ? 26.780 -0.547 -65.233 1.00 52.88 395 GLY A N 1
ATOM 2740 C CA . GLY A 1 395 ? 26.554 -0.262 -66.655 1.00 52.88 395 GLY A CA 1
ATOM 2741 C C . GLY A 1 395 ? 27.647 -0.808 -67.580 1.00 52.88 395 GLY A C 1
ATOM 2742 O O . GLY A 1 395 ? 28.833 -0.828 -67.228 1.00 52.88 395 GLY A O 1
ATOM 2743 N N . ALA A 1 396 ? 27.270 -1.230 -68.792 1.00 54.25 396 ALA A N 1
ATOM 2744 C CA . ALA A 1 396 ? 28.204 -1.826 -69.748 1.00 54.25 396 ALA A CA 1
ATOM 2745 C C . ALA A 1 396 ? 29.300 -0.840 -70.203 1.00 54.25 396 ALA A C 1
ATOM 2747 O O . ALA A 1 396 ? 29.103 0.372 -70.232 1.00 54.25 396 ALA A O 1
ATOM 2748 N N . GLY A 1 397 ? 30.472 -1.351 -70.592 1.00 56.50 397 GLY A N 1
ATOM 2749 C CA . GLY A 1 397 ? 31.573 -0.527 -71.108 1.00 56.50 397 GLY A CA 1
ATOM 2750 C C . GLY A 1 397 ? 31.382 -0.097 -72.565 1.00 56.50 397 GLY A C 1
ATOM 2751 O O . GLY A 1 397 ? 30.867 -0.855 -73.392 1.00 56.50 397 GLY A O 1
ATOM 2752 N N . GLY A 1 398 ? 31.844 1.108 -72.901 1.00 47.91 398 GLY A N 1
ATOM 2753 C CA . GLY A 1 398 ? 31.831 1.612 -74.270 1.00 47.91 398 GLY A CA 1
ATOM 2754 C C . GLY A 1 398 ? 32.753 0.830 -75.203 1.00 47.91 398 GLY A C 1
ATOM 2755 O O . GLY A 1 398 ? 33.889 0.508 -74.861 1.00 47.91 398 GLY A O 1
ATOM 2756 N N . LYS A 1 399 ? 32.295 0.541 -76.424 1.00 53.16 399 LYS A N 1
ATOM 2757 C CA . LYS A 1 399 ? 33.138 -0.098 -77.456 1.00 53.16 399 LYS A CA 1
ATOM 2758 C C . LYS A 1 399 ? 34.272 0.832 -77.912 1.00 53.16 399 LYS A C 1
ATOM 2760 O O . LYS A 1 399 ? 34.151 2.044 -77.773 1.00 53.16 399 LYS A O 1
ATOM 2765 N N . GLY A 1 400 ? 35.356 0.270 -78.449 1.00 56.41 400 GLY A N 1
ATOM 2766 C CA . GLY A 1 400 ? 36.431 1.047 -79.085 1.00 56.41 400 GLY A CA 1
ATOM 2767 C C . GLY A 1 400 ? 35.978 1.710 -80.389 1.00 56.41 400 GLY A C 1
ATOM 2768 O O . GLY A 1 400 ? 34.840 1.503 -80.812 1.00 56.41 400 GLY A O 1
ATOM 2769 N N . GLY A 1 401 ? 36.840 2.532 -80.989 1.00 48.00 401 GLY A N 1
ATOM 2770 C CA . GLY A 1 401 ? 36.526 3.248 -82.226 1.00 48.00 401 GLY A CA 1
ATOM 2771 C C . GLY A 1 401 ? 37.369 2.839 -83.426 1.00 48.00 401 GLY A C 1
ATOM 2772 O O . GLY A 1 401 ? 38.568 2.604 -83.303 1.00 48.00 401 GLY A O 1
ATOM 2773 N N . ASP A 1 402 ? 36.773 2.862 -84.619 1.00 54.12 402 ASP A N 1
ATOM 2774 C CA . ASP A 1 402 ? 37.428 2.458 -85.868 1.00 54.12 402 ASP A CA 1
ATOM 2775 C C . ASP A 1 402 ? 36.939 3.317 -87.131 1.00 54.12 402 ASP A C 1
ATOM 2777 O O . ASP A 1 402 ? 36.045 4.149 -86.963 1.00 54.12 402 ASP A O 1
ATOM 2781 N N . ILE A 1 403 ? 37.538 3.244 -88.356 1.00 55.03 403 ILE A N 1
ATOM 2782 C CA . ILE A 1 403 ? 37.436 4.175 -89.543 1.00 55.03 403 ILE A CA 1
ATOM 2783 C C . ILE A 1 403 ? 36.921 3.544 -90.882 1.00 55.03 403 ILE A C 1
ATOM 2785 O O . ILE A 1 403 ? 37.615 2.702 -91.461 1.00 55.03 403 ILE A O 1
ATOM 2789 N N . LYS A 1 404 ? 35.771 3.955 -91.457 1.00 54.22 404 LYS A N 1
ATOM 2790 C CA . LYS A 1 404 ? 35.238 3.394 -92.737 1.00 54.22 404 LYS A CA 1
ATOM 2791 C C . LYS A 1 404 ? 35.696 4.109 -94.031 1.00 54.22 404 LYS A C 1
ATOM 2793 O O . LYS A 1 404 ? 35.796 5.330 -94.048 1.00 54.22 404 LYS A O 1
ATOM 2798 N N . ASN A 1 405 ? 35.861 3.349 -95.123 1.00 50.47 405 ASN A N 1
ATOM 2799 C CA . ASN A 1 405 ? 36.171 3.782 -96.498 1.00 50.47 405 ASN A CA 1
ATOM 2800 C C . ASN A 1 405 ? 35.524 2.815 -97.527 1.00 50.47 405 ASN A C 1
ATOM 2802 O O . ASN A 1 405 ? 35.968 1.683 -97.649 1.00 50.47 405 ASN A O 1
ATOM 2806 N N . TYR A 1 406 ? 34.488 3.218 -98.268 1.00 51.12 406 TYR A N 1
ATOM 2807 C CA . TYR A 1 406 ? 33.891 2.397 -99.344 1.00 51.12 406 TYR A CA 1
ATOM 2808 C C . TYR A 1 406 ? 34.323 2.937 -100.715 1.00 51.12 406 TYR A C 1
ATOM 2810 O O . TYR A 1 406 ? 34.277 4.148 -100.923 1.00 51.12 406 TYR A O 1
ATOM 2818 N N . GLY A 1 407 ? 34.706 2.063 -101.655 1.00 51.28 407 GLY A N 1
ATOM 2819 C CA . GLY A 1 407 ? 35.373 2.469 -102.897 1.00 51.28 407 GLY A CA 1
ATOM 2820 C C . GLY A 1 407 ? 34.932 1.719 -104.155 1.00 51.28 407 GLY A C 1
ATOM 2821 O O . GLY A 1 407 ? 35.666 0.871 -104.661 1.00 51.28 407 GLY A O 1
ATOM 2822 N N . GLU A 1 408 ? 33.791 2.092 -104.738 1.00 49.41 408 GLU A N 1
ATOM 2823 C CA . GLU A 1 408 ? 33.355 1.607 -106.061 1.00 49.41 408 GLU A CA 1
ATOM 2824 C C . GLU A 1 408 ? 34.126 2.296 -107.210 1.00 49.41 408 GLU A C 1
ATOM 2826 O O . GLU A 1 408 ? 33.576 3.050 -108.011 1.00 49.41 408 GLU A O 1
ATOM 2831 N N . GLY A 1 409 ? 35.439 2.056 -107.289 1.00 51.12 409 GLY A N 1
ATOM 2832 C CA . GLY A 1 409 ? 36.298 2.604 -108.340 1.00 51.12 409 GLY A CA 1
ATOM 2833 C C . GLY A 1 409 ? 37.734 2.078 -108.288 1.00 51.12 409 GLY A C 1
ATOM 2834 O O . GLY A 1 409 ? 38.371 2.060 -107.237 1.00 51.12 409 GLY A O 1
ATOM 2835 N N . GLY A 1 410 ? 38.263 1.646 -109.436 1.00 50.59 410 GLY A N 1
ATOM 2836 C CA . GLY A 1 410 ? 39.625 1.120 -109.546 1.00 50.59 410 GLY A CA 1
ATOM 2837 C C . GLY A 1 410 ? 40.690 2.219 -109.488 1.00 50.59 410 GLY A C 1
ATOM 2838 O O . GLY A 1 410 ? 40.957 2.869 -110.494 1.00 50.59 410 GLY A O 1
ATOM 2839 N N . GLY A 1 411 ? 41.326 2.393 -108.330 1.00 52.47 411 GLY A N 1
ATOM 2840 C CA . GLY A 1 411 ? 42.438 3.324 -108.120 1.00 52.47 411 GLY A CA 1
ATOM 2841 C C . GLY A 1 411 ? 43.111 3.130 -106.758 1.00 52.47 411 GLY A C 1
ATOM 2842 O O . GLY A 1 411 ? 42.636 2.339 -105.940 1.00 52.47 411 GLY A O 1
ATOM 2843 N N . THR A 1 412 ? 44.215 3.847 -106.522 1.00 51.16 412 THR A N 1
ATOM 2844 C CA . THR A 1 412 ? 44.973 3.784 -105.260 1.00 51.16 412 THR A CA 1
ATOM 2845 C C . THR A 1 412 ? 44.550 4.916 -104.310 1.00 51.16 412 THR A C 1
ATOM 2847 O O . THR A 1 412 ? 44.940 6.065 -104.501 1.00 51.16 412 THR A O 1
ATOM 2850 N N . GLN A 1 413 ? 43.713 4.583 -103.325 1.00 51.34 413 GLN A N 1
ATOM 2851 C CA . GLN A 1 413 ? 43.023 5.440 -102.344 1.00 51.34 413 GLN A CA 1
ATOM 2852 C C . GLN A 1 413 ? 42.744 4.628 -101.056 1.00 51.34 413 GLN A C 1
ATOM 2854 O O . GLN A 1 413 ? 42.800 3.419 -101.112 1.00 51.34 413 GLN A O 1
ATOM 2859 N N . ASN A 1 414 ? 42.499 5.210 -99.877 1.00 52.66 414 ASN A N 1
ATOM 2860 C CA . ASN A 1 414 ? 43.442 4.912 -98.783 1.00 52.66 414 ASN A CA 1
ATOM 2861 C C . ASN A 1 414 ? 42.869 4.473 -97.382 1.00 52.66 414 ASN A C 1
ATOM 2863 O O . ASN A 1 414 ? 41.824 4.972 -96.989 1.00 52.66 414 ASN A O 1
ATOM 2867 N N . VAL A 1 415 ? 43.598 3.603 -96.618 1.00 50.41 415 VAL A N 1
ATOM 2868 C CA . VAL A 1 415 ? 43.238 2.647 -95.493 1.00 50.41 415 VAL A CA 1
ATOM 2869 C C . VAL A 1 415 ? 44.378 2.062 -94.581 1.00 50.41 415 VAL A C 1
ATOM 2871 O O . VAL A 1 415 ? 44.273 0.865 -94.330 1.00 50.41 415 VAL A O 1
ATOM 2874 N N . SER A 1 416 ? 45.423 2.761 -94.050 1.00 48.84 416 SER A N 1
ATOM 2875 C CA . SER A 1 416 ? 46.459 2.130 -93.147 1.00 48.84 416 SER A CA 1
ATOM 2876 C C . SER A 1 416 ? 47.515 3.055 -92.432 1.00 48.84 416 SER A C 1
ATOM 2878 O O . SER A 1 416 ? 48.554 3.356 -93.023 1.00 48.84 416 SER A O 1
ATOM 2880 N N . GLY A 1 417 ? 47.339 3.457 -91.154 1.00 53.53 417 GLY A N 1
ATOM 2881 C CA . GLY A 1 417 ? 48.335 4.277 -90.401 1.00 53.53 417 GLY A CA 1
ATOM 2882 C C . GLY A 1 417 ? 47.845 4.982 -89.118 1.00 53.53 417 GLY A C 1
ATOM 2883 O O . GLY A 1 417 ? 48.635 5.533 -88.359 1.00 53.53 417 GLY A O 1
ATOM 2884 N N . GLY A 1 418 ? 46.537 4.962 -88.862 1.00 52.09 418 GLY A N 1
ATOM 2885 C CA . GLY A 1 418 ? 45.932 5.504 -87.645 1.00 52.09 418 GLY A CA 1
ATOM 2886 C C . GLY A 1 418 ? 45.927 4.567 -86.432 1.00 52.09 418 GLY A C 1
ATOM 2887 O O . GLY A 1 418 ? 46.241 3.382 -86.540 1.00 52.09 418 GLY A O 1
ATOM 2888 N N . SER A 1 419 ? 45.505 5.097 -85.280 1.00 53.19 419 SER A N 1
ATOM 2889 C CA . SER A 1 419 ? 45.347 4.361 -84.019 1.00 53.19 419 SER A CA 1
ATOM 2890 C C . SER A 1 419 ? 43.882 4.285 -83.571 1.00 53.19 419 SER A C 1
ATOM 2892 O O . SER A 1 419 ? 43.191 5.298 -83.461 1.00 53.19 419 SER A O 1
ATOM 2894 N N . THR A 1 420 ? 43.393 3.074 -83.297 1.00 54.84 420 THR A N 1
ATOM 2895 C CA . THR A 1 420 ? 42.015 2.859 -82.838 1.00 54.84 420 THR A CA 1
ATOM 2896 C C . THR A 1 420 ? 41.842 3.236 -81.370 1.00 54.84 420 THR A C 1
ATOM 2898 O O . THR A 1 420 ? 42.598 2.757 -80.522 1.00 54.84 420 THR A O 1
ATOM 2901 N N . GLY A 1 421 ? 40.826 4.038 -81.057 1.00 55.50 421 GLY A N 1
ATOM 2902 C CA . GLY A 1 421 ? 40.479 4.402 -79.686 1.00 55.50 421 GLY A CA 1
ATOM 2903 C C . GLY A 1 421 ? 40.074 3.193 -78.838 1.00 55.50 421 GLY A C 1
ATOM 2904 O O . GLY A 1 421 ? 39.278 2.353 -79.264 1.00 55.50 421 GLY A O 1
ATOM 2905 N N . ASN A 1 422 ? 40.602 3.123 -77.616 1.00 55.12 422 ASN A N 1
ATOM 2906 C CA . ASN A 1 422 ? 40.316 2.070 -76.642 1.00 55.12 422 ASN A CA 1
ATOM 2907 C C . ASN A 1 422 ? 38.830 2.041 -76.264 1.00 55.12 422 ASN A C 1
ATOM 2909 O O . ASN A 1 422 ? 38.191 3.086 -76.167 1.00 55.12 422 ASN A O 1
ATOM 2913 N N . GLY A 1 423 ? 38.290 0.858 -75.966 1.00 54.72 423 GLY A N 1
ATOM 2914 C CA . GLY A 1 423 ? 36.980 0.760 -75.320 1.00 54.72 423 GLY A CA 1
ATOM 2915 C C . GLY A 1 423 ? 36.975 1.432 -73.943 1.00 54.72 423 GLY A C 1
ATOM 2916 O O . GLY A 1 423 ? 37.965 1.371 -73.210 1.00 54.72 423 GLY A O 1
ATOM 2917 N N . GLY A 1 424 ? 35.859 2.068 -73.598 1.00 56.81 424 GLY A N 1
ATOM 2918 C CA . GLY A 1 424 ? 35.622 2.595 -72.260 1.00 56.81 424 GLY A CA 1
ATOM 2919 C C . GLY A 1 424 ? 35.433 1.455 -71.262 1.00 56.81 424 GLY A C 1
ATOM 2920 O O . GLY A 1 424 ? 34.823 0.430 -71.576 1.00 56.81 424 GLY A O 1
ATOM 2921 N N . ARG A 1 425 ? 35.943 1.622 -70.040 1.00 57.94 425 ARG A N 1
ATOM 2922 C CA . ARG A 1 425 ? 35.726 0.653 -68.954 1.00 57.94 425 ARG A CA 1
ATOM 2923 C C . ARG A 1 425 ? 34.232 0.572 -68.626 1.00 57.94 425 ARG A C 1
ATOM 2925 O O . ARG A 1 425 ? 33.539 1.582 -68.713 1.00 57.94 425 ARG A O 1
ATOM 2932 N N . GLY A 1 426 ? 33.739 -0.606 -68.246 1.00 56.22 426 GLY A N 1
ATOM 2933 C CA . GLY A 1 426 ? 32.408 -0.721 -67.637 1.00 56.22 426 GLY A CA 1
ATOM 2934 C C . GLY A 1 426 ? 32.330 0.066 -66.329 1.00 56.22 426 GLY A C 1
ATOM 2935 O O . GLY A 1 426 ? 33.363 0.354 -65.721 1.00 56.22 426 GLY A O 1
ATOM 2936 N N . GLY A 1 427 ? 31.116 0.423 -65.916 1.00 57.06 427 GLY A N 1
ATOM 2937 C CA . GLY A 1 427 ? 30.891 1.033 -64.612 1.00 57.06 427 GLY A CA 1
ATOM 2938 C C . GLY A 1 427 ? 31.065 0.002 -63.498 1.00 57.06 427 GLY A C 1
ATOM 2939 O O . GLY A 1 427 ? 30.545 -1.109 -63.597 1.00 57.06 427 GLY A O 1
ATOM 2940 N N . ASN A 1 428 ? 31.764 0.364 -62.423 1.00 56.41 428 ASN A N 1
ATOM 2941 C CA . ASN A 1 428 ? 31.861 -0.489 -61.241 1.00 56.41 428 ASN A CA 1
ATOM 2942 C C . ASN A 1 428 ? 30.506 -0.518 -60.506 1.00 56.41 428 ASN A C 1
ATOM 2944 O O . ASN A 1 428 ? 29.894 0.526 -60.259 1.00 56.41 428 ASN A O 1
ATOM 2948 N N . SER A 1 429 ? 30.053 -1.711 -60.122 1.00 53.16 429 SER A N 1
ATOM 2949 C CA . SER A 1 429 ? 28.919 -1.926 -59.216 1.00 53.16 429 SER A CA 1
ATOM 2950 C C . SER A 1 429 ? 29.394 -1.820 -57.760 1.00 53.16 429 SER A C 1
ATOM 2952 O O . SER A 1 429 ? 29.686 -2.829 -57.120 1.00 53.16 429 SER A O 1
ATOM 2954 N N . GLY A 1 430 ? 29.524 -0.587 -57.266 1.00 53.84 430 GLY A N 1
ATOM 2955 C CA . GLY A 1 430 ? 30.138 -0.296 -55.966 1.00 53.84 430 GLY A CA 1
ATOM 2956 C C . GLY A 1 430 ? 31.671 -0.267 -56.022 1.00 53.84 430 GLY A C 1
ATOM 2957 O O . GLY A 1 430 ? 32.299 -0.889 -56.879 1.00 53.84 430 GLY A O 1
ATOM 2958 N N . ASN A 1 431 ? 32.292 0.509 -55.132 1.00 46.00 431 ASN A N 1
ATOM 2959 C CA . ASN A 1 431 ? 33.738 0.727 -55.126 1.00 46.00 431 ASN A CA 1
ATOM 2960 C C . ASN A 1 431 ? 34.255 0.754 -53.678 1.00 46.00 431 ASN A C 1
ATOM 2962 O O . ASN A 1 431 ? 33.856 1.627 -52.912 1.00 46.00 431 ASN A O 1
ATOM 2966 N N . GLY A 1 432 ? 35.152 -0.170 -53.324 1.00 50.09 432 GLY A N 1
ATOM 2967 C CA . GLY A 1 432 ? 35.871 -0.175 -52.041 1.00 50.09 432 GLY A CA 1
ATOM 2968 C C . GLY A 1 432 ? 35.046 -0.629 -50.834 1.00 50.09 432 GLY A C 1
ATOM 2969 O O . GLY A 1 432 ? 35.141 -1.784 -50.430 1.00 50.09 432 GLY A O 1
ATOM 2970 N N . ASP A 1 433 ? 34.270 0.293 -50.260 1.00 48.84 433 ASP A N 1
ATOM 2971 C CA . ASP A 1 433 ? 33.998 0.318 -48.811 1.00 48.84 433 ASP A CA 1
ATOM 2972 C C . ASP A 1 433 ? 32.501 0.410 -48.431 1.00 48.84 433 ASP A C 1
ATOM 2974 O O . ASP A 1 433 ? 32.163 0.679 -47.281 1.00 48.84 433 ASP A O 1
ATOM 2978 N N . ILE A 1 434 ? 31.585 0.204 -49.386 1.00 51.31 434 ILE A N 1
ATOM 2979 C CA . ILE A 1 434 ? 30.121 0.242 -49.180 1.00 51.31 434 ILE A CA 1
ATOM 2980 C C . ILE A 1 434 ? 29.515 -1.065 -49.734 1.00 51.31 434 ILE A C 1
ATOM 2982 O O . ILE A 1 434 ? 29.902 -1.467 -50.837 1.00 51.31 434 ILE A O 1
ATOM 2986 N N . PRO A 1 435 ? 28.614 -1.759 -49.003 1.00 49.22 435 PRO A N 1
ATOM 2987 C CA . PRO A 1 435 ? 28.181 -3.116 -49.347 1.00 49.22 435 PRO A CA 1
ATOM 2988 C C . PRO A 1 435 ? 27.500 -3.223 -50.731 1.00 49.22 435 PRO A C 1
ATOM 2990 O O . PRO A 1 435 ? 26.601 -2.437 -51.038 1.00 49.22 435 PRO A O 1
ATOM 2993 N N . PRO A 1 436 ? 27.883 -4.208 -51.570 1.00 53.50 436 PRO A N 1
ATOM 2994 C CA . PRO A 1 436 ? 27.307 -4.409 -52.897 1.00 53.50 436 PRO A CA 1
ATOM 2995 C C . PRO A 1 436 ? 26.035 -5.271 -52.830 1.00 53.50 436 PRO A C 1
ATOM 2997 O O . PRO A 1 436 ? 26.065 -6.477 -53.066 1.00 53.50 436 PRO A O 1
ATOM 3000 N N . GLY A 1 437 ? 24.907 -4.644 -52.510 1.00 55.72 437 GLY A N 1
ATOM 3001 C CA . GLY A 1 437 ? 23.590 -5.282 -52.449 1.00 55.72 437 GLY A CA 1
ATOM 3002 C C . GLY A 1 437 ? 22.544 -4.327 -51.881 1.00 55.72 437 GLY A C 1
ATOM 3003 O O . GLY A 1 437 ? 22.896 -3.247 -51.405 1.00 55.72 437 GLY A O 1
ATOM 3004 N N . GLY A 1 438 ? 21.270 -4.713 -51.931 1.00 57.34 438 GLY A N 1
ATOM 3005 C CA . GLY A 1 438 ? 20.262 -4.073 -51.093 1.00 57.34 438 GLY A CA 1
ATOM 3006 C C . GLY A 1 438 ? 20.464 -4.474 -49.628 1.00 57.34 438 GLY A C 1
ATOM 3007 O O . GLY A 1 438 ? 20.864 -5.605 -49.342 1.00 57.34 438 GLY A O 1
ATOM 3008 N N . PHE A 1 439 ? 20.244 -3.549 -48.695 1.00 59.66 439 PHE A N 1
ATOM 3009 C CA . PHE A 1 439 ? 20.449 -3.789 -47.263 1.00 59.66 439 PHE A CA 1
ATOM 3010 C C . PHE A 1 439 ? 19.104 -3.924 -46.552 1.00 59.66 439 PHE A C 1
ATOM 3012 O O . PHE A 1 439 ? 18.281 -3.016 -46.624 1.00 59.66 439 PHE A O 1
ATOM 3019 N N . VAL A 1 440 ? 18.883 -5.046 -45.862 1.00 58.62 440 VAL A N 1
ATOM 3020 C CA . VAL A 1 440 ? 17.666 -5.298 -45.078 1.00 58.62 440 VAL A CA 1
ATOM 3021 C C . VAL A 1 440 ? 18.015 -5.343 -43.594 1.00 58.62 440 VAL A C 1
ATOM 3023 O O . VAL A 1 440 ? 18.751 -6.221 -43.149 1.00 58.62 440 VAL A O 1
ATOM 3026 N N . THR A 1 441 ? 17.433 -4.429 -42.824 1.00 63.19 441 THR A N 1
ATOM 3027 C CA . THR A 1 441 ? 17.323 -4.513 -41.365 1.00 63.19 441 THR A CA 1
ATOM 3028 C C . THR A 1 441 ? 15.852 -4.674 -41.004 1.00 63.19 441 THR A C 1
ATOM 3030 O O . THR A 1 441 ? 15.020 -3.869 -41.414 1.00 63.19 441 THR A O 1
ATOM 3033 N N . THR A 1 442 ? 15.519 -5.705 -40.231 1.00 61.19 442 THR A N 1
ATOM 3034 C CA . THR A 1 442 ? 14.169 -5.897 -39.688 1.00 61.19 442 THR A CA 1
ATOM 3035 C C . THR A 1 442 ? 14.159 -5.629 -38.193 1.00 61.19 442 THR A C 1
ATOM 3037 O O . THR A 1 442 ? 15.033 -6.123 -37.478 1.00 61.19 442 THR A O 1
ATOM 3040 N N . GLY A 1 443 ? 13.147 -4.910 -37.715 1.00 63.75 443 GLY A N 1
ATOM 3041 C CA . GLY A 1 443 ? 12.863 -4.778 -36.291 1.00 63.75 443 GLY A CA 1
ATOM 3042 C C . GLY A 1 443 ? 12.474 -6.104 -35.628 1.00 63.75 443 GLY A C 1
ATOM 3043 O O . GLY A 1 443 ? 12.425 -7.165 -36.250 1.00 63.75 443 GLY A O 1
ATOM 3044 N N . ASN A 1 444 ? 12.168 -6.037 -34.336 1.00 61.66 444 ASN A N 1
ATOM 3045 C CA . ASN A 1 444 ? 11.674 -7.177 -33.571 1.00 61.66 444 ASN A CA 1
ATOM 3046 C C . ASN A 1 444 ? 10.193 -7.442 -33.876 1.00 61.66 444 ASN A C 1
ATOM 3048 O O . ASN A 1 444 ? 9.387 -6.511 -33.908 1.00 61.66 444 ASN A O 1
ATOM 3052 N N . SER A 1 445 ? 9.823 -8.717 -34.008 1.00 60.53 445 SER A N 1
ATOM 3053 C CA . SER A 1 445 ? 8.426 -9.154 -33.938 1.00 60.53 445 SER A CA 1
ATOM 3054 C C . SER A 1 445 ? 8.109 -9.615 -32.514 1.00 60.53 445 SER A C 1
ATOM 3056 O O . SER A 1 445 ? 8.847 -10.418 -31.942 1.00 60.53 445 SER A O 1
ATOM 3058 N N . THR A 1 446 ? 7.051 -9.092 -31.899 1.00 63.16 446 THR A N 1
ATOM 3059 C CA . THR A 1 446 ? 6.652 -9.417 -30.522 1.00 63.16 446 THR A CA 1
ATOM 3060 C C . THR A 1 446 ? 5.144 -9.598 -30.440 1.00 63.16 446 THR A C 1
ATOM 3062 O O . THR A 1 446 ? 4.375 -8.718 -30.819 1.00 63.16 446 THR A O 1
ATOM 3065 N N . SER A 1 447 ? 4.709 -10.743 -29.923 1.00 50.50 447 SER A N 1
ATOM 3066 C CA . SER A 1 447 ? 3.296 -11.099 -29.835 1.00 50.50 447 SER A CA 1
ATOM 3067 C C . SER A 1 447 ? 2.950 -11.461 -28.397 1.00 50.50 447 SER A C 1
ATOM 3069 O O . SER A 1 447 ? 3.512 -12.412 -27.862 1.00 50.50 447 SER A O 1
ATOM 3071 N N . ASN A 1 448 ? 2.051 -10.698 -27.775 1.00 57.47 448 ASN A N 1
ATOM 3072 C CA . ASN A 1 448 ? 1.639 -10.886 -26.386 1.00 57.47 448 ASN A CA 1
ATOM 3073 C C . ASN A 1 448 ? 0.127 -11.128 -26.314 1.00 57.47 448 ASN A C 1
ATOM 3075 O O . ASN A 1 448 ? -0.665 -10.342 -26.841 1.00 57.47 448 ASN A O 1
ATOM 3079 N N . ASN A 1 449 ? -0.289 -12.174 -25.605 1.00 54.03 449 ASN A N 1
ATOM 3080 C CA . ASN A 1 449 ? -1.678 -12.386 -25.213 1.00 54.03 449 ASN A CA 1
ATOM 3081 C C . ASN A 1 449 ? -1.832 -12.431 -23.683 1.00 54.03 449 ASN A C 1
ATOM 3083 O O . ASN A 1 449 ? -0.916 -12.794 -22.952 1.00 54.03 449 ASN A O 1
ATOM 3087 N N . SER A 1 450 ? -3.007 -12.021 -23.218 1.00 55.12 450 SER A N 1
ATOM 3088 C CA . SER A 1 450 ? -3.435 -11.959 -21.821 1.00 55.12 450 SER A CA 1
ATOM 3089 C C . SER A 1 450 ? -4.913 -12.343 -21.754 1.00 55.12 450 SER A C 1
ATOM 3091 O O . SER A 1 450 ? -5.659 -12.108 -22.712 1.00 55.12 450 SER A O 1
ATOM 3093 N N . THR A 1 451 ? -5.351 -12.999 -20.678 1.00 54.09 451 THR A N 1
ATOM 3094 C CA . THR A 1 451 ? -6.757 -13.394 -20.506 1.00 54.09 451 THR A CA 1
ATOM 3095 C C . THR A 1 451 ? -7.118 -13.648 -19.041 1.00 54.09 451 THR A C 1
ATOM 3097 O O . THR A 1 451 ? -6.600 -14.577 -18.425 1.00 54.09 451 THR A O 1
ATOM 3100 N N . THR A 1 452 ? -8.100 -12.906 -18.541 1.00 55.00 452 THR A N 1
ATOM 3101 C CA . THR A 1 452 ? -8.882 -13.157 -17.313 1.00 55.00 452 THR A CA 1
ATOM 3102 C C . THR A 1 452 ? -10.380 -13.289 -17.725 1.00 55.00 452 THR A C 1
ATOM 3104 O O . THR A 1 452 ? -10.645 -13.213 -18.922 1.00 55.00 452 THR A O 1
ATOM 3107 N N . ASN A 1 453 ? -11.408 -13.546 -16.886 1.00 51.78 453 ASN A N 1
ATOM 3108 C CA . ASN A 1 453 ? -12.796 -13.669 -17.428 1.00 51.78 453 ASN A CA 1
ATOM 3109 C C . ASN A 1 453 ? -14.030 -13.370 -16.560 1.00 51.78 453 ASN A C 1
ATOM 3111 O O . ASN A 1 453 ? -13.978 -13.536 -15.352 1.00 51.78 453 ASN A O 1
ATOM 3115 N N . VAL A 1 454 ? -15.152 -12.986 -17.209 1.00 54.62 454 VAL A N 1
ATOM 3116 C CA . VAL A 1 454 ? -16.404 -12.497 -16.578 1.00 54.62 454 VAL A CA 1
ATOM 3117 C C . VAL A 1 454 ? -17.519 -13.541 -16.492 1.00 54.62 454 VAL A C 1
ATOM 3119 O O . VAL A 1 454 ? -17.904 -14.115 -17.509 1.00 54.62 454 VAL A O 1
ATOM 3122 N N . THR A 1 455 ? -18.107 -13.750 -15.307 1.00 55.53 455 THR A N 1
ATOM 3123 C CA . THR A 1 455 ? -19.429 -14.398 -15.139 1.00 55.53 455 THR A CA 1
ATOM 3124 C C . THR A 1 455 ? -19.991 -14.194 -13.725 1.00 55.53 455 THR A C 1
ATOM 3126 O O . THR A 1 455 ? -19.233 -14.077 -12.772 1.00 55.53 455 THR A O 1
ATOM 3129 N N . ASN A 1 456 ? -21.317 -14.223 -13.565 1.00 53.38 456 ASN A N 1
ATOM 3130 C CA . ASN A 1 456 ? -22.015 -14.473 -12.292 1.00 53.38 456 ASN A CA 1
ATOM 3131 C C . ASN A 1 456 ? -21.467 -13.763 -11.047 1.00 53.38 456 ASN A C 1
ATOM 3133 O O . ASN A 1 456 ? -21.158 -14.406 -10.043 1.00 53.38 456 ASN A O 1
ATOM 3137 N N . ARG A 1 457 ? -21.395 -12.429 -11.099 1.00 61.34 457 ARG A N 1
ATOM 3138 C CA . ARG A 1 457 ? -21.324 -11.640 -9.871 1.00 61.34 457 ARG A CA 1
ATOM 3139 C C . ARG A 1 457 ? -22.723 -11.511 -9.268 1.00 61.34 457 ARG A C 1
ATOM 3141 O O . ARG A 1 457 ? -23.555 -10.819 -9.853 1.00 61.34 457 ARG A O 1
ATOM 3148 N N . ASN A 1 458 ? -22.984 -12.128 -8.115 1.00 59.22 458 ASN A N 1
ATOM 3149 C CA . ASN A 1 458 ? -24.276 -12.023 -7.425 1.00 59.22 458 ASN A CA 1
ATOM 3150 C C . ASN A 1 458 ? -24.105 -11.339 -6.072 1.00 59.22 458 ASN A C 1
ATOM 3152 O O . ASN A 1 458 ? -23.436 -11.863 -5.187 1.00 59.22 458 ASN A O 1
ATOM 3156 N N . VAL A 1 459 ? -24.743 -10.180 -5.916 1.00 63.62 459 VAL A N 1
ATOM 3157 C CA . VAL A 1 459 ? -24.772 -9.414 -4.666 1.00 63.62 459 VAL A CA 1
ATOM 3158 C C . VAL A 1 459 ? -26.109 -9.671 -3.968 1.00 63.62 459 VAL A C 1
ATOM 3160 O O . VAL A 1 459 ? -27.129 -9.087 -4.336 1.00 63.62 459 VAL A O 1
ATOM 3163 N N . THR A 1 460 ? -26.117 -10.544 -2.964 1.00 66.00 460 THR A N 1
ATOM 3164 C CA . THR A 1 460 ? -27.295 -10.853 -2.143 1.00 66.00 460 THR A CA 1
ATOM 3165 C C . THR A 1 460 ? -27.244 -10.057 -0.845 1.00 66.00 460 THR A C 1
ATOM 3167 O O . THR A 1 460 ? -26.318 -10.210 -0.055 1.00 66.00 460 THR A O 1
ATOM 3170 N N . ARG A 1 461 ? -28.245 -9.207 -0.590 1.00 65.75 461 ARG A N 1
ATOM 3171 C CA . ARG A 1 461 ? -28.325 -8.408 0.644 1.00 65.75 461 ARG A CA 1
ATOM 3172 C C . ARG A 1 461 ? -29.672 -8.602 1.322 1.00 65.75 461 ARG A C 1
ATOM 3174 O O . ARG A 1 461 ? -30.707 -8.338 0.715 1.00 65.75 461 ARG A O 1
ATOM 3181 N N . ILE A 1 462 ? -29.653 -9.052 2.575 1.00 64.00 462 ILE A N 1
ATOM 3182 C CA . ILE A 1 462 ? -30.854 -9.302 3.380 1.00 64.00 462 ILE A CA 1
ATOM 3183 C C . ILE A 1 462 ? -30.802 -8.423 4.628 1.00 64.00 462 ILE A C 1
ATOM 3185 O O . ILE A 1 462 ? -29.962 -8.630 5.496 1.00 64.00 462 ILE A O 1
ATOM 3189 N N . GLY A 1 463 ? -31.711 -7.454 4.729 1.00 58.03 463 GLY A N 1
ATOM 3190 C CA . GLY A 1 463 ? -31.993 -6.747 5.980 1.00 58.03 463 GLY A CA 1
ATOM 3191 C C . GLY A 1 463 ? -33.175 -7.392 6.704 1.00 58.03 463 GLY A C 1
ATOM 3192 O O . GLY A 1 463 ? -34.139 -7.793 6.046 1.00 58.03 463 GLY A O 1
ATOM 3193 N N . ARG A 1 464 ? -33.108 -7.487 8.035 1.00 57.91 464 ARG A N 1
ATOM 3194 C CA . ARG A 1 464 ? -34.193 -7.970 8.907 1.00 57.91 464 ARG A CA 1
ATOM 3195 C C . ARG A 1 464 ? -34.535 -6.957 9.998 1.00 57.91 464 ARG A C 1
ATOM 3197 O O . ARG A 1 464 ? -33.602 -6.289 10.497 1.00 57.91 464 ARG A O 1
#

pLDDT: mean 72.25, std 19.8, range [31.23, 98.81]

Secondary structure (DSSP, 8-state):
--------------------------PPPP-PPPPPPPPPS-TT-EEEEEEE--TTS-HHHHHHHHHHHHHHHHHHTTTSS-EEEEEEESSSEEEEEEEE--HHHHHHHHHSPPP--SS--HHHHHHHHHHHHTSSS---TTTS-EEEEEEESS-----SSSSSSHHHHHHHHHHHHTT--SS-PPEEEEEEESTT--HHHHHHHTTSTT--EE-TTSPP-TT--EEEE-TTTHHHHHHHHHHHHHS-----S-----EEEEEE----EEEEEEEEEE----EEPPPBPPPPPPP---EEESSB----S---PPPPPPPPB----EEEE--EEEEE-----BS-EEEEEETT-SSSS------EEEEEE----EEEEEEEEEE----EEPPPBPPPPPP----EEE--SSSB----S--PPPPPPPPPBS-SSS-SS-EEEE--EEEEE-----B--EEEEEE-

Foldseek 3Di:
DDDDDDDDDDDDDDDPDDPPPPPPPPDDDQQFFDAFDFADQALAAEEEELAEPAQVQDPVLLVLVLLQVLLLLVLNAPVGNYWYWYWYEYLAIDRQGATDRPSVSRSVCSVDPDDHYHFFQLLRSLQVLLPRCLDPRHDACVHHNAEYEHEDQAAGDDYPDDDPDRLSSNLVSLNCQCCDDSRHRHGYAAEHEDDRYDVQSLLSSHGHPPAAEDEPPPQDASRHRYYYYYSVCSNVVSSRNSCRSNPRPPDPPCLAAAEAEAEAADDAAEEEAEWEWELDQAEWFFWEWAAKAAAADEDEADAAAADAADETAAIGEIGATDFWAEAEGAETETEAEEADDWQAEAAEEAQPQDPDPDRPHYYHYHHHHYGYDYHYHYDYYYYLHNYYIFFYHWHHKYHKHDDYDHDPDYYYYYDDHYHIHHIHHIHHQDDDDHDGIYHYHTYHYYTYYYYYDDDDNHHHYHYD

Sequence (464 aa):
MKHVLYRISSAAVGASLVMGVFSPSLALADVVPVSNPKLSDACGLDIMLVMDRSGSISSLEMTQMNTAAKAFVDAFLPSTPTLMGVVNFGSFAALDQTLTSTVIDIKTKIDSPSFVGFLTNWEDAILAATAELEGANDRTDATHPDLLIMFSDGDPTTSSGSLSDDLDNAVVAANGAKMSSSTMPIRILGVGIGSSVTVSSFEKITNGVGTSSIVPPASVTKDTDIILSDFGTLATTLGNLANALCEPGDHDVPCCGDDTVENENEAVVVNVVGSSANTGGNSAGGSTGGDGGRGGRISNDGGIQTVNDSSTGNGGNGGNAGVGGEVNSGNATANASLDNTVNDNDTSINRCACPGTECRGGSTVVRNVNGAEVGNLVSSGADTGVNDADGSAGGAGGKGGDIKNYGEGGGTQNVSGGSTGNGGRGGNSGNGDIPPGGFVTTGNSTSNNSTTNVTNRNVTRIGR

Radius of gyration: 46.05 Å; c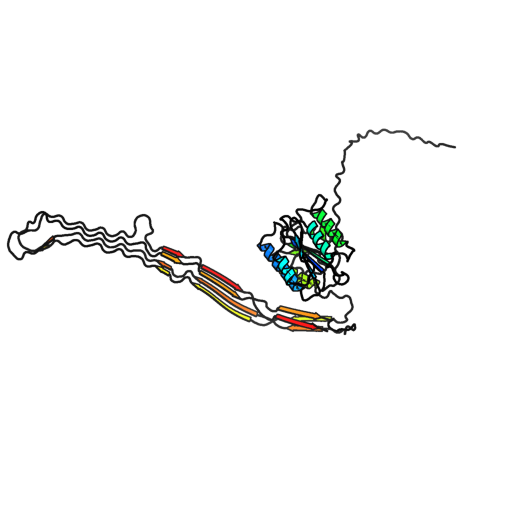hains: 1; bounding box: 86×42×194 Å